Protein AF-A0A1Y1MMK5-F1 (afdb_monomer_lite)

Radius of gyration: 30.35 Å; chains: 1; bounding box: 111×75×68 Å

Secondary structure (DSSP, 8-state):
---PPPPEEEEBTTTTS-EEEE-GGGG-SB--TT-BTTB--TT---TT-TTTTSPPPHHHHHHHHHHHHHHHHHHTT-TTSHHHHHHHHHHHHHHHHHSS----HHHHHHHHHHHHHT-TT-TTGGGTT--EEEE-TT--SHHHHHHHHHHHHHHHHGGGS---EEEE-PPPSSSSS--EE-SSBSS-B-EEE-TTS-EEE-GGGHHHHHHHHHHT------TTPBPPEEEESTTPPPEEEPPPGGG-EEEE---SS-THHHHT--EEEES-EE-SPEEEETTEEES---EE--EEHHIIIIIIHH-TTTT--HHHHHHHTT---S-GGG-HHHHHHHHHHHHHHHHHHHTT--EE-HHHHHHHHHHHHHHHHHHHS-----HHHHS-SSSGGGSGGGGB-----B-SSEEE----HHHH---GGGS--SS---------HHHHHHHHHHHHHHHHHHHHTTSEEEEEEE-SSSHHHHHHHHHHHHHHTTSEEEEEETTTS-GGGGGG-SEEEEEE--BTTTBPPGGGHHHHHHHHHHHHHHHHHHHHTT-SS---TTS---TTSSGGGTTS----TTTT-EEEEEEEE-TTSSSTTHHHHHHHHHHHHTTPEESS--EEEETTTTHHHHHHHHHHHHHHHHHHHHT----HHHHHHHHTTS-----TTTS---PPP---HHHHHHHHHTS------

Structure (mmCIF, N/CA/C/O backbone):
data_AF-A0A1Y1MMK5-F1
#
_entry.id   AF-A0A1Y1MMK5-F1
#
loop_
_atom_site.group_PDB
_atom_site.id
_atom_site.type_symbol
_atom_site.label_atom_id
_atom_site.label_alt_id
_atom_site.label_comp_id
_atom_site.label_asym_id
_atom_site.label_entity_id
_atom_site.label_seq_id
_atom_site.pdbx_PDB_ins_code
_atom_site.Cartn_x
_atom_site.Cartn_y
_atom_site.Cartn_z
_atom_site.occupancy
_atom_site.B_iso_or_equiv
_atom_site.auth_seq_id
_atom_site.auth_comp_id
_atom_site.auth_asym_id
_atom_site.auth_atom_id
_atom_site.pdbx_PDB_model_num
ATOM 1 N N . MET A 1 1 ? 0.658 19.438 -37.699 1.00 33.22 1 MET A N 1
ATOM 2 C CA . MET A 1 1 ? 0.803 20.307 -36.511 1.00 33.22 1 MET A CA 1
ATOM 3 C C . MET A 1 1 ? -0.196 19.838 -35.465 1.00 33.22 1 MET A C 1
ATOM 5 O O . MET A 1 1 ? -1.357 20.222 -35.527 1.00 33.22 1 MET A O 1
ATOM 9 N N . GLU A 1 2 ? 0.211 18.941 -34.568 1.00 36.81 2 GLU A N 1
ATOM 10 C CA . GLU A 1 2 ? -0.625 18.565 -33.422 1.00 36.81 2 GLU A CA 1
ATOM 11 C C . GLU A 1 2 ? -0.806 19.791 -32.520 1.00 36.81 2 GLU A C 1
ATOM 13 O O . GLU A 1 2 ? 0.165 20.476 -32.190 1.00 36.81 2 GLU A O 1
ATOM 18 N N . LYS A 1 3 ? -2.053 20.113 -32.152 1.00 43.19 3 LYS A N 1
ATOM 19 C CA . LYS A 1 3 ? -2.337 21.156 -31.160 1.00 43.19 3 LYS A CA 1
ATOM 20 C C . LYS A 1 3 ? -1.679 20.733 -29.848 1.00 43.19 3 LYS A C 1
ATOM 22 O O . LYS A 1 3 ? -2.198 19.860 -29.162 1.00 43.19 3 LYS A O 1
ATOM 27 N N . LYS A 1 4 ? -0.545 21.352 -29.510 1.00 53.19 4 LYS A N 1
ATOM 28 C CA . LYS A 1 4 ? 0.112 21.199 -28.209 1.00 53.19 4 LYS A CA 1
ATOM 29 C C . LYS A 1 4 ? -0.942 21.459 -27.128 1.00 53.19 4 LYS A C 1
ATOM 31 O O . LYS A 1 4 ? -1.546 22.534 -27.117 1.00 53.19 4 LYS A O 1
ATOM 36 N N . ALA A 1 5 ? -1.231 20.458 -26.299 1.00 62.47 5 ALA A N 1
ATOM 37 C CA . ALA A 1 5 ? -2.207 20.599 -25.226 1.00 62.47 5 ALA A CA 1
ATOM 38 C C . ALA A 1 5 ? -1.804 21.785 -24.335 1.00 62.47 5 ALA A C 1
ATOM 40 O O . ALA A 1 5 ? -0.630 21.947 -23.995 1.00 62.47 5 ALA A O 1
ATOM 41 N N . ARG A 1 6 ? -2.765 22.658 -24.025 1.00 77.69 6 ARG A N 1
ATOM 42 C CA . ARG A 1 6 ? -2.521 23.854 -23.214 1.00 77.69 6 ARG A CA 1
ATOM 43 C C . ARG A 1 6 ? -2.258 23.417 -21.773 1.00 77.69 6 ARG A C 1
ATOM 45 O O . ARG A 1 6 ? -3.025 22.621 -21.243 1.00 77.69 6 ARG A O 1
ATOM 52 N N . SER A 1 7 ? -1.203 23.938 -21.151 1.00 87.50 7 SER A N 1
ATOM 53 C CA . SER A 1 7 ? -0.916 23.681 -19.738 1.00 87.50 7 SER A CA 1
ATOM 54 C C . SER A 1 7 ? -2.098 24.094 -18.852 1.00 87.50 7 SER A C 1
ATOM 56 O O . SER A 1 7 ? -2.732 25.129 -19.087 1.00 87.50 7 SER A O 1
ATOM 58 N N . ILE A 1 8 ? -2.405 23.279 -17.840 1.00 91.00 8 ILE A N 1
ATOM 59 C CA . ILE A 1 8 ? -3.421 23.596 -16.831 1.00 91.00 8 ILE A CA 1
ATOM 60 C C . ILE A 1 8 ? -2.734 24.371 -15.714 1.00 91.00 8 ILE A C 1
ATOM 62 O O . ILE A 1 8 ? -1.777 23.886 -15.114 1.00 91.00 8 ILE A O 1
ATOM 66 N N . ARG A 1 9 ? -3.224 25.579 -15.441 1.00 92.94 9 ARG A N 1
ATOM 67 C CA . ARG A 1 9 ? -2.794 26.382 -14.298 1.00 92.94 9 ARG A CA 1
ATOM 68 C C . ARG A 1 9 ? -3.464 25.836 -13.035 1.00 92.94 9 ARG A C 1
ATOM 70 O O . ARG A 1 9 ? -4.684 25.722 -13.028 1.00 92.94 9 ARG A O 1
ATOM 77 N N . LEU A 1 10 ? -2.680 25.519 -12.008 1.00 93.69 10 LEU A N 1
ATOM 78 C CA . LEU A 1 10 ? -3.149 25.059 -10.700 1.00 93.69 10 LEU A CA 1
ATOM 79 C C . LEU A 1 10 ? -2.604 25.992 -9.615 1.00 93.69 10 LEU A C 1
ATOM 81 O O . LEU A 1 10 ? -1.391 26.200 -9.527 1.00 93.69 10 LEU A O 1
ATOM 85 N N . LEU A 1 11 ? -3.491 26.558 -8.804 1.00 94.00 11 LEU A N 1
ATOM 86 C CA . LEU A 1 11 ? -3.158 27.514 -7.753 1.00 94.00 11 LEU A CA 1
ATOM 87 C C . LEU A 1 11 ? -3.096 26.845 -6.373 1.00 94.00 11 LEU A C 1
ATOM 89 O O . LEU A 1 11 ? -3.936 26.011 -6.032 1.00 94.00 11 LEU A O 1
ATOM 93 N N . ASN A 1 12 ? -2.128 27.260 -5.554 1.00 94.12 12 ASN A N 1
ATOM 94 C CA . ASN A 1 12 ? -2.220 27.108 -4.105 1.00 94.12 12 ASN A CA 1
ATOM 95 C C . ASN A 1 12 ? -2.755 28.407 -3.491 1.00 94.12 12 ASN A C 1
ATOM 97 O O . ASN A 1 12 ? -2.093 29.444 -3.540 1.00 94.12 12 ASN A O 1
ATOM 101 N N . ILE A 1 13 ? -3.954 28.351 -2.914 1.00 92.31 13 ILE A N 1
ATOM 102 C CA . ILE A 1 13 ? -4.659 29.539 -2.414 1.00 92.31 13 ILE A CA 1
ATOM 103 C C . ILE A 1 13 ? -3.964 30.120 -1.171 1.00 92.31 13 ILE A C 1
ATOM 105 O O . ILE A 1 13 ? -3.985 31.331 -0.969 1.00 92.31 13 ILE A O 1
ATOM 109 N N . ALA A 1 14 ? -3.313 29.284 -0.357 1.00 88.94 14 ALA A N 1
ATOM 110 C CA . ALA A 1 14 ? -2.659 29.723 0.874 1.00 88.94 14 ALA A CA 1
ATOM 111 C C . ALA A 1 14 ? -1.333 30.466 0.622 1.00 88.94 14 ALA A C 1
ATOM 113 O O . ALA A 1 14 ? -0.982 31.356 1.394 1.00 88.94 14 ALA A O 1
ATOM 114 N N . ASN A 1 15 ? -0.622 30.140 -0.464 1.00 82.94 15 ASN A N 1
ATOM 115 C CA . ASN A 1 15 ? 0.696 30.711 -0.781 1.00 82.94 15 ASN A CA 1
ATOM 116 C C . ASN A 1 15 ? 0.645 31.922 -1.734 1.00 82.94 15 ASN A C 1
ATOM 118 O O . ASN A 1 15 ? 1.691 32.420 -2.140 1.00 82.94 15 ASN A O 1
ATOM 122 N N . GLY A 1 16 ? -0.551 32.403 -2.092 1.00 58.75 16 GLY A N 1
ATOM 123 C CA . GLY A 1 16 ? -0.760 33.757 -2.616 1.00 58.75 16 GLY A CA 1
ATOM 124 C C . GLY A 1 16 ? 0.004 34.164 -3.884 1.00 58.75 16 GLY A C 1
ATOM 125 O O . GLY A 1 16 ? 0.321 35.339 -3.976 1.00 58.75 16 GLY A O 1
ATOM 126 N N . ASP A 1 17 ? 0.313 33.225 -4.797 1.00 57.03 17 ASP A N 1
ATOM 127 C CA . ASP A 1 17 ? 0.686 33.408 -6.230 1.00 57.03 17 ASP A CA 1
ATOM 128 C C . ASP A 1 17 ? 1.499 32.217 -6.784 1.00 57.03 17 ASP A C 1
ATOM 130 O O . ASP A 1 17 ? 1.717 32.103 -7.998 1.00 57.03 17 ASP A O 1
ATOM 134 N N . GLU A 1 18 ? 1.917 31.285 -5.919 1.00 66.50 18 GLU A N 1
ATOM 135 C CA . GLU A 1 18 ? 2.640 30.076 -6.316 1.00 66.50 18 GLU A CA 1
ATOM 136 C C . GLU A 1 18 ? 1.771 29.210 -7.245 1.00 66.50 18 GLU A C 1
ATOM 138 O O . GLU A 1 18 ? 0.784 28.582 -6.851 1.00 66.50 18 GLU A O 1
ATOM 143 N N . THR A 1 19 ? 2.110 29.256 -8.533 1.00 79.88 19 THR A N 1
ATOM 144 C CA . THR A 1 19 ? 1.322 28.667 -9.610 1.00 79.88 19 THR A CA 1
ATOM 145 C C . THR A 1 19 ? 2.063 27.466 -10.182 1.00 79.88 19 THR A C 1
ATOM 147 O O . THR A 1 19 ? 3.164 27.602 -10.721 1.00 79.88 19 THR A O 1
ATOM 150 N N . LEU A 1 20 ? 1.431 26.297 -10.124 1.00 87.44 20 LEU A N 1
ATOM 151 C CA . LEU A 1 20 ? 1.901 25.095 -10.802 1.00 87.44 20 LEU A CA 1
ATOM 152 C C . LEU A 1 20 ? 1.272 25.010 -12.197 1.00 87.44 20 LEU A C 1
ATOM 154 O O . LEU A 1 20 ? 0.128 25.413 -12.413 1.00 87.44 20 LEU A O 1
ATOM 158 N N . TYR A 1 21 ? 2.025 24.468 -13.151 1.00 91.12 21 TYR A N 1
ATOM 159 C CA . TYR A 1 21 ? 1.542 24.205 -14.504 1.00 91.12 21 TYR A CA 1
ATOM 160 C C . TYR A 1 21 ? 1.610 22.706 -14.782 1.00 91.12 21 TYR A C 1
ATOM 162 O O . TYR A 1 21 ? 2.691 22.115 -14.761 1.00 91.12 21 TYR A O 1
ATOM 170 N N . ASP A 1 22 ? 0.452 22.101 -15.042 1.00 93.31 22 ASP A N 1
ATOM 171 C CA . ASP A 1 22 ? 0.336 20.689 -15.393 1.00 93.31 22 ASP A CA 1
ATOM 172 C C . ASP A 1 22 ? 0.265 20.519 -16.917 1.00 93.31 22 ASP A C 1
ATOM 174 O O . ASP A 1 22 ? -0.682 20.948 -17.581 1.00 93.31 22 ASP A O 1
ATOM 178 N N . GLU A 1 23 ? 1.285 19.875 -17.471 1.00 93.75 23 GLU A N 1
ATOM 179 C CA . GLU A 1 23 ? 1.377 19.448 -18.870 1.00 93.75 23 GLU A CA 1
ATOM 180 C C . GLU A 1 23 ? 1.240 17.923 -19.006 1.00 93.75 23 GLU A C 1
ATOM 182 O O . GLU A 1 23 ? 0.966 17.410 -20.093 1.00 93.75 23 GLU A O 1
ATOM 187 N N . LEU A 1 24 ? 1.408 17.183 -17.906 1.00 92.06 24 LEU A N 1
ATOM 188 C CA . LEU A 1 24 ? 1.375 15.724 -17.892 1.00 92.06 24 LEU A CA 1
ATOM 189 C C . LEU A 1 24 ? -0.011 15.162 -18.231 1.00 92.06 24 LEU A C 1
ATOM 191 O O . LEU A 1 24 ? -0.091 14.075 -18.809 1.00 92.06 24 LEU A O 1
ATOM 195 N N . HIS A 1 25 ? -1.089 15.898 -17.946 1.00 89.81 25 HIS A N 1
ATOM 196 C CA . HIS A 1 25 ? -2.453 15.510 -18.317 1.00 89.81 25 HIS A CA 1
ATOM 197 C C . HIS A 1 25 ? -2.605 15.190 -19.815 1.00 89.81 25 HIS A C 1
ATOM 199 O O . HIS A 1 25 ? -3.421 14.344 -20.181 1.00 89.81 25 HIS A O 1
ATOM 205 N N . ALA A 1 26 ? -1.786 15.801 -20.679 1.00 87.38 26 ALA A N 1
ATOM 206 C CA . ALA A 1 26 ? -1.787 15.562 -22.119 1.00 87.38 26 ALA A CA 1
ATOM 207 C C . ALA A 1 26 ? -1.409 14.118 -22.494 1.00 87.38 26 ALA A C 1
ATOM 209 O O . ALA A 1 26 ? -1.793 13.638 -23.556 1.00 87.38 26 ALA A O 1
ATOM 210 N N . ARG A 1 27 ? -0.684 13.409 -21.616 1.00 83.06 27 ARG A N 1
ATOM 211 C CA . ARG A 1 27 ? -0.324 11.991 -21.790 1.00 83.06 27 ARG A CA 1
ATOM 212 C C . ARG A 1 27 ? -1.422 11.028 -21.342 1.00 83.06 27 ARG A C 1
ATOM 214 O O . ARG A 1 27 ? -1.241 9.813 -21.405 1.00 83.06 27 ARG A O 1
ATOM 221 N N . SER A 1 28 ? -2.545 11.530 -20.833 1.00 75.12 28 SER A N 1
ATOM 222 C CA . SER A 1 28 ? -3.645 10.672 -20.412 1.00 75.12 28 SER A CA 1
ATOM 223 C C . SER A 1 28 ? -4.343 10.081 -21.640 1.00 75.12 28 SER A C 1
ATOM 225 O O . SER A 1 28 ? -5.198 10.709 -22.256 1.00 75.12 28 SER A O 1
ATOM 227 N N . ALA A 1 29 ? -4.000 8.833 -21.974 1.00 57.06 29 ALA A N 1
ATOM 228 C CA . ALA A 1 29 ? -4.695 8.048 -23.001 1.00 57.06 29 ALA A CA 1
ATOM 229 C C . ALA A 1 29 ? -6.168 7.771 -22.632 1.00 57.06 29 ALA A C 1
ATOM 231 O O . ALA A 1 29 ? -7.003 7.463 -23.481 1.00 57.06 29 ALA A O 1
ATOM 232 N N . VAL A 1 30 ? -6.502 7.889 -21.343 1.00 56.22 30 VAL A N 1
ATOM 233 C CA . VAL A 1 30 ? -7.854 7.722 -20.820 1.00 56.22 30 VAL A CA 1
ATOM 234 C C . VAL A 1 30 ? -8.468 9.106 -20.666 1.00 56.22 30 VAL A C 1
ATOM 236 O O . VAL A 1 30 ? -8.385 9.705 -19.595 1.00 56.22 30 VAL A O 1
ATOM 239 N N . GLN A 1 31 ? -9.136 9.606 -21.713 1.00 51.56 31 GLN A N 1
ATOM 240 C CA . GLN A 1 31 ? -10.119 10.674 -21.511 1.00 51.56 31 GLN A CA 1
ATOM 241 C C . GLN A 1 31 ? -10.999 10.247 -20.341 1.00 51.56 31 GLN A C 1
ATOM 243 O O . GLN A 1 31 ? -11.528 9.132 -20.344 1.00 51.56 31 GLN A O 1
ATOM 248 N N . ASN A 1 32 ? -11.085 11.091 -19.317 1.00 53.44 32 ASN A N 1
ATOM 249 C CA . ASN A 1 32 ? -11.838 10.808 -18.110 1.00 53.44 32 ASN A CA 1
ATOM 250 C C . ASN A 1 32 ? -13.330 10.781 -18.485 1.00 53.44 32 ASN A C 1
ATOM 252 O O . ASN A 1 32 ? -14.037 11.761 -18.294 1.00 53.44 32 ASN A O 1
ATOM 256 N N . LYS A 1 33 ? -13.800 9.666 -19.075 1.00 56.41 33 LYS A N 1
ATOM 257 C CA . LYS A 1 33 ? -15.155 9.469 -19.634 1.00 56.41 33 LYS A CA 1
ATOM 258 C C . LYS A 1 33 ? -16.260 9.622 -18.586 1.00 56.41 33 LYS A C 1
ATOM 260 O O . LYS A 1 33 ? -17.436 9.504 -18.907 1.00 56.41 33 LYS A O 1
ATOM 265 N N . VAL A 1 34 ? -15.869 9.810 -17.330 1.00 67.31 34 VAL A N 1
ATOM 266 C CA . VAL A 1 34 ? -16.746 10.011 -16.188 1.00 67.31 34 VAL A CA 1
ATOM 267 C C . VAL A 1 34 ? -17.239 11.463 -16.157 1.00 67.31 34 VAL A C 1
ATOM 269 O O . VAL A 1 34 ? -18.420 11.682 -15.932 1.00 67.31 34 VAL A O 1
ATOM 272 N N . CYS A 1 35 ? -16.400 12.455 -16.471 1.00 81.75 35 CYS A N 1
ATOM 273 C CA . CYS A 1 35 ? -16.835 13.852 -16.565 1.00 81.75 35 CYS A CA 1
ATOM 274 C C . CYS A 1 35 ? -17.133 14.241 -18.022 1.00 81.75 35 CYS A C 1
ATOM 276 O O . CYS A 1 35 ? -16.481 13.776 -18.955 1.00 81.75 35 CYS A O 1
ATOM 278 N N . THR A 1 36 ? -18.101 15.134 -18.216 1.00 85.06 36 THR A N 1
ATOM 279 C CA . THR A 1 36 ? -18.401 15.767 -19.511 1.00 85.06 36 THR A CA 1
ATOM 280 C C . THR A 1 36 ? -18.217 17.281 -19.389 1.00 85.06 36 THR A C 1
ATOM 282 O O . THR A 1 36 ? -18.175 17.788 -18.267 1.00 85.06 36 THR A O 1
ATOM 285 N N . PRO A 1 37 ? -18.172 18.043 -20.499 1.00 87.38 37 PRO A N 1
ATOM 286 C CA . PRO A 1 37 ? -18.137 19.506 -20.426 1.00 87.38 37 PRO A CA 1
ATOM 287 C C . PRO A 1 37 ? -19.307 20.136 -19.648 1.00 87.38 37 PRO A C 1
ATOM 289 O O . PRO A 1 37 ? -19.194 21.276 -19.217 1.00 87.38 37 PRO A O 1
ATOM 292 N N . LEU A 1 38 ? -20.420 19.409 -19.472 1.00 92.19 38 LEU A N 1
ATOM 293 C CA . LEU A 1 38 ? -21.621 19.877 -18.771 1.00 92.19 38 LEU A CA 1
ATOM 294 C C . LEU A 1 38 ? -21.761 19.318 -17.348 1.00 92.19 38 LEU A C 1
ATOM 296 O O . LEU A 1 38 ? -22.555 19.836 -16.569 1.00 92.19 38 LEU A O 1
ATOM 300 N N . VAL A 1 39 ? -21.047 18.238 -17.010 1.00 90.94 39 VAL A N 1
ATOM 301 C CA . VAL A 1 39 ? -21.257 17.495 -15.758 1.00 90.94 39 VAL A CA 1
ATOM 302 C C . VAL A 1 39 ? -19.927 17.027 -15.181 1.00 90.94 39 VAL A C 1
ATOM 304 O O . VAL A 1 39 ? -19.203 16.252 -15.809 1.00 90.94 39 VAL A O 1
ATOM 307 N N . CYS A 1 40 ? -19.654 17.431 -13.941 1.00 89.00 40 CYS A N 1
ATOM 308 C CA . CYS A 1 40 ? -18.553 16.902 -13.146 1.00 89.00 40 CYS A CA 1
ATOM 309 C C . CYS A 1 40 ? -19.039 15.723 -12.291 1.00 89.00 40 CYS A C 1
ATOM 311 O O . CYS A 1 40 ? -19.929 15.880 -11.460 1.00 89.00 40 CYS A O 1
ATOM 313 N N . LEU A 1 41 ? -18.438 14.547 -12.481 1.00 87.56 41 LEU A N 1
ATOM 314 C CA . LEU A 1 41 ? -18.709 13.333 -11.702 1.00 87.56 41 LEU A CA 1
ATOM 315 C C . LEU A 1 41 ? -17.515 12.945 -10.807 1.00 87.56 41 LEU A C 1
ATOM 317 O O . LEU A 1 41 ? -17.358 11.778 -10.454 1.00 87.56 41 LEU A O 1
ATOM 321 N N . SER A 1 42 ? -16.659 13.904 -10.434 1.00 82.75 42 SER A N 1
ATOM 322 C CA . SER A 1 42 ? -15.456 13.640 -9.625 1.00 82.75 42 SER A CA 1
ATOM 323 C C . SER A 1 42 ? -15.766 13.101 -8.224 1.00 82.75 42 SER A C 1
ATOM 325 O O . SER A 1 42 ? -14.992 12.316 -7.687 1.00 82.75 42 SER A O 1
ATOM 327 N N . SER A 1 43 ? -16.920 13.450 -7.650 1.00 88.06 43 SER A N 1
ATOM 328 C CA . SER A 1 43 ? -17.375 12.945 -6.348 1.00 88.06 43 SER A CA 1
ATOM 329 C C . SER A 1 43 ? -17.960 11.527 -6.402 1.00 88.06 43 SER A C 1
ATOM 331 O O . SER A 1 43 ? -18.225 10.926 -5.359 1.00 88.06 43 SER A O 1
ATOM 333 N N . ALA A 1 44 ? -18.165 10.957 -7.596 1.00 86.38 44 ALA A N 1
ATOM 334 C CA . ALA A 1 44 ? -18.734 9.626 -7.735 1.00 86.38 44 ALA A CA 1
ATOM 335 C C . ALA A 1 44 ? -17.719 8.540 -7.337 1.00 86.38 44 ALA A C 1
ATOM 337 O O . ALA A 1 44 ? -16.660 8.365 -7.948 1.00 86.38 44 ALA A O 1
ATOM 338 N N . LEU A 1 45 ? -18.087 7.718 -6.354 1.00 80.00 45 LEU A N 1
ATOM 339 C CA . LEU A 1 45 ? -17.353 6.505 -5.992 1.00 80.00 45 LEU A CA 1
ATOM 340 C C . LEU A 1 45 ? -17.594 5.405 -7.037 1.00 80.00 45 LEU A C 1
ATOM 342 O O . LEU A 1 45 ? -18.334 4.450 -6.807 1.00 80.00 45 LEU A O 1
ATOM 346 N N . ASN A 1 46 ? -16.975 5.522 -8.214 1.00 64.62 46 ASN A N 1
ATOM 347 C CA . ASN A 1 46 ? -17.093 4.504 -9.257 1.00 64.62 46 ASN A CA 1
ATOM 348 C C . ASN A 1 46 ? -16.113 3.336 -9.031 1.00 64.62 46 ASN A C 1
ATOM 350 O O . ASN A 1 46 ? -15.167 3.124 -9.786 1.00 64.62 46 ASN A O 1
ATOM 354 N N . ASN A 1 47 ? -16.354 2.565 -7.970 1.00 60.78 47 ASN A N 1
ATOM 355 C CA . ASN A 1 47 ? -15.540 1.400 -7.598 1.00 60.78 47 ASN A CA 1
ATOM 356 C C . ASN A 1 47 ? -15.953 0.120 -8.346 1.00 60.78 47 ASN A C 1
ATOM 358 O O . ASN A 1 47 ? -15.438 -0.957 -8.063 1.00 60.78 47 ASN A O 1
ATOM 362 N N . SER A 1 48 ? -16.911 0.220 -9.273 1.00 53.25 48 SER A N 1
ATOM 363 C CA . SER A 1 48 ? -17.524 -0.949 -9.907 1.00 53.25 48 SER A CA 1
ATOM 364 C C . SER A 1 48 ? -16.603 -1.639 -10.917 1.00 53.25 48 SER A C 1
ATOM 366 O O . SER A 1 48 ? -16.777 -2.816 -11.193 1.00 53.25 48 SER A O 1
ATOM 368 N N . GLY A 1 49 ? -15.587 -0.959 -11.465 1.00 57.16 49 GLY A N 1
ATOM 369 C CA . GLY A 1 49 ? -14.719 -1.564 -12.486 1.00 57.16 49 GLY A CA 1
ATOM 370 C C . GLY A 1 49 ? -15.499 -2.081 -13.707 1.00 57.16 49 GLY A C 1
ATOM 371 O O . GLY A 1 49 ? -15.021 -2.967 -14.420 1.00 57.16 49 GLY A O 1
ATOM 372 N N . LYS A 1 50 ? -16.719 -1.568 -13.949 1.00 54.28 50 LYS A N 1
ATOM 373 C CA . LYS A 1 50 ? -17.590 -1.996 -15.051 1.00 54.28 50 LYS A CA 1
ATOM 374 C C . LYS A 1 50 ? -16.837 -1.905 -16.378 1.00 54.28 50 LYS A C 1
ATOM 376 O O . LYS A 1 50 ? -16.398 -0.834 -16.783 1.00 54.28 50 LYS A O 1
ATOM 381 N N . GLY A 1 51 ? -16.691 -3.046 -17.054 1.00 54.72 51 GLY A N 1
ATOM 382 C CA . GLY A 1 51 ? -15.988 -3.164 -18.338 1.00 54.72 51 GLY A CA 1
ATOM 383 C C . GLY A 1 51 ? -14.505 -3.553 -18.256 1.00 54.72 51 GLY A C 1
ATOM 384 O O . GLY A 1 51 ? -13.948 -3.934 -19.280 1.00 54.72 51 GLY A O 1
ATOM 385 N N . VAL A 1 52 ? -13.887 -3.560 -17.067 1.00 57.84 52 VAL A N 1
ATOM 386 C CA . VAL A 1 52 ? -12.463 -3.919 -16.854 1.00 57.84 52 VAL A CA 1
ATOM 387 C C . VAL A 1 52 ? -12.222 -5.443 -16.917 1.00 57.84 52 VAL A C 1
ATOM 389 O O . VAL A 1 52 ? -11.092 -5.909 -17.040 1.00 57.84 52 VAL A O 1
ATOM 392 N N . ASN A 1 53 ? -13.289 -6.249 -16.916 1.00 58.72 53 ASN A N 1
ATOM 393 C CA . ASN A 1 53 ? -13.215 -7.715 -17.015 1.00 58.72 53 ASN A CA 1
ATOM 394 C C . ASN A 1 53 ? -13.074 -8.259 -18.448 1.00 58.72 53 ASN A C 1
ATOM 396 O O . ASN A 1 53 ? -13.067 -9.472 -18.633 1.00 58.72 53 ASN A O 1
ATOM 400 N N . LYS A 1 54 ? -12.995 -7.398 -19.471 1.00 75.56 54 LYS A N 1
ATOM 401 C CA . LYS A 1 54 ? -12.808 -7.847 -20.856 1.00 75.56 54 LYS A CA 1
ATOM 402 C C . LYS A 1 54 ? -11.322 -7.982 -21.182 1.00 75.56 54 LYS A C 1
ATOM 404 O O . LYS A 1 54 ? -10.529 -7.114 -20.820 1.00 75.56 54 LYS A O 1
ATOM 409 N N . VAL A 1 55 ? -10.985 -9.058 -21.890 1.00 84.50 55 VAL A N 1
ATOM 410 C CA . VAL A 1 55 ? -9.663 -9.257 -22.496 1.00 84.50 55 VAL A CA 1
ATOM 411 C C . VAL A 1 55 ? -9.402 -8.127 -23.487 1.00 84.50 55 VAL A C 1
ATOM 413 O O . VAL A 1 55 ? -10.302 -7.722 -24.231 1.00 84.50 55 VAL A O 1
ATOM 416 N N . ARG A 1 56 ? -8.182 -7.591 -23.468 1.00 88.12 56 ARG A N 1
ATOM 417 C CA . ARG A 1 56 ? -7.765 -6.515 -24.368 1.00 88.12 56 ARG A CA 1
ATOM 418 C C . ARG A 1 56 ? -7.558 -7.061 -25.783 1.00 88.12 56 ARG A C 1
ATOM 420 O O . ARG A 1 56 ? -7.055 -8.166 -25.944 1.00 88.12 56 ARG A O 1
ATOM 427 N N . ARG A 1 57 ? -7.944 -6.291 -26.803 1.00 85.94 57 ARG A N 1
ATOM 428 C CA . ARG A 1 57 ? -7.661 -6.638 -28.205 1.00 85.94 57 ARG A CA 1
ATOM 429 C C . ARG A 1 57 ? -6.170 -6.473 -28.500 1.00 85.94 57 ARG A C 1
ATOM 431 O O . ARG A 1 57 ? -5.529 -5.625 -27.885 1.00 85.94 57 ARG A O 1
ATOM 438 N N . ASN A 1 58 ? -5.650 -7.224 -29.468 1.00 83.69 58 ASN A N 1
ATOM 439 C CA . ASN A 1 58 ? -4.220 -7.224 -29.795 1.00 83.69 58 ASN A CA 1
ATOM 440 C C . ASN A 1 58 ? -3.697 -5.836 -30.201 1.00 83.69 58 ASN A C 1
ATOM 442 O O . ASN A 1 58 ? -2.637 -5.446 -29.724 1.00 83.69 58 ASN A O 1
ATOM 446 N N . ASP A 1 59 ? -4.453 -5.064 -30.989 1.00 84.00 59 ASP A N 1
ATOM 447 C CA . ASP A 1 59 ? -4.042 -3.708 -31.394 1.00 84.00 59 ASP A CA 1
ATOM 448 C C . ASP A 1 59 ? -3.902 -2.775 -30.179 1.00 84.00 59 ASP A C 1
ATOM 450 O O . ASP A 1 59 ? -2.893 -2.091 -30.010 1.00 84.00 59 ASP A O 1
ATOM 454 N N . ASP A 1 60 ? -4.890 -2.814 -29.277 1.00 88.25 60 ASP A N 1
ATOM 455 C CA . ASP A 1 60 ? -4.881 -2.038 -28.034 1.00 88.25 60 ASP A CA 1
ATOM 456 C C . ASP A 1 60 ? -3.761 -2.525 -27.083 1.00 88.25 60 ASP A C 1
ATOM 458 O O . ASP A 1 60 ? -3.226 -1.750 -26.292 1.00 88.25 60 ASP A O 1
ATOM 462 N N . LEU A 1 61 ? -3.411 -3.817 -27.120 1.00 92.25 61 LEU A N 1
ATOM 463 C CA . LEU A 1 61 ? -2.314 -4.396 -26.341 1.00 92.25 61 LEU A CA 1
ATOM 464 C C . LEU A 1 61 ? -0.952 -3.928 -26.855 1.00 92.25 61 LEU A C 1
ATOM 466 O O . LEU A 1 61 ? -0.141 -3.477 -26.051 1.00 92.25 61 LEU A O 1
ATOM 470 N N . LEU A 1 62 ? -0.717 -3.997 -28.166 1.00 93.56 62 LEU A N 1
ATOM 471 C CA . LEU A 1 62 ? 0.551 -3.602 -28.774 1.00 93.56 62 LEU A CA 1
ATOM 472 C C . LEU A 1 62 ? 0.847 -2.119 -28.538 1.00 93.56 62 LEU A C 1
ATOM 474 O O . LEU A 1 62 ? 1.955 -1.791 -28.117 1.00 93.56 62 LEU A O 1
ATOM 478 N N . GLN A 1 63 ? -0.147 -1.243 -28.726 1.00 92.56 63 GLN A N 1
ATOM 479 C CA . GLN A 1 63 ? 0.014 0.189 -28.457 1.00 92.56 63 GLN A CA 1
ATOM 480 C C . GLN A 1 63 ? 0.416 0.437 -26.998 1.00 92.56 63 GLN A C 1
ATOM 482 O O . GLN A 1 63 ? 1.380 1.141 -26.713 1.00 92.56 63 GLN A O 1
ATOM 487 N N . HIS A 1 64 ? -0.289 -0.192 -26.056 1.00 93.38 64 HIS A N 1
ATOM 488 C CA . HIS A 1 64 ? 0.011 -0.030 -24.637 1.00 93.38 64 HIS A CA 1
ATOM 489 C C . HIS A 1 64 ? 1.376 -0.612 -24.247 1.00 93.38 64 HIS A C 1
ATOM 491 O O . HIS A 1 64 ? 2.022 -0.087 -23.338 1.00 93.38 64 HIS A O 1
ATOM 497 N N . ALA A 1 65 ? 1.800 -1.701 -24.890 1.00 96.25 65 ALA A N 1
ATOM 498 C CA . ALA A 1 65 ? 3.109 -2.296 -24.671 1.00 96.25 65 ALA A CA 1
ATOM 499 C C . ALA A 1 65 ? 4.224 -1.355 -25.150 1.00 96.25 65 ALA A C 1
ATOM 501 O O . ALA A 1 65 ? 5.171 -1.124 -24.401 1.00 96.25 65 ALA A O 1
ATOM 502 N N . GLN A 1 66 ? 4.077 -0.759 -26.337 1.00 95.06 66 GLN A N 1
ATOM 503 C CA . GLN A 1 66 ? 5.009 0.240 -26.873 1.00 95.06 66 GLN A CA 1
ATOM 504 C C . GLN A 1 66 ? 5.104 1.465 -25.958 1.00 95.06 66 GLN A C 1
ATOM 506 O O . GLN A 1 66 ? 6.192 1.766 -25.473 1.00 95.06 66 GLN A O 1
ATOM 511 N N . ASP A 1 67 ? 3.968 2.074 -25.596 1.00 93.75 67 ASP A N 1
ATOM 512 C CA . ASP A 1 67 ? 3.926 3.239 -24.698 1.00 93.75 67 ASP A CA 1
ATOM 513 C C . ASP A 1 67 ? 4.610 2.963 -23.346 1.00 93.75 67 ASP A C 1
ATOM 515 O O . ASP A 1 67 ? 5.194 3.853 -22.718 1.00 93.75 67 ASP A O 1
ATOM 519 N N . PHE A 1 68 ? 4.494 1.732 -22.840 1.00 96.69 68 PHE A N 1
ATOM 520 C CA . PHE A 1 68 ? 5.131 1.316 -21.595 1.00 96.69 68 PHE A CA 1
ATOM 521 C C . PHE A 1 68 ? 6.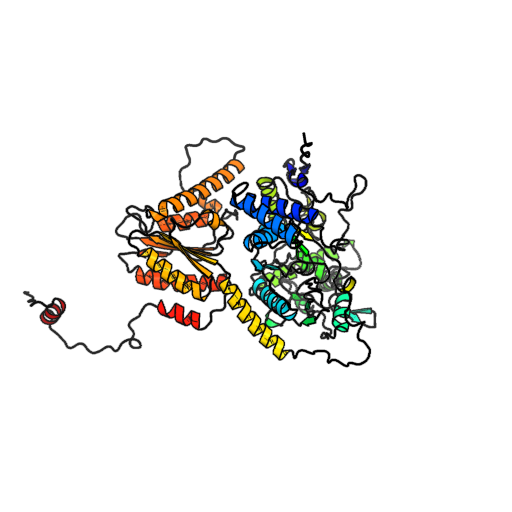639 1.097 -21.757 1.00 96.69 68 PHE A C 1
ATOM 523 O O . PHE A 1 68 ? 7.407 1.558 -20.908 1.00 96.69 68 PHE A O 1
ATOM 530 N N . LEU A 1 69 ? 7.069 0.412 -22.819 1.00 97.12 69 LEU A N 1
ATOM 531 C CA . LEU A 1 69 ? 8.487 0.176 -23.090 1.00 97.12 69 LEU A CA 1
ATOM 532 C C . LEU A 1 69 ? 9.220 1.495 -23.345 1.00 97.12 69 LEU A C 1
ATOM 534 O O . LEU A 1 69 ? 10.266 1.715 -22.739 1.00 97.12 69 LEU A O 1
ATOM 538 N N . ASP A 1 70 ? 8.624 2.417 -24.100 1.00 94.81 70 ASP A N 1
ATOM 539 C CA . ASP A 1 70 ? 9.167 3.760 -24.308 1.00 94.81 70 ASP A CA 1
ATOM 540 C C . ASP A 1 70 ? 9.406 4.475 -22.970 1.00 94.81 70 ASP A C 1
ATOM 542 O O . ASP A 1 70 ? 10.469 5.058 -22.741 1.00 94.81 70 ASP A O 1
ATOM 546 N N . GLN A 1 71 ? 8.447 4.395 -22.039 1.00 92.50 71 GLN A N 1
ATOM 547 C CA . GLN A 1 71 ? 8.598 4.955 -20.691 1.00 92.50 71 GLN A CA 1
ATOM 548 C C . GLN A 1 71 ? 9.718 4.268 -19.897 1.00 92.50 71 GLN A C 1
ATOM 550 O O . GLN A 1 71 ? 10.536 4.953 -19.272 1.00 92.50 71 GLN A O 1
ATOM 555 N N . TYR A 1 72 ? 9.782 2.936 -19.934 1.00 93.94 72 TYR A N 1
ATOM 556 C CA . TYR A 1 72 ? 10.802 2.149 -19.242 1.00 93.94 72 TYR A CA 1
ATOM 557 C C . TYR A 1 72 ? 12.216 2.469 -19.752 1.00 93.94 72 TYR A C 1
ATOM 559 O O . TYR A 1 72 ? 13.092 2.844 -18.963 1.00 93.94 72 TYR A O 1
ATOM 567 N N . PHE A 1 73 ? 12.436 2.411 -21.065 1.00 91.62 73 PHE A N 1
ATOM 568 C CA . PHE A 1 73 ? 13.732 2.695 -21.680 1.00 91.62 73 PHE A CA 1
ATOM 569 C C . PHE A 1 73 ? 14.119 4.173 -21.562 1.00 91.62 73 PHE A C 1
ATOM 571 O O . PHE A 1 73 ? 15.285 4.485 -21.330 1.00 91.62 73 PHE A O 1
ATOM 578 N N . THR A 1 74 ? 13.156 5.099 -21.595 1.00 88.00 74 THR A N 1
ATOM 579 C CA . THR A 1 74 ? 13.423 6.512 -21.272 1.00 88.00 74 THR A CA 1
ATOM 580 C C . THR A 1 74 ? 13.908 6.674 -19.833 1.00 88.00 74 THR A C 1
ATOM 582 O O . THR A 1 74 ? 14.887 7.378 -19.589 1.00 88.00 74 THR A O 1
ATOM 585 N N . SER A 1 75 ? 13.270 5.999 -18.871 1.00 84.19 75 SER A N 1
ATOM 586 C CA . SER A 1 75 ? 13.647 6.106 -17.454 1.00 84.19 75 SER A CA 1
ATOM 587 C C . SER A 1 75 ? 15.041 5.554 -17.152 1.00 84.19 75 SER A C 1
ATOM 589 O O . SER A 1 75 ? 15.729 6.074 -16.280 1.00 84.19 75 SER A O 1
ATOM 591 N N . THR A 1 76 ? 15.480 4.559 -17.923 1.00 80.44 76 THR A N 1
ATOM 592 C CA . THR A 1 76 ? 16.813 3.948 -17.825 1.00 80.44 76 THR A CA 1
ATOM 593 C C . THR A 1 76 ? 17.842 4.613 -18.745 1.00 80.44 76 THR A C 1
ATOM 595 O O . THR A 1 76 ? 18.960 4.123 -18.861 1.00 80.44 76 THR A O 1
ATOM 598 N N . LYS A 1 77 ? 17.490 5.740 -19.391 1.00 82.62 77 LYS A N 1
ATOM 599 C CA . LYS A 1 77 ? 18.332 6.488 -20.350 1.00 82.62 77 LYS A CA 1
ATOM 600 C C . LYS A 1 77 ? 18.812 5.649 -21.544 1.00 82.62 77 LYS A C 1
ATOM 602 O O . LYS A 1 77 ? 19.851 5.936 -22.129 1.00 82.62 77 LYS A O 1
ATOM 607 N N . LYS A 1 78 ? 18.026 4.643 -21.926 1.00 86.31 78 LYS A N 1
ATOM 608 C CA . LYS A 1 78 ? 18.252 3.741 -23.065 1.00 86.31 78 LYS A CA 1
ATOM 609 C C . LYS A 1 78 ? 17.188 3.918 -24.155 1.00 86.31 78 LYS A C 1
ATOM 611 O O . LYS A 1 78 ? 16.924 3.011 -24.935 1.00 86.31 78 LYS A O 1
ATOM 616 N N . ALA A 1 79 ? 16.545 5.083 -24.216 1.00 89.56 79 ALA A N 1
ATOM 617 C CA . ALA A 1 79 ? 15.602 5.389 -25.286 1.00 89.56 79 ALA A CA 1
ATOM 618 C C . ALA A 1 79 ? 16.312 5.377 -26.651 1.00 89.56 79 ALA A C 1
ATOM 620 O O . ALA A 1 79 ? 17.408 5.913 -26.795 1.00 89.56 79 ALA A O 1
ATOM 621 N N . ASN A 1 80 ? 15.651 4.793 -27.650 1.00 92.81 80 ASN A N 1
ATOM 622 C CA . ASN A 1 80 ? 16.125 4.654 -29.037 1.00 92.81 80 ASN A CA 1
ATOM 623 C C . ASN A 1 80 ? 17.445 3.878 -29.225 1.00 92.81 80 ASN A C 1
ATOM 625 O O . ASN A 1 80 ? 18.042 3.958 -30.297 1.00 92.81 80 ASN A O 1
ATOM 629 N N . THR A 1 81 ? 17.904 3.118 -28.227 1.00 93.94 81 THR A N 1
ATOM 630 C CA . THR A 1 81 ? 19.070 2.238 -28.395 1.00 93.94 81 THR A CA 1
ATOM 631 C C . THR A 1 81 ? 18.690 0.945 -29.136 1.00 93.94 81 THR A C 1
ATOM 633 O O . THR A 1 81 ? 17.503 0.606 -29.214 1.00 93.94 81 THR A O 1
ATOM 636 N N . PRO A 1 82 ? 19.659 0.181 -29.678 1.00 95.31 82 PRO A N 1
ATOM 637 C CA . PRO A 1 82 ? 19.380 -1.115 -30.298 1.00 95.31 82 PRO A CA 1
ATOM 638 C C . PRO A 1 82 ? 18.639 -2.087 -29.371 1.00 95.31 82 PRO A C 1
ATOM 640 O O . PRO A 1 82 ? 17.765 -2.819 -29.829 1.00 95.31 82 PRO A O 1
ATOM 643 N N . GLU A 1 83 ? 18.925 -2.065 -28.066 1.00 92.69 83 GLU A N 1
ATOM 644 C CA . GLU A 1 83 ? 18.229 -2.883 -27.067 1.00 92.69 83 GLU A CA 1
ATOM 645 C C . GLU A 1 83 ? 16.752 -2.496 -26.956 1.00 92.69 83 GLU A C 1
ATOM 647 O O . GLU A 1 83 ? 15.893 -3.376 -26.899 1.00 92.69 83 GLU A O 1
ATOM 652 N N . HIS A 1 84 ? 16.449 -1.193 -26.972 1.00 95.56 84 HIS A N 1
ATOM 653 C CA . HIS A 1 84 ? 15.077 -0.693 -26.952 1.00 95.56 84 HIS A CA 1
ATOM 654 C C . HIS A 1 84 ? 14.291 -1.163 -28.180 1.00 95.56 84 HIS A C 1
ATOM 656 O O . HIS A 1 84 ? 13.217 -1.752 -28.050 1.00 95.56 84 HIS A O 1
ATOM 662 N N . LEU A 1 85 ? 14.856 -0.953 -29.372 1.00 96.69 85 LEU A N 1
ATOM 663 C CA . LEU A 1 85 ? 14.221 -1.326 -30.637 1.00 96.69 85 LEU A CA 1
ATOM 664 C C . LEU A 1 85 ? 14.043 -2.847 -30.755 1.00 96.69 85 LEU A C 1
ATOM 666 O O . LEU A 1 85 ? 12.983 -3.316 -31.169 1.00 96.69 85 LEU A O 1
ATOM 670 N N . SER A 1 86 ? 15.047 -3.617 -30.329 1.00 97.12 86 SER A N 1
ATOM 671 C CA . SER A 1 86 ? 14.995 -5.082 -30.287 1.00 97.12 86 SER A CA 1
ATOM 672 C C . SER A 1 86 ? 13.911 -5.585 -29.332 1.00 97.12 86 SER A C 1
ATOM 674 O O . SER A 1 86 ? 13.146 -6.484 -29.682 1.00 97.12 86 SER A O 1
ATOM 676 N N . ARG A 1 87 ? 13.771 -4.971 -28.147 1.00 97.56 87 ARG A N 1
ATOM 677 C CA . ARG A 1 87 ? 12.725 -5.346 -27.187 1.00 97.56 87 ARG A CA 1
ATOM 678 C C . ARG A 1 87 ? 11.321 -5.052 -27.718 1.00 97.56 87 ARG A C 1
ATOM 680 O O . ARG A 1 87 ? 10.434 -5.884 -27.535 1.00 97.56 87 ARG A O 1
ATOM 687 N N . ILE A 1 88 ? 11.119 -3.922 -28.405 1.00 96.88 88 ILE A N 1
ATOM 688 C CA . ILE A 1 88 ? 9.842 -3.607 -29.070 1.00 96.88 88 ILE A CA 1
ATOM 689 C C . ILE A 1 88 ? 9.510 -4.657 -30.141 1.00 96.88 88 ILE A C 1
ATOM 691 O O . ILE A 1 88 ? 8.391 -5.172 -30.160 1.00 96.88 88 ILE A O 1
ATOM 695 N N . ASP A 1 89 ? 10.465 -5.001 -31.010 1.00 97.44 89 ASP A N 1
ATOM 696 C CA . ASP A 1 89 ? 10.268 -6.010 -32.061 1.00 97.44 89 ASP A CA 1
ATOM 697 C C . ASP A 1 89 ? 9.985 -7.404 -31.477 1.00 97.44 89 ASP A C 1
ATOM 699 O O . ASP A 1 89 ? 9.073 -8.099 -31.931 1.00 97.44 89 ASP A O 1
ATOM 703 N N . GLN A 1 90 ? 10.695 -7.789 -30.411 1.00 97.94 90 GLN A N 1
ATOM 704 C CA . GLN A 1 90 ? 10.452 -9.036 -29.686 1.00 97.94 90 GLN A CA 1
ATOM 705 C C . GLN A 1 90 ? 9.019 -9.105 -29.146 1.00 97.94 90 GLN A C 1
ATOM 707 O O . GLN A 1 90 ? 8.330 -10.098 -29.374 1.00 97.94 90 GLN A O 1
ATOM 712 N N . VAL A 1 91 ? 8.562 -8.058 -28.450 1.00 97.69 91 VAL A N 1
ATOM 713 C CA . VAL A 1 91 ? 7.206 -8.008 -27.881 1.00 97.69 91 VAL A CA 1
ATOM 714 C C . VAL A 1 91 ? 6.149 -8.030 -28.979 1.00 97.69 91 VAL A C 1
ATOM 716 O O . VAL A 1 91 ? 5.156 -8.743 -28.854 1.00 97.69 91 VAL A O 1
ATOM 719 N N . LYS A 1 92 ? 6.375 -7.315 -30.086 1.00 96.88 92 LYS A N 1
ATOM 720 C CA . LYS A 1 92 ? 5.479 -7.347 -31.243 1.00 96.88 92 LYS A CA 1
ATOM 721 C C . LYS A 1 92 ? 5.331 -8.766 -31.801 1.00 96.88 92 LYS A C 1
ATOM 723 O O . LYS A 1 92 ? 4.207 -9.243 -31.941 1.00 96.88 92 LYS A O 1
ATOM 728 N N . LYS A 1 93 ? 6.447 -9.462 -32.041 1.00 97.19 93 LYS A N 1
ATOM 729 C CA . LYS A 1 93 ? 6.451 -10.857 -32.517 1.00 97.19 93 LYS A CA 1
ATOM 730 C C . LYS A 1 93 ? 5.774 -11.812 -31.532 1.00 97.19 93 LYS A C 1
ATOM 732 O O . LYS A 1 93 ? 5.054 -12.712 -31.954 1.00 97.19 93 LYS A O 1
ATOM 737 N N . GLU A 1 94 ? 5.976 -11.623 -30.228 1.00 96.94 94 GLU A N 1
ATOM 738 C CA . GLU A 1 94 ? 5.347 -12.450 -29.189 1.00 96.94 94 GLU A CA 1
ATOM 739 C C . GLU A 1 94 ? 3.819 -12.276 -29.171 1.00 96.94 94 GLU A C 1
ATOM 741 O O . GLU A 1 94 ? 3.089 -13.272 -29.129 1.00 96.94 94 GLU A O 1
ATOM 746 N N . ILE A 1 95 ? 3.333 -11.034 -29.295 1.00 95.31 95 ILE A N 1
ATOM 747 C CA . ILE A 1 95 ? 1.898 -10.720 -29.390 1.00 95.31 95 ILE A CA 1
ATOM 748 C C . ILE A 1 95 ? 1.295 -11.316 -30.663 1.00 95.31 95 ILE A C 1
ATOM 750 O O . ILE A 1 95 ? 0.228 -11.924 -30.597 1.00 95.31 95 ILE A O 1
ATOM 754 N N . GLU A 1 96 ? 1.963 -11.177 -31.809 1.00 94.56 96 GLU A N 1
ATOM 755 C CA . GLU A 1 96 ? 1.504 -11.751 -33.081 1.00 94.56 96 GLU A CA 1
ATOM 756 C C . GLU A 1 96 ? 1.423 -13.285 -33.021 1.00 94.56 96 GLU A C 1
ATOM 758 O O . GLU A 1 96 ? 0.460 -13.871 -33.515 1.00 94.56 96 GLU A O 1
ATOM 763 N N . ALA A 1 97 ? 2.395 -13.937 -32.377 1.00 95.12 97 ALA A N 1
ATOM 764 C CA . ALA A 1 97 ? 2.461 -15.393 -32.292 1.00 95.12 97 ALA A CA 1
ATOM 765 C C . ALA A 1 97 ? 1.523 -15.999 -31.233 1.00 95.12 97 ALA A C 1
ATOM 767 O O . ALA A 1 97 ? 0.998 -17.094 -31.435 1.00 95.12 97 ALA A O 1
ATOM 768 N N . THR A 1 98 ? 1.333 -15.331 -30.091 1.00 92.81 98 THR A N 1
ATOM 769 C CA . THR A 1 98 ? 0.673 -15.927 -28.910 1.00 92.81 98 THR A CA 1
ATOM 770 C C . THR A 1 98 ? -0.581 -15.186 -28.445 1.00 92.81 98 THR A C 1
ATOM 772 O O . THR A 1 98 ? -1.312 -15.689 -27.591 1.00 92.81 98 THR A O 1
ATOM 775 N N . GLY A 1 99 ? -0.848 -13.994 -28.985 1.00 91.62 99 GLY A N 1
ATOM 776 C CA . GLY A 1 99 ? -1.923 -13.105 -28.538 1.00 91.62 99 GLY A CA 1
ATOM 777 C C . GLY A 1 99 ? -1.617 -12.335 -27.247 1.00 91.62 99 GLY A C 1
ATOM 778 O O . GLY A 1 99 ? -2.476 -11.607 -26.755 1.00 91.62 99 GLY A O 1
ATOM 779 N N . THR A 1 100 ? -0.420 -12.480 -26.673 1.00 96.00 100 THR A N 1
ATOM 780 C CA . THR A 1 100 ? 0.032 -11.769 -25.467 1.00 96.00 100 THR A CA 1
ATOM 781 C C . THR A 1 100 ? 1.560 -11.637 -25.465 1.00 96.00 100 THR A C 1
ATOM 783 O O . THR A 1 100 ? 2.222 -12.081 -26.393 1.00 96.00 100 THR A O 1
ATOM 786 N N . TYR A 1 101 ? 2.141 -11.033 -24.429 1.00 97.56 101 TYR A N 1
ATOM 787 C CA . TYR A 1 101 ? 3.579 -11.101 -24.167 1.00 97.56 101 TYR A CA 1
ATOM 788 C C . TYR A 1 101 ? 3.883 -11.214 -22.669 1.00 97.56 101 TYR A C 1
ATOM 790 O O . TYR A 1 101 ? 2.972 -11.095 -21.837 1.00 97.56 101 TYR A O 1
ATOM 798 N N . GLN A 1 102 ? 5.153 -11.431 -22.325 1.00 97.56 102 GLN A N 1
ATOM 799 C CA . GLN A 1 102 ? 5.648 -11.430 -20.948 1.00 97.56 102 GLN A CA 1
ATOM 800 C C . GLN A 1 102 ? 6.557 -10.232 -20.652 1.00 97.56 102 GLN A C 1
ATOM 802 O O . GLN A 1 102 ? 7.506 -9.939 -21.384 1.00 97.56 102 GLN A O 1
ATOM 807 N N . LEU A 1 103 ? 6.308 -9.578 -19.513 1.00 97.75 103 LEU A N 1
ATOM 808 C CA . LEU A 1 103 ? 7.238 -8.597 -18.947 1.00 97.75 103 LEU A CA 1
ATOM 809 C C . LEU A 1 103 ? 8.486 -9.296 -18.400 1.00 97.75 103 LEU A C 1
ATOM 811 O O . LEU A 1 103 ? 8.390 -10.366 -17.786 1.00 97.75 103 LEU A O 1
ATOM 815 N N . THR A 1 104 ? 9.644 -8.662 -18.533 1.00 94.25 104 THR A N 1
ATOM 816 C CA . THR A 1 104 ? 10.824 -9.042 -17.748 1.00 94.25 104 THR A CA 1
ATOM 817 C C . THR A 1 104 ? 10.608 -8.711 -16.267 1.00 94.25 104 THR A C 1
ATOM 819 O O . THR A 1 104 ? 9.679 -7.991 -15.894 1.00 94.25 104 THR A O 1
ATOM 822 N N . GLU A 1 105 ? 11.457 -9.239 -15.385 1.00 87.12 105 GLU A N 1
ATOM 823 C CA . GLU A 1 105 ? 11.396 -8.909 -13.955 1.00 87.12 105 GLU A CA 1
ATOM 824 C C . GLU A 1 105 ? 11.626 -7.408 -13.703 1.00 87.12 105 GLU A C 1
ATOM 826 O O . GLU A 1 105 ? 10.892 -6.785 -12.936 1.00 87.12 105 GLU A O 1
ATOM 831 N N . THR A 1 106 ? 12.586 -6.793 -14.399 1.00 84.81 106 THR A N 1
ATOM 832 C CA . THR A 1 106 ? 12.886 -5.359 -14.264 1.00 84.81 106 THR A CA 1
ATOM 833 C C . THR A 1 106 ? 11.740 -4.480 -14.763 1.00 84.81 106 THR A C 1
ATOM 835 O O . THR A 1 106 ? 11.396 -3.492 -14.111 1.00 84.81 106 THR A O 1
ATOM 838 N N . GLU A 1 107 ? 11.103 -4.860 -15.873 1.00 95.75 107 GLU A N 1
ATOM 839 C CA . GLU A 1 107 ? 9.900 -4.206 -16.394 1.00 95.75 107 GLU A CA 1
ATOM 840 C C . GLU A 1 107 ? 8.730 -4.329 -15.406 1.00 95.75 107 GLU A C 1
ATOM 842 O O . GLU A 1 107 ? 8.045 -3.342 -15.133 1.00 95.75 107 GLU A O 1
ATOM 847 N N . LEU A 1 108 ? 8.522 -5.512 -14.814 1.00 96.12 108 LEU A N 1
ATOM 848 C CA . LEU A 1 108 ? 7.468 -5.745 -13.824 1.00 96.12 108 LEU A CA 1
ATOM 849 C C . LEU A 1 108 ? 7.655 -4.864 -12.579 1.00 96.12 108 LEU A C 1
ATOM 851 O O . LEU A 1 108 ? 6.701 -4.232 -12.115 1.00 96.12 108 LEU A O 1
ATOM 855 N N . ILE A 1 109 ? 8.887 -4.787 -12.061 1.00 89.44 109 ILE A N 1
ATOM 856 C CA . ILE A 1 109 ? 9.234 -3.954 -10.902 1.00 89.44 109 ILE A CA 1
ATOM 857 C C . ILE A 1 109 ? 8.989 -2.475 -11.207 1.00 89.44 109 ILE A C 1
ATOM 859 O O . ILE A 1 109 ? 8.347 -1.773 -10.419 1.00 89.44 109 ILE A O 1
ATOM 863 N N . TYR A 1 110 ? 9.480 -2.004 -12.355 1.00 93.50 110 TYR A N 1
ATOM 864 C CA . TYR A 1 110 ? 9.279 -0.629 -12.800 1.00 93.50 110 TYR A CA 1
ATOM 865 C C . TYR A 1 110 ? 7.788 -0.301 -12.944 1.00 93.50 110 TYR A C 1
ATOM 867 O O . TYR A 1 110 ? 7.317 0.704 -12.407 1.00 93.50 110 TYR A O 1
ATOM 875 N N . GLY A 1 111 ? 7.031 -1.181 -13.602 1.00 97.94 111 GLY A N 1
ATOM 876 C CA . GLY A 1 111 ? 5.603 -1.012 -13.831 1.00 97.94 111 GLY A CA 1
ATOM 877 C C . GLY A 1 111 ? 4.798 -0.909 -12.538 1.00 97.94 111 GLY A C 1
ATOM 878 O O . GLY A 1 111 ? 3.952 -0.023 -12.417 1.00 97.94 111 GLY A O 1
ATOM 879 N N . ALA A 1 112 ? 5.088 -1.755 -11.545 1.00 98.00 112 ALA A N 1
ATOM 880 C CA . ALA A 1 112 ? 4.396 -1.740 -10.255 1.00 98.00 112 ALA A CA 1
ATOM 881 C C . ALA A 1 112 ? 4.653 -0.441 -9.467 1.00 98.00 112 ALA A C 1
ATOM 883 O O . ALA A 1 112 ? 3.724 0.172 -8.928 1.00 98.00 112 ALA A O 1
ATOM 884 N N . LYS A 1 113 ? 5.907 0.032 -9.448 1.00 95.88 113 LYS A N 1
ATOM 885 C CA . LYS A 1 113 ? 6.279 1.315 -8.827 1.00 95.88 113 LYS A CA 1
ATOM 886 C C . LYS A 1 113 ? 5.623 2.496 -9.544 1.00 95.88 113 LYS A C 1
ATOM 888 O O . LYS A 1 113 ? 5.059 3.383 -8.902 1.00 95.88 113 LYS A O 1
ATOM 893 N N . LEU A 1 114 ? 5.634 2.489 -10.877 1.00 96.50 114 LEU A N 1
ATOM 894 C CA . LEU A 1 114 ? 5.018 3.540 -11.682 1.00 96.50 114 LEU A CA 1
ATOM 895 C C . LEU A 1 114 ? 3.487 3.563 -11.528 1.00 96.50 114 LEU A C 1
ATOM 897 O O . LEU A 1 114 ? 2.903 4.641 -11.428 1.00 96.50 114 LEU A O 1
ATOM 901 N N . ALA A 1 115 ? 2.832 2.403 -11.410 1.00 98.12 115 ALA A N 1
ATOM 902 C CA . ALA A 1 115 ? 1.402 2.322 -11.107 1.00 98.12 115 ALA A CA 1
ATOM 903 C C . ALA A 1 115 ? 1.050 2.965 -9.758 1.00 98.12 115 ALA A C 1
ATOM 905 O O . ALA A 1 115 ? 0.050 3.685 -9.663 1.00 98.12 115 ALA A O 1
ATOM 906 N N . TRP A 1 116 ? 1.887 2.777 -8.732 1.00 98.31 116 TRP A N 1
ATOM 907 C CA . TRP A 1 116 ? 1.713 3.464 -7.452 1.00 98.31 116 TRP A CA 1
ATOM 908 C C . TRP A 1 116 ? 1.914 4.979 -7.598 1.00 98.31 116 TRP A C 1
ATOM 910 O O . TRP A 1 116 ? 1.049 5.755 -7.190 1.00 98.31 116 TRP A O 1
ATOM 920 N N . ARG A 1 117 ? 2.978 5.414 -8.285 1.00 97.50 117 ARG A N 1
ATOM 921 C CA . ARG A 1 117 ? 3.231 6.834 -8.601 1.00 97.50 117 ARG A CA 1
ATOM 922 C C . ARG A 1 117 ? 2.050 7.498 -9.332 1.00 97.50 117 ARG A C 1
ATOM 924 O O . ARG A 1 117 ? 1.756 8.673 -9.120 1.00 97.50 117 ARG A O 1
ATOM 931 N N . ASN A 1 118 ? 1.334 6.740 -10.161 1.00 97.06 118 ASN A N 1
ATOM 932 C CA . ASN A 1 118 ? 0.167 7.192 -10.926 1.00 97.06 1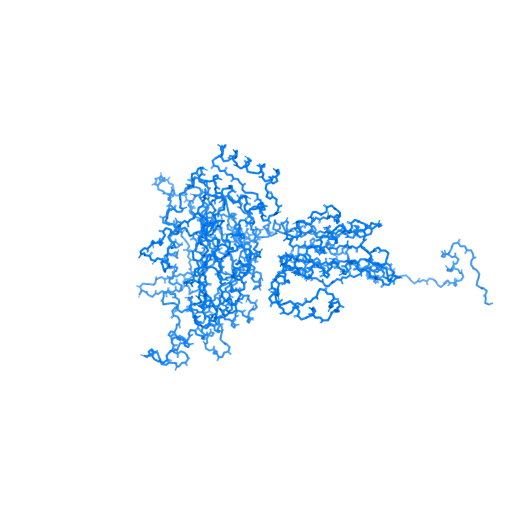18 ASN A CA 1
ATOM 933 C C . ASN A 1 118 ? -1.174 7.066 -10.168 1.00 97.06 118 ASN A C 1
ATOM 935 O O . ASN A 1 118 ? -2.222 7.417 -10.712 1.00 97.06 118 ASN A O 1
ATOM 939 N N . SER A 1 119 ? -1.177 6.563 -8.930 1.00 96.06 119 SER A N 1
ATOM 940 C CA . SER A 1 119 ? -2.402 6.308 -8.161 1.00 96.06 119 SER A CA 1
ATOM 941 C C . SER A 1 119 ? -2.994 7.589 -7.577 1.00 96.06 119 SER A C 1
ATOM 943 O O . SER A 1 119 ? -2.636 8.015 -6.482 1.00 96.06 119 SER A O 1
ATOM 945 N N . VAL A 1 120 ? -3.950 8.177 -8.296 1.00 95.12 120 VAL A N 1
ATOM 946 C CA . VAL A 1 120 ? -4.499 9.523 -8.033 1.00 95.12 120 VAL A CA 1
ATOM 947 C C . VAL A 1 120 ? -5.121 9.717 -6.646 1.00 95.12 120 VAL A C 1
ATOM 949 O O . VAL A 1 120 ? -5.174 10.839 -6.159 1.00 95.12 120 VAL A O 1
ATOM 952 N N . ARG A 1 121 ? -5.561 8.628 -6.005 1.00 96.56 121 ARG A N 1
ATOM 953 C CA . ARG A 1 121 ? -6.211 8.616 -4.682 1.00 96.56 121 ARG A CA 1
ATOM 954 C C . ARG A 1 121 ? -5.257 8.309 -3.522 1.00 96.56 121 ARG A C 1
ATOM 956 O O . ARG A 1 121 ? -5.704 8.144 -2.396 1.00 96.56 121 ARG A O 1
ATOM 963 N N . CYS A 1 122 ? -3.958 8.156 -3.783 1.00 98.12 122 CYS A N 1
ATOM 964 C CA . CYS A 1 122 ? -2.984 7.782 -2.760 1.00 98.12 122 CYS A CA 1
ATOM 965 C C . CYS A 1 122 ? -2.204 9.010 -2.269 1.00 98.12 122 CYS A C 1
ATOM 967 O O . CYS A 1 122 ? -1.440 9.613 -3.027 1.00 98.12 122 CYS A O 1
ATOM 969 N N . ILE A 1 123 ? -2.358 9.347 -0.987 1.00 98.31 123 ILE A N 1
ATOM 970 C CA . ILE A 1 123 ? -1.607 10.431 -0.334 1.00 98.31 123 ILE A CA 1
ATOM 971 C C . ILE A 1 123 ? -0.145 10.036 -0.045 1.00 98.31 123 ILE A C 1
ATOM 973 O O . ILE A 1 123 ? 0.763 10.849 -0.160 1.00 98.31 123 ILE A O 1
ATOM 977 N N . GLY A 1 124 ? 0.127 8.753 0.220 1.00 93.50 124 GLY A N 1
ATOM 978 C CA . GLY A 1 124 ? 1.459 8.233 0.574 1.00 93.50 124 GLY A CA 1
ATOM 979 C C . GLY A 1 124 ? 2.447 8.071 -0.591 1.00 93.50 124 GLY A C 1
ATOM 980 O O . GLY A 1 124 ? 3.401 7.301 -0.485 1.00 93.50 124 GLY A O 1
ATOM 981 N N . ARG A 1 125 ? 2.230 8.749 -1.725 1.00 95.81 125 ARG A N 1
ATOM 982 C CA . ARG A 1 125 ? 2.990 8.515 -2.965 1.00 95.81 125 ARG A CA 1
ATOM 983 C C . ARG A 1 125 ? 4.441 8.962 -2.931 1.00 95.81 125 ARG A C 1
ATOM 985 O O . ARG A 1 125 ? 5.189 8.533 -3.797 1.00 95.81 125 ARG A O 1
ATOM 992 N N . ILE A 1 126 ? 4.891 9.733 -1.940 1.00 84.38 126 ILE A N 1
ATOM 993 C CA . ILE A 1 126 ? 6.321 10.068 -1.826 1.00 84.38 126 ILE A CA 1
ATOM 994 C C . ILE A 1 126 ? 7.211 8.813 -1.736 1.00 84.38 126 ILE A C 1
ATOM 996 O O . ILE A 1 126 ? 8.372 8.846 -2.123 1.00 84.38 126 ILE A O 1
ATOM 1000 N N . GLN A 1 127 ? 6.650 7.696 -1.267 1.00 82.25 127 GLN A N 1
ATOM 1001 C CA . GLN A 1 127 ? 7.342 6.427 -1.049 1.00 82.25 127 GLN A CA 1
ATOM 1002 C C . GLN A 1 127 ? 7.363 5.521 -2.289 1.00 82.25 127 GLN A C 1
ATOM 1004 O O . GLN A 1 127 ? 7.823 4.387 -2.195 1.00 82.25 127 GLN A O 1
ATOM 1009 N N . TRP A 1 128 ? 6.874 5.985 -3.446 1.00 89.50 128 TRP A N 1
ATOM 1010 C CA . TRP A 1 128 ? 6.593 5.140 -4.616 1.00 89.50 128 TRP A CA 1
ATOM 1011 C C . TRP A 1 128 ? 7.784 4.310 -5.127 1.00 89.50 128 TRP A C 1
ATOM 1013 O O . TRP A 1 128 ? 7.590 3.253 -5.729 1.00 89.50 128 TRP A O 1
ATOM 1023 N N . THR A 1 129 ? 9.019 4.755 -4.882 1.00 79.81 129 THR A N 1
ATOM 1024 C CA . THR A 1 129 ? 10.241 4.029 -5.258 1.00 79.81 129 THR A CA 1
ATOM 1025 C C . THR A 1 129 ? 10.584 2.883 -4.302 1.00 79.81 129 THR A C 1
ATOM 1027 O O . THR A 1 129 ? 11.243 1.921 -4.710 1.00 79.81 129 THR A O 1
ATOM 1030 N N . ARG A 1 130 ? 10.111 2.953 -3.051 1.00 80.38 130 ARG A N 1
ATOM 1031 C CA . ARG A 1 130 ? 10.354 2.002 -1.957 1.00 80.38 130 ARG A CA 1
ATOM 1032 C C . ARG A 1 130 ? 9.232 0.967 -1.882 1.00 80.38 130 ARG A C 1
ATOM 1034 O O . ARG A 1 130 ? 8.483 0.898 -0.913 1.00 80.38 130 ARG A O 1
ATOM 1041 N N . LEU A 1 131 ? 9.122 0.164 -2.936 1.00 85.56 131 LEU A N 1
ATOM 1042 C CA . LEU A 1 131 ? 8.151 -0.923 -3.047 1.00 85.56 131 LEU A CA 1
ATOM 1043 C C . LEU A 1 131 ? 8.878 -2.241 -3.307 1.00 85.56 131 LEU A C 1
ATOM 1045 O O . LEU A 1 131 ? 9.565 -2.369 -4.324 1.00 85.56 131 LEU A O 1
ATOM 1049 N N . GLN A 1 132 ? 8.698 -3.215 -2.415 1.00 87.44 132 GLN A N 1
ATOM 1050 C CA . GLN A 1 132 ? 9.123 -4.589 -2.672 1.00 87.44 132 GLN A CA 1
ATOM 1051 C C . GLN A 1 132 ? 8.136 -5.266 -3.621 1.00 87.44 132 GLN A C 1
ATOM 1053 O O . GLN A 1 132 ? 6.931 -5.232 -3.389 1.00 87.44 132 GLN A O 1
ATOM 1058 N N . VAL A 1 133 ? 8.639 -5.926 -4.661 1.00 88.50 133 VAL A N 1
ATOM 1059 C CA . VAL A 1 133 ? 7.807 -6.656 -5.625 1.00 88.50 133 VAL A CA 1
ATOM 1060 C C . VAL A 1 133 ? 8.082 -8.147 -5.490 1.00 88.50 133 VAL A C 1
ATOM 1062 O O . VAL A 1 133 ? 9.226 -8.588 -5.566 1.00 88.50 133 VAL A O 1
ATOM 1065 N N . PHE A 1 134 ? 7.033 -8.932 -5.265 1.00 86.81 134 PHE A N 1
ATOM 1066 C CA . PHE A 1 134 ? 7.090 -10.387 -5.249 1.00 86.81 134 PHE A CA 1
ATOM 1067 C C . PHE A 1 134 ? 6.513 -10.934 -6.549 1.00 86.81 134 PHE A C 1
ATOM 1069 O O . PHE A 1 134 ? 5.293 -10.984 -6.726 1.00 86.81 134 PHE A O 1
ATOM 1076 N N . ASP A 1 135 ? 7.396 -11.362 -7.451 1.00 90.50 135 ASP A N 1
ATOM 1077 C CA . ASP A 1 135 ? 6.997 -12.034 -8.685 1.00 90.50 135 ASP A CA 1
ATOM 1078 C C . ASP A 1 135 ? 6.528 -13.466 -8.385 1.00 90.50 135 ASP A C 1
ATOM 1080 O O . ASP A 1 135 ? 7.329 -14.346 -8.037 1.00 90.50 135 ASP A O 1
ATOM 1084 N N . CYS A 1 136 ? 5.212 -13.663 -8.485 1.00 93.69 136 CYS A N 1
ATOM 1085 C CA . CYS A 1 136 ? 4.498 -14.923 -8.300 1.00 93.69 136 CYS A CA 1
ATOM 1086 C C . CYS A 1 136 ? 3.759 -15.344 -9.582 1.00 93.69 136 CYS A C 1
ATOM 1088 O O . CYS A 1 136 ? 2.793 -16.107 -9.515 1.00 93.69 136 CYS A O 1
ATOM 1090 N N . ARG A 1 137 ? 4.210 -14.887 -10.761 1.00 96.31 137 ARG A N 1
ATOM 1091 C CA . ARG A 1 137 ? 3.601 -15.228 -12.061 1.00 96.31 137 ARG A CA 1
ATOM 1092 C C . ARG A 1 137 ? 3.720 -16.707 -12.444 1.00 96.31 137 ARG A C 1
ATOM 1094 O O . ARG A 1 137 ? 3.054 -17.146 -13.371 1.00 96.31 137 ARG A O 1
ATOM 1101 N N . SER A 1 138 ? 4.529 -17.487 -11.730 1.00 90.88 138 SER A N 1
ATOM 1102 C CA . SER A 1 138 ? 4.635 -18.943 -11.895 1.00 90.88 138 SER A CA 1
ATOM 1103 C C . SER A 1 138 ? 3.699 -19.744 -10.979 1.00 90.88 138 SER A C 1
ATOM 1105 O O . SER A 1 138 ? 3.651 -20.970 -11.072 1.00 90.88 138 SER A O 1
ATOM 1107 N N . VAL A 1 139 ? 2.955 -19.092 -10.077 1.00 86.50 139 VAL A N 1
ATOM 1108 C CA . VAL A 1 139 ? 2.031 -19.772 -9.157 1.00 86.50 139 VAL A CA 1
ATOM 1109 C C . VAL A 1 139 ? 0.819 -20.301 -9.916 1.00 86.50 139 VAL A C 1
ATOM 1111 O O . VAL A 1 139 ? 0.133 -19.544 -10.590 1.00 86.50 139 VAL A O 1
ATOM 1114 N N . THR A 1 140 ? 0.509 -21.588 -9.734 1.00 86.19 140 THR A N 1
ATOM 1115 C CA . THR A 1 140 ? -0.571 -22.273 -10.468 1.00 86.19 140 THR A CA 1
ATOM 1116 C C . THR A 1 140 ? -1.774 -22.695 -9.621 1.00 86.19 140 THR A C 1
ATOM 1118 O O . THR A 1 140 ? -2.796 -23.119 -10.155 1.00 86.19 140 THR A O 1
ATOM 1121 N N . THR A 1 141 ? -1.678 -22.613 -8.290 1.00 86.69 141 THR A N 1
ATOM 1122 C CA . THR A 1 141 ? -2.682 -23.173 -7.369 1.00 86.69 141 THR A CA 1
ATOM 1123 C C . THR A 1 141 ? -3.099 -22.184 -6.287 1.00 86.69 141 THR A C 1
ATOM 1125 O O . THR A 1 141 ? -2.332 -21.302 -5.903 1.00 86.69 141 THR A O 1
ATOM 1128 N N . THR A 1 142 ? -4.294 -22.380 -5.728 1.00 89.31 142 THR A N 1
ATOM 1129 C CA . THR A 1 142 ? -4.816 -21.605 -4.589 1.00 89.31 142 THR A CA 1
ATOM 1130 C C . THR A 1 142 ? -3.942 -21.751 -3.340 1.00 89.31 142 THR A C 1
ATOM 1132 O O . THR A 1 142 ? -3.727 -20.777 -2.623 1.00 89.31 142 THR A O 1
ATOM 1135 N N . SER A 1 143 ? -3.357 -22.932 -3.103 1.00 83.62 143 SER A N 1
ATOM 1136 C CA . SER A 1 143 ? -2.387 -23.141 -2.017 1.00 83.62 143 SER A CA 1
ATOM 1137 C C . SER A 1 143 ? -1.085 -22.370 -2.246 1.00 83.62 143 SER A C 1
ATOM 1139 O O . SER A 1 143 ? -0.579 -21.745 -1.319 1.00 83.62 143 SER A O 1
ATOM 1141 N N . GLY A 1 144 ? -0.568 -22.350 -3.481 1.00 79.56 144 GLY A N 1
ATOM 1142 C CA . GLY A 1 144 ? 0.592 -21.530 -3.840 1.00 79.56 144 GLY A CA 1
ATOM 1143 C C . GLY A 1 144 ? 0.326 -20.036 -3.649 1.00 79.56 144 GLY A C 1
ATOM 1144 O O . GLY A 1 144 ? 1.170 -19.333 -3.096 1.00 79.56 144 GLY A O 1
ATOM 1145 N N . MET A 1 145 ? -0.876 -19.569 -4.015 1.00 96.38 145 MET A N 1
ATOM 1146 C CA . MET A 1 145 ? -1.304 -18.199 -3.722 1.00 96.38 145 MET A CA 1
ATOM 1147 C C . MET A 1 145 ? -1.306 -17.938 -2.219 1.00 96.38 145 MET A C 1
ATOM 1149 O O . MET A 1 145 ? -0.693 -16.978 -1.768 1.00 96.38 145 MET A O 1
ATOM 1153 N N . PHE A 1 146 ? -1.939 -18.809 -1.432 1.00 93.75 146 PHE A N 1
ATOM 1154 C CA . PHE A 1 146 ? -2.001 -18.668 0.019 1.00 93.75 146 PHE A CA 1
ATOM 1155 C C . PHE A 1 146 ? -0.611 -18.555 0.663 1.00 93.75 146 PHE A C 1
ATOM 1157 O O . PHE A 1 146 ? -0.398 -17.675 1.493 1.00 93.75 146 PHE A O 1
ATOM 1164 N N . TYR A 1 147 ? 0.356 -19.383 0.253 1.00 81.31 147 TYR A N 1
ATOM 1165 C CA . TYR A 1 147 ? 1.723 -19.304 0.778 1.00 81.31 147 TYR A CA 1
ATOM 1166 C C . TYR A 1 147 ? 2.422 -17.993 0.420 1.00 81.31 147 TYR A C 1
ATOM 1168 O O . TYR A 1 147 ? 3.017 -17.369 1.299 1.00 81.31 147 TYR A O 1
ATOM 1176 N N . ALA A 1 148 ? 2.293 -17.537 -0.827 1.00 83.69 148 ALA A N 1
ATOM 1177 C CA . ALA A 1 148 ? 2.837 -16.250 -1.245 1.00 83.69 148 ALA A CA 1
ATOM 1178 C C . ALA A 1 148 ? 2.220 -15.081 -0.452 1.00 83.69 148 ALA A C 1
ATOM 1180 O O . ALA A 1 148 ? 2.930 -14.160 -0.055 1.00 83.69 148 ALA A O 1
ATOM 1181 N N . LEU A 1 149 ? 0.915 -15.139 -0.160 1.00 96.75 149 LEU A N 1
ATOM 1182 C CA . LEU A 1 149 ? 0.217 -14.122 0.634 1.00 96.75 149 LEU A CA 1
ATOM 1183 C C . LEU A 1 149 ? 0.623 -14.136 2.111 1.00 96.75 149 LEU A C 1
ATOM 1185 O O . LEU A 1 149 ? 0.788 -13.073 2.703 1.00 96.75 149 LEU A O 1
ATOM 1189 N N . CYS A 1 150 ? 0.839 -15.309 2.709 1.00 87.69 150 CYS A N 1
ATOM 1190 C CA . CYS A 1 150 ? 1.401 -15.404 4.059 1.00 87.69 150 CYS A CA 1
ATOM 1191 C C . CYS A 1 150 ? 2.809 -14.790 4.123 1.00 87.69 150 CYS A C 1
ATOM 1193 O O . CYS A 1 150 ? 3.097 -14.024 5.043 1.00 87.69 150 CYS A O 1
ATOM 1195 N N . GLY A 1 151 ? 3.653 -15.070 3.122 1.00 79.81 151 GLY A N 1
ATOM 1196 C CA . GLY A 1 151 ? 4.977 -14.455 2.992 1.00 79.81 151 GLY A CA 1
ATOM 1197 C C . GLY A 1 151 ? 4.902 -12.933 2.846 1.00 79.81 151 GLY A C 1
ATOM 1198 O O . GLY A 1 151 ? 5.624 -12.217 3.538 1.00 79.81 151 GLY A O 1
ATOM 1199 N N . HIS A 1 152 ? 3.970 -12.432 2.028 1.00 95.75 152 HIS A N 1
ATOM 1200 C CA . HIS A 1 152 ? 3.694 -10.999 1.897 1.00 95.75 152 HIS A CA 1
ATOM 1201 C C . HIS A 1 152 ? 3.339 -10.373 3.248 1.00 95.75 152 HIS A C 1
ATOM 1203 O O . HIS A 1 152 ? 3.952 -9.384 3.635 1.00 95.75 152 HIS A O 1
ATOM 1209 N N . ILE A 1 153 ? 2.384 -10.953 3.985 1.00 93.75 153 ILE A N 1
ATOM 1210 C CA . ILE A 1 153 ? 1.946 -10.433 5.288 1.00 93.75 153 ILE A CA 1
ATOM 1211 C C . ILE A 1 153 ? 3.116 -10.408 6.281 1.00 93.75 153 ILE A C 1
ATOM 1213 O O . ILE A 1 153 ? 3.346 -9.377 6.905 1.00 93.75 153 ILE A O 1
ATOM 1217 N N . LYS A 1 154 ? 3.897 -11.493 6.406 1.00 83.50 154 LYS A N 1
ATOM 1218 C CA . LYS A 1 154 ? 5.056 -11.535 7.320 1.00 83.50 154 LYS A CA 1
ATOM 1219 C C . LYS A 1 154 ? 6.101 -10.477 6.945 1.00 83.50 154 LYS A C 1
ATOM 1221 O O . LYS A 1 154 ? 6.551 -9.728 7.814 1.00 83.50 154 LYS A O 1
ATOM 1226 N N . TYR A 1 155 ? 6.449 -10.377 5.658 1.00 84.44 155 TYR A N 1
ATOM 1227 C CA . TYR A 1 155 ? 7.404 -9.384 5.165 1.00 84.44 155 TYR A CA 1
ATOM 1228 C C . TYR A 1 155 ? 6.933 -7.954 5.443 1.00 84.44 155 TYR A C 1
ATOM 1230 O O . TYR A 1 155 ? 7.710 -7.137 5.944 1.00 84.44 155 TYR A O 1
ATOM 1238 N N . ALA A 1 156 ? 5.675 -7.663 5.121 1.00 86.12 156 ALA A N 1
ATOM 1239 C CA . ALA A 1 156 ? 5.094 -6.338 5.232 1.00 86.12 156 ALA A CA 1
ATOM 1240 C C . ALA A 1 156 ? 4.921 -5.906 6.693 1.00 86.12 156 ALA A C 1
ATOM 1242 O O . ALA A 1 156 ? 5.216 -4.761 7.020 1.00 86.12 156 ALA A O 1
ATOM 1243 N N . SER A 1 157 ? 4.506 -6.821 7.577 1.00 84.25 157 SER A N 1
ATOM 1244 C CA . SER A 1 157 ? 4.336 -6.559 9.010 1.00 84.25 157 SER A CA 1
ATOM 1245 C C . SER A 1 157 ? 5.651 -6.243 9.718 1.00 84.25 157 SER A C 1
ATOM 1247 O O . SER A 1 157 ? 5.663 -5.361 10.570 1.00 84.25 157 SER A O 1
ATOM 1249 N N . ASN A 1 158 ? 6.739 -6.961 9.401 1.00 81.75 158 ASN A N 1
ATOM 1250 C CA . ASN A 1 158 ? 8.099 -6.704 9.901 1.00 81.75 158 ASN A CA 1
ATOM 1251 C C . ASN A 1 158 ? 8.170 -6.282 11.389 1.00 81.75 158 ASN A C 1
ATOM 1253 O O . ASN A 1 158 ? 8.714 -5.234 11.741 1.00 81.75 158 ASN A O 1
ATOM 1257 N N . ASN A 1 159 ? 7.534 -7.060 12.270 1.00 76.81 159 ASN A N 1
ATOM 1258 C CA . ASN A 1 159 ? 7.480 -6.791 13.713 1.00 76.81 159 ASN A CA 1
ATOM 1259 C C . ASN A 1 159 ? 7.063 -5.347 14.076 1.00 76.81 159 ASN A C 1
ATOM 1261 O O . ASN A 1 159 ? 7.561 -4.777 15.041 1.00 76.81 159 ASN A O 1
ATOM 1265 N N . GLY A 1 160 ? 6.169 -4.746 13.289 1.00 73.00 160 GLY A N 1
ATOM 1266 C CA . GLY A 1 160 ? 5.689 -3.374 13.460 1.00 73.00 160 GLY A CA 1
ATOM 1267 C C . GLY A 1 160 ? 6.379 -2.341 12.567 1.00 73.00 160 GLY A C 1
ATOM 1268 O O . GLY A 1 160 ? 5.776 -1.310 12.285 1.00 73.00 160 GLY A O 1
ATOM 1269 N N . LYS A 1 161 ? 7.578 -2.611 12.040 1.00 78.56 161 LYS A N 1
ATOM 1270 C CA . LYS A 1 161 ? 8.319 -1.704 11.141 1.00 78.56 161 LYS A CA 1
ATOM 1271 C C . LYS A 1 161 ? 7.848 -1.860 9.693 1.00 78.56 161 LYS A C 1
ATOM 1273 O O . LYS A 1 161 ? 8.566 -2.413 8.856 1.00 78.56 161 LYS A O 1
ATOM 1278 N N . ILE A 1 162 ? 6.620 -1.423 9.427 1.00 82.56 162 ILE A N 1
ATOM 1279 C CA . ILE A 1 162 ? 5.870 -1.762 8.214 1.00 82.56 162 ILE A CA 1
ATOM 1280 C C . ILE A 1 162 ? 6.658 -1.450 6.935 1.00 82.56 162 ILE A C 1
ATOM 1282 O O . ILE A 1 162 ? 7.194 -0.355 6.764 1.00 82.56 162 ILE A O 1
ATOM 1286 N N . ARG A 1 163 ? 6.689 -2.414 6.008 1.00 80.12 163 ARG A N 1
ATOM 1287 C CA . ARG A 1 163 ? 7.311 -2.284 4.682 1.00 80.12 163 ARG A CA 1
ATOM 1288 C C . ARG A 1 163 ? 6.254 -2.355 3.592 1.00 80.12 163 ARG A C 1
ATOM 1290 O O . ARG A 1 163 ? 5.386 -3.223 3.639 1.00 80.12 163 ARG A O 1
ATOM 1297 N N . SER A 1 164 ? 6.352 -1.482 2.594 1.00 90.06 164 SER A N 1
ATOM 1298 C CA . SER A 1 164 ? 5.473 -1.522 1.425 1.00 90.06 164 SER A CA 1
ATOM 1299 C C . SER A 1 164 ? 5.874 -2.659 0.488 1.00 90.06 164 SER A C 1
ATOM 1301 O O . SER A 1 164 ? 7.036 -2.759 0.077 1.00 90.06 164 SER A O 1
ATOM 1303 N N . ALA A 1 165 ? 4.911 -3.500 0.123 1.00 92.19 165 ALA A N 1
ATOM 1304 C CA . ALA A 1 165 ? 5.113 -4.607 -0.797 1.00 92.19 165 ALA A CA 1
ATOM 1305 C C . ALA A 1 165 ? 3.925 -4.788 -1.748 1.00 92.19 165 ALA A C 1
ATOM 1307 O O . ALA A 1 165 ? 2.811 -4.348 -1.475 1.00 92.19 165 ALA A O 1
ATOM 1308 N N . ILE A 1 166 ? 4.165 -5.474 -2.863 1.00 98.62 166 ILE A N 1
ATOM 1309 C CA . ILE A 1 166 ? 3.153 -5.977 -3.794 1.00 98.62 166 ILE A CA 1
ATOM 1310 C C . ILE A 1 166 ? 3.494 -7.414 -4.187 1.00 98.62 166 ILE A C 1
ATOM 1312 O O . ILE A 1 166 ? 4.652 -7.732 -4.443 1.00 98.62 166 ILE A O 1
ATOM 1316 N N . THR A 1 167 ? 2.494 -8.290 -4.260 1.00 98.44 167 THR A N 1
ATOM 1317 C CA . THR A 1 167 ? 2.645 -9.647 -4.810 1.00 98.44 167 THR A CA 1
ATOM 1318 C C . THR A 1 167 ? 1.887 -9.738 -6.115 1.00 98.44 167 THR A C 1
ATOM 1320 O O . THR A 1 167 ? 0.699 -9.460 -6.125 1.00 98.44 167 THR A O 1
ATOM 1323 N N . ILE A 1 168 ? 2.537 -10.136 -7.207 1.00 98.69 168 ILE A N 1
ATOM 1324 C CA . ILE A 1 168 ? 1.917 -10.158 -8.537 1.00 98.69 168 ILE A CA 1
ATOM 1325 C C . ILE A 1 168 ? 1.760 -11.608 -8.996 1.00 98.69 168 ILE A C 1
ATOM 1327 O O . ILE A 1 168 ? 2.748 -12.312 -9.200 1.00 98.69 168 ILE A O 1
ATOM 1331 N N . PHE A 1 169 ? 0.511 -12.055 -9.127 1.00 98.56 169 PHE A N 1
ATOM 1332 C CA . PHE A 1 169 ? 0.142 -13.384 -9.632 1.00 98.56 169 PHE A CA 1
ATOM 1333 C C . PHE A 1 169 ? 0.052 -13.397 -11.167 1.00 98.56 169 PHE A C 1
ATOM 1335 O O . PHE A 1 169 ? 0.227 -12.344 -11.779 1.00 98.56 169 PHE A O 1
ATOM 1342 N N . PRO A 1 170 ? -0.186 -14.553 -11.822 1.00 98.38 170 PRO A N 1
ATOM 1343 C CA . PRO A 1 170 ? -0.239 -14.617 -13.281 1.00 98.38 170 PRO A CA 1
ATOM 1344 C C . PRO A 1 170 ? -1.216 -13.604 -13.894 1.00 98.38 170 PRO A C 1
ATOM 1346 O O . PRO A 1 170 ? -2.296 -13.345 -13.354 1.00 98.38 170 PRO A O 1
ATOM 1349 N N . GLN A 1 171 ? -0.824 -13.039 -15.037 1.00 97.25 171 GLN A N 1
ATOM 1350 C CA . GLN A 1 171 ? -1.676 -12.142 -15.816 1.00 97.25 171 GLN A CA 1
ATOM 1351 C C . GLN A 1 171 ? -2.891 -12.882 -16.383 1.00 97.25 171 GLN A C 1
ATOM 1353 O O . GLN A 1 171 ? -2.844 -14.084 -16.652 1.00 97.25 171 GLN A O 1
ATOM 1358 N N . ARG A 1 172 ? -3.973 -12.140 -16.613 1.00 95.38 172 ARG A N 1
ATOM 1359 C CA . ARG A 1 172 ? -5.135 -12.606 -17.363 1.00 95.38 172 ARG A CA 1
ATOM 1360 C C . ARG A 1 172 ? -4.712 -13.055 -18.758 1.00 95.38 172 ARG A C 1
ATOM 1362 O O . ARG A 1 172 ? -3.916 -12.395 -19.421 1.00 95.38 172 ARG A O 1
ATOM 1369 N N . THR A 1 173 ? -5.325 -14.142 -19.203 1.00 93.62 173 THR A N 1
ATOM 1370 C CA . THR A 1 173 ? -5.211 -14.669 -20.562 1.00 93.62 173 THR A CA 1
ATOM 1371 C C . THR A 1 173 ? -6.518 -14.422 -21.322 1.00 93.62 173 THR A C 1
ATOM 1373 O O . THR A 1 173 ? -6.726 -13.352 -21.881 1.00 93.62 173 THR A O 1
ATOM 1376 N N . ASP A 1 174 ? -7.456 -15.361 -21.265 1.00 91.00 174 ASP A N 1
ATOM 1377 C CA . ASP A 1 174 ? -8.730 -15.356 -21.995 1.00 91.00 174 ASP A CA 1
ATOM 1378 C C . ASP A 1 174 ? -9.919 -14.817 -21.172 1.00 91.00 174 ASP A C 1
ATOM 1380 O O . ASP A 1 174 ? -11.073 -14.898 -21.597 1.00 91.00 174 ASP A O 1
ATOM 1384 N N . GLY A 1 175 ? -9.651 -14.297 -19.970 1.00 88.81 175 GLY A N 1
ATOM 1385 C CA . GLY A 1 175 ? -10.664 -13.813 -19.025 1.00 88.81 175 GLY A CA 1
ATOM 1386 C C . GLY A 1 175 ? -11.476 -14.918 -18.341 1.00 88.81 175 GLY A C 1
ATOM 1387 O O . GLY A 1 175 ? -12.350 -14.617 -17.530 1.00 88.81 175 GLY A O 1
ATOM 1388 N N . LYS A 1 176 ? -11.198 -16.194 -18.634 1.00 91.12 176 LYS A N 1
ATOM 1389 C CA . LYS A 1 176 ? -11.817 -17.359 -17.981 1.00 91.12 176 LYS A CA 1
ATOM 1390 C C . LYS A 1 176 ? -10.888 -18.014 -16.969 1.00 91.12 176 LYS A C 1
ATOM 1392 O O . LYS A 1 176 ? -11.367 -18.765 -16.128 1.00 91.12 176 LYS A O 1
ATOM 1397 N N . HIS A 1 177 ? -9.593 -17.716 -17.043 1.00 94.56 177 HIS A N 1
ATOM 1398 C CA . HIS A 1 177 ? -8.538 -18.309 -16.222 1.00 94.56 177 HIS A CA 1
ATOM 1399 C C . HIS A 1 177 ? -7.901 -17.311 -15.242 1.00 94.56 177 HIS A C 1
ATOM 1401 O O . HIS A 1 177 ? -6.735 -17.435 -14.875 1.00 94.56 177 HIS A O 1
ATOM 1407 N N . ASP A 1 178 ? -8.666 -16.314 -14.797 1.00 95.56 178 ASP A N 1
ATOM 1408 C CA . ASP A 1 178 ? -8.167 -15.293 -13.877 1.00 95.56 178 ASP A CA 1
ATOM 1409 C C . ASP A 1 178 ? -7.696 -15.885 -12.539 1.00 95.56 178 ASP A C 1
ATOM 1411 O O . ASP A 1 178 ? -8.318 -16.783 -11.955 1.00 95.56 178 ASP A O 1
ATOM 1415 N N . TYR A 1 179 ? -6.629 -15.292 -12.007 1.00 97.88 179 TYR A N 1
ATOM 1416 C CA . TYR A 1 179 ? -6.256 -15.403 -10.601 1.00 97.88 179 TYR A CA 1
ATOM 1417 C C . TYR A 1 179 ? -6.934 -14.265 -9.848 1.00 97.88 179 TYR A C 1
ATOM 1419 O O . TYR A 1 179 ? -6.831 -13.105 -10.253 1.00 97.88 179 TYR A O 1
ATOM 1427 N N . ARG A 1 180 ? -7.650 -14.572 -8.764 1.00 97.69 180 ARG A N 1
ATOM 1428 C CA . ARG A 1 180 ? -8.376 -13.568 -7.973 1.00 97.69 180 ARG A CA 1
ATOM 1429 C C . ARG A 1 180 ? -8.224 -13.835 -6.486 1.00 97.69 180 ARG A C 1
ATOM 1431 O O . ARG A 1 180 ? -8.342 -14.969 -6.023 1.00 97.69 180 ARG A O 1
ATOM 1438 N N . ILE A 1 181 ? -8.046 -12.751 -5.744 1.00 98.44 181 ILE A N 1
ATOM 1439 C CA . ILE A 1 181 ? -8.255 -12.701 -4.300 1.00 98.44 181 ILE A CA 1
ATOM 1440 C C . ILE A 1 181 ? -9.614 -12.043 -4.116 1.00 98.44 181 ILE A C 1
ATOM 1442 O O . ILE A 1 181 ? -9.833 -10.927 -4.587 1.00 98.44 181 ILE A O 1
ATOM 1446 N N . TRP A 1 182 ? -10.560 -12.764 -3.525 1.00 98.00 182 TRP A N 1
ATOM 1447 C CA . TRP A 1 182 ? -11.932 -12.273 -3.424 1.00 98.00 182 TRP A CA 1
ATOM 1448 C C . TRP A 1 182 ? -12.047 -11.228 -2.315 1.00 98.00 182 TRP A C 1
ATOM 1450 O O . TRP A 1 182 ? -12.859 -10.315 -2.414 1.00 98.00 182 TRP A O 1
ATOM 1460 N N . ASN A 1 183 ? -11.205 -11.316 -1.288 1.00 98.19 183 ASN A N 1
ATOM 1461 C CA . ASN A 1 183 ? -11.141 -10.332 -0.219 1.00 98.19 183 ASN A CA 1
ATOM 1462 C C . ASN A 1 183 ? -10.823 -8.931 -0.760 1.00 98.19 183 ASN A C 1
ATOM 1464 O O . ASN A 1 183 ? -10.008 -8.766 -1.671 1.00 98.19 183 ASN A O 1
ATOM 1468 N N . THR A 1 184 ? -11.419 -7.908 -0.148 1.00 96.38 184 THR A N 1
ATOM 1469 C CA . THR A 1 184 ? -11.110 -6.500 -0.438 1.00 96.38 184 THR A CA 1
ATOM 1470 C C . THR A 1 184 ? -9.734 -6.095 0.083 1.00 96.38 184 THR A C 1
ATOM 1472 O O . THR A 1 184 ? -9.016 -5.349 -0.583 1.00 96.38 184 THR A O 1
ATOM 1475 N N . GLN A 1 185 ? -9.361 -6.618 1.252 1.00 98.06 185 GLN A N 1
ATOM 1476 C CA . GLN A 1 185 ? -8.028 -6.515 1.836 1.00 98.06 185 GLN A CA 1
ATOM 1477 C C . GLN A 1 185 ? -7.553 -7.898 2.297 1.00 98.06 185 GLN A C 1
ATOM 1479 O O . GLN A 1 185 ? -8.379 -8.758 2.605 1.00 98.06 185 GLN A O 1
ATOM 1484 N N . LEU A 1 186 ? -6.238 -8.121 2.386 1.00 98.38 186 LEU A N 1
ATOM 1485 C CA . LEU A 1 186 ? -5.699 -9.409 2.848 1.00 98.38 186 LEU A CA 1
ATOM 1486 C C . LEU A 1 186 ? -6.111 -9.727 4.287 1.00 98.38 186 LEU A C 1
ATOM 1488 O O . LEU A 1 186 ? -6.382 -10.881 4.600 1.00 98.38 186 LEU A O 1
ATOM 1492 N N . ILE A 1 187 ? -6.172 -8.712 5.148 1.00 98.44 187 ILE A N 1
ATOM 1493 C CA . ILE A 1 187 ? -6.630 -8.834 6.530 1.00 98.44 187 ILE A CA 1
ATOM 1494 C C . ILE A 1 187 ? -7.848 -7.931 6.686 1.00 98.44 187 ILE A C 1
ATOM 1496 O O . ILE A 1 187 ? -7.837 -6.785 6.245 1.00 98.44 187 ILE A O 1
ATOM 1500 N N . SER A 1 188 ? -8.925 -8.465 7.255 1.00 97.94 188 SER A N 1
ATOM 1501 C CA . SER A 1 188 ? -10.167 -7.742 7.538 1.00 97.94 188 SER A CA 1
ATOM 1502 C C . SER A 1 188 ? -10.946 -8.474 8.627 1.00 97.94 188 SER A C 1
ATOM 1504 O O . SER A 1 188 ? -10.838 -9.699 8.747 1.00 97.94 188 SER A O 1
ATOM 1506 N N . TYR A 1 189 ? -11.746 -7.741 9.400 1.00 98.69 189 TYR A N 1
ATOM 1507 C CA . TYR A 1 189 ? -12.628 -8.335 10.403 1.00 98.69 189 TYR A CA 1
ATOM 1508 C C . TYR A 1 189 ? -13.969 -8.765 9.800 1.00 98.69 189 TYR A C 1
ATOM 1510 O O . TYR A 1 189 ? -14.482 -8.146 8.876 1.00 98.69 189 TYR A O 1
ATOM 1518 N N . ALA A 1 190 ? -14.550 -9.841 10.311 1.00 98.62 190 ALA A N 1
ATOM 1519 C CA . ALA A 1 190 ? -15.863 -10.312 9.897 1.00 98.62 190 ALA A CA 1
ATOM 1520 C C . ALA A 1 190 ? -16.989 -9.415 10.437 1.00 98.62 190 ALA A C 1
ATOM 1522 O O . ALA A 1 190 ? -16.828 -8.729 11.446 1.00 98.62 190 ALA A O 1
ATOM 1523 N N . GLY A 1 191 ? -18.147 -9.476 9.780 1.00 98.31 191 GLY A N 1
ATOM 1524 C CA . GLY A 1 191 ? -19.390 -8.841 10.209 1.00 98.31 191 GLY A CA 1
ATOM 1525 C C . GLY A 1 191 ? -20.524 -9.859 10.250 1.00 98.31 191 GLY A C 1
ATOM 1526 O O . GLY A 1 191 ? -20.803 -10.526 9.256 1.00 98.31 191 GLY A O 1
ATOM 1527 N N . TYR A 1 192 ? -21.200 -9.979 11.390 1.00 97.94 192 TYR A N 1
ATOM 1528 C CA . TYR A 1 192 ? -22.261 -10.959 11.613 1.00 97.94 192 TYR A CA 1
ATOM 1529 C C . TYR A 1 192 ? -23.585 -10.270 11.901 1.00 97.94 192 TYR A C 1
ATOM 1531 O O . TYR A 1 192 ? -23.764 -9.671 12.964 1.00 97.94 192 TYR A O 1
ATOM 1539 N N . LYS A 1 193 ? -24.542 -10.407 10.983 1.00 96.19 193 LYS A N 1
ATOM 1540 C CA . LYS A 1 193 ? -25.914 -9.955 11.202 1.00 96.19 193 LYS A CA 1
ATOM 1541 C C . LYS A 1 193 ? -26.647 -10.929 12.130 1.00 96.19 193 LYS A C 1
ATOM 1543 O O . LYS A 1 193 ? -26.776 -12.110 11.821 1.00 96.19 193 LYS A O 1
ATOM 1548 N N . GLN A 1 194 ? -27.112 -10.430 13.270 1.00 93.88 194 GLN A N 1
ATOM 1549 C CA . GLN A 1 194 ? -27.909 -11.175 14.244 1.00 93.88 194 GLN A CA 1
ATOM 1550 C C . GLN A 1 194 ? -29.392 -11.189 13.846 1.00 93.88 194 GLN A C 1
ATOM 1552 O O . GLN A 1 194 ? -29.846 -10.371 13.044 1.00 93.88 194 GLN A O 1
ATOM 1557 N N . GLN A 1 195 ? -30.173 -12.092 14.448 1.00 90.88 195 GLN A N 1
ATOM 1558 C CA . GLN A 1 195 ? -31.616 -12.209 14.185 1.00 90.88 195 GLN A CA 1
ATOM 1559 C C . GLN A 1 195 ? -32.397 -10.933 14.536 1.00 90.88 195 GLN A C 1
ATOM 1561 O O . GLN A 1 195 ? -33.338 -10.579 13.836 1.00 90.88 195 GLN A O 1
ATOM 1566 N N . ASN A 1 196 ? -31.976 -10.210 15.576 1.00 91.50 196 ASN A N 1
ATOM 1567 C CA . ASN A 1 196 ? -32.575 -8.938 15.997 1.00 91.50 196 ASN A CA 1
ATOM 1568 C C . ASN A 1 196 ? -32.117 -7.726 15.156 1.00 91.50 196 ASN A C 1
ATOM 1570 O O . ASN A 1 196 ? -32.388 -6.589 15.527 1.00 91.50 196 ASN A O 1
ATOM 1574 N N . GLY A 1 197 ? -31.376 -7.944 14.065 1.00 90.19 197 GLY A N 1
ATOM 1575 C CA . GLY A 1 197 ? -30.858 -6.885 13.198 1.00 90.19 197 GLY A CA 1
ATOM 1576 C C . GLY A 1 197 ? -29.558 -6.229 13.675 1.00 90.19 197 GLY A C 1
ATOM 1577 O O . GLY A 1 197 ? -28.921 -5.543 12.877 1.00 90.19 197 GLY A O 1
ATOM 1578 N N . LYS A 1 198 ? -29.109 -6.475 14.916 1.00 93.38 198 LYS A N 1
ATOM 1579 C CA . LYS A 1 198 ? -27.805 -6.000 15.409 1.00 93.38 198 LYS A CA 1
ATOM 1580 C C . LYS A 1 198 ? -26.674 -6.652 14.614 1.00 93.38 198 LYS A C 1
ATOM 1582 O O . LYS A 1 198 ? -26.757 -7.824 14.252 1.00 93.38 198 LYS A O 1
ATOM 1587 N N . ILE A 1 199 ? -25.593 -5.918 14.379 1.00 96.75 199 ILE A N 1
ATOM 1588 C CA . ILE A 1 199 ? -24.389 -6.450 13.736 1.00 96.75 199 ILE A CA 1
ATOM 1589 C C . ILE A 1 199 ? -23.280 -6.583 14.783 1.00 96.75 199 ILE A C 1
ATOM 1591 O O . ILE A 1 199 ? -23.083 -5.688 15.602 1.00 96.75 199 ILE A O 1
ATOM 1595 N N . ILE A 1 200 ? -22.585 -7.721 14.778 1.00 97.19 200 ILE A N 1
ATOM 1596 C CA . ILE A 1 200 ? -21.360 -7.947 15.555 1.00 97.19 200 ILE A CA 1
ATOM 1597 C C . ILE A 1 200 ? -20.172 -7.892 14.596 1.00 97.19 200 ILE A C 1
ATOM 1599 O O . ILE A 1 200 ? -20.197 -8.556 13.564 1.00 97.19 200 ILE A O 1
ATOM 1603 N N . GLY A 1 201 ? -19.130 -7.148 14.957 1.00 97.56 201 GLY A N 1
ATOM 1604 C CA . GLY A 1 201 ? -17.953 -6.946 14.114 1.00 97.56 201 GLY A CA 1
ATOM 1605 C C . GLY A 1 201 ? -18.162 -5.833 13.098 1.00 97.56 201 GLY A C 1
ATOM 1606 O O . GLY A 1 201 ? -18.825 -4.852 13.415 1.00 97.56 201 GLY A O 1
ATOM 1607 N N . ASP A 1 202 ? -17.586 -5.964 11.905 1.00 98.00 202 ASP A N 1
ATOM 1608 C CA . ASP A 1 202 ? -17.558 -4.891 10.908 1.00 98.00 202 ASP A CA 1
ATOM 1609 C C . ASP A 1 202 ? -18.745 -4.968 9.924 1.00 98.00 202 ASP A C 1
ATOM 1611 O O . ASP A 1 202 ? -18.781 -5.871 9.076 1.00 98.00 202 ASP A O 1
ATOM 1615 N N . PRO A 1 203 ? -19.710 -4.024 9.959 1.00 97.75 203 PRO A N 1
ATOM 1616 C CA . PRO A 1 203 ? -20.865 -4.049 9.064 1.00 97.75 203 PRO A CA 1
ATOM 1617 C C . PRO A 1 203 ? -20.518 -4.002 7.574 1.00 97.75 203 PRO A C 1
ATOM 1619 O O . PRO A 1 203 ? -21.244 -4.584 6.766 1.00 97.75 203 PRO A O 1
ATOM 1622 N N . MET A 1 204 ? -19.384 -3.397 7.198 1.00 96.44 204 MET A N 1
ATOM 1623 C CA . MET A 1 204 ? -18.920 -3.354 5.804 1.00 96.44 204 MET A CA 1
ATOM 1624 C C . MET A 1 204 ? -18.647 -4.750 5.230 1.00 96.44 204 MET A C 1
ATOM 1626 O O . MET A 1 204 ? -18.609 -4.935 4.013 1.00 96.44 204 MET A O 1
ATOM 1630 N N . HIS A 1 205 ? -18.448 -5.749 6.088 1.00 97.62 205 HIS A N 1
ATOM 1631 C CA . HIS A 1 205 ? -18.052 -7.092 5.690 1.00 97.62 205 HIS A CA 1
ATOM 1632 C C . HIS A 1 205 ? -19.139 -8.145 5.881 1.00 97.62 205 HIS A C 1
ATOM 1634 O O . HIS A 1 205 ? -18.863 -9.326 5.676 1.00 97.62 205 HIS A O 1
ATOM 1640 N N . VAL A 1 206 ? -20.384 -7.759 6.177 1.00 97.81 206 VAL A N 1
ATOM 1641 C CA . VAL A 1 206 ? -21.500 -8.711 6.343 1.00 97.81 206 VAL A CA 1
ATOM 1642 C C . VAL A 1 206 ? -21.714 -9.573 5.094 1.00 97.81 206 VAL A C 1
ATOM 1644 O O . VAL A 1 206 ? -21.663 -10.798 5.197 1.00 97.81 206 VAL A O 1
ATOM 1647 N N . GLU A 1 207 ? -21.851 -8.969 3.905 1.00 97.12 207 GLU A N 1
ATOM 1648 C CA . GLU A 1 207 ? -22.064 -9.713 2.645 1.00 97.12 207 GLU A CA 1
ATOM 1649 C C . GLU A 1 207 ? -20.942 -10.738 2.403 1.00 97.12 207 GLU A C 1
ATOM 1651 O O . GLU A 1 207 ? -21.183 -11.903 2.073 1.00 97.12 207 GLU A O 1
ATOM 1656 N N . PHE A 1 208 ? -19.693 -10.323 2.616 1.00 97.88 208 PHE A N 1
ATOM 1657 C CA . PHE A 1 208 ? -18.539 -11.183 2.381 1.00 97.88 208 PHE A CA 1
ATOM 1658 C C . PHE A 1 208 ? -18.381 -12.266 3.464 1.00 97.88 208 PHE A C 1
ATOM 1660 O O . PHE A 1 208 ? -18.014 -13.403 3.161 1.00 97.88 208 PHE A O 1
ATOM 1667 N N . THR A 1 209 ? -18.728 -11.966 4.716 1.00 98.44 209 THR A N 1
ATOM 1668 C CA . THR A 1 209 ? -18.773 -12.947 5.815 1.00 98.44 209 THR A CA 1
ATOM 1669 C C . THR A 1 209 ? -19.810 -14.035 5.539 1.00 98.44 209 THR A C 1
ATOM 1671 O O . THR A 1 209 ? -19.546 -15.225 5.744 1.00 98.44 209 THR A O 1
ATOM 1674 N N . GLU A 1 210 ? -20.982 -13.659 5.026 1.00 96.88 210 GLU A N 1
ATOM 1675 C CA . GLU A 1 210 ? -22.021 -14.604 4.615 1.00 96.88 210 GLU A CA 1
ATOM 1676 C C . GLU A 1 210 ? -21.541 -15.501 3.472 1.00 96.88 210 GLU A C 1
ATOM 1678 O O . GLU A 1 210 ? -21.761 -16.716 3.502 1.00 96.88 210 GLU A O 1
ATOM 1683 N N . LEU A 1 211 ? -20.829 -14.935 2.493 1.00 96.50 211 LEU A N 1
ATOM 1684 C CA . LEU A 1 211 ? -20.196 -15.701 1.422 1.00 96.50 211 LEU A CA 1
ATOM 1685 C C . LEU A 1 211 ? -19.180 -16.715 1.970 1.00 96.50 211 LEU A C 1
ATOM 1687 O O . LEU A 1 211 ? -19.254 -17.898 1.631 1.00 96.50 211 LEU A O 1
ATOM 1691 N N . CYS A 1 212 ? -18.286 -16.296 2.870 1.00 97.00 212 CYS A N 1
ATOM 1692 C CA . CYS A 1 212 ? -17.342 -17.194 3.545 1.00 97.00 212 CYS A CA 1
ATOM 1693 C C . CYS A 1 212 ? -18.081 -18.324 4.284 1.00 97.00 212 CYS A C 1
ATOM 1695 O O . CYS A 1 212 ? -17.713 -19.498 4.195 1.00 97.00 212 CYS A O 1
ATOM 1697 N N . THR A 1 213 ? -19.180 -17.990 4.963 1.00 94.62 213 THR A N 1
ATOM 1698 C CA . THR A 1 213 ? -20.008 -18.951 5.704 1.00 94.62 213 THR A CA 1
ATOM 1699 C C . THR A 1 213 ? -20.673 -19.974 4.777 1.00 94.62 213 THR A C 1
ATOM 1701 O O . THR A 1 213 ? -20.695 -21.170 5.098 1.00 94.62 213 THR A O 1
ATOM 1704 N N . LYS A 1 214 ? -21.151 -19.541 3.601 1.00 92.38 214 LYS A N 1
ATOM 1705 C CA . LYS A 1 214 ? -21.699 -20.414 2.545 1.00 92.38 214 LYS A CA 1
ATOM 1706 C C . LYS A 1 214 ? -20.636 -21.347 1.954 1.00 92.38 214 LYS A C 1
ATOM 1708 O O . LYS A 1 214 ? -20.941 -22.505 1.676 1.00 92.38 214 LYS A O 1
ATOM 1713 N N . LEU A 1 215 ? -19.387 -20.888 1.841 1.00 89.81 215 LEU A N 1
ATOM 1714 C CA . LEU A 1 215 ? -18.243 -21.720 1.435 1.00 89.81 215 LEU A CA 1
ATOM 1715 C C . LEU A 1 215 ? -17.845 -22.764 2.492 1.00 89.81 215 LEU A C 1
ATOM 1717 O O . LEU A 1 215 ? -17.168 -23.741 2.173 1.00 89.81 215 LEU A O 1
ATOM 1721 N N . GLY A 1 216 ? -18.315 -22.609 3.732 1.00 91.12 216 GLY A N 1
ATOM 1722 C CA . GLY A 1 216 ? -18.093 -23.550 4.830 1.00 91.12 216 GLY A CA 1
ATOM 1723 C C . GLY A 1 216 ? -17.202 -23.015 5.947 1.00 91.12 216 GLY A C 1
ATOM 1724 O O . GLY A 1 216 ? -17.005 -23.719 6.939 1.00 91.12 216 GLY A O 1
ATOM 1725 N N . TRP A 1 217 ? -16.709 -21.779 5.836 1.00 95.56 217 TRP A N 1
ATOM 1726 C CA . TRP A 1 217 ? -16.003 -21.124 6.931 1.00 95.56 217 TRP A CA 1
ATOM 1727 C C . TRP A 1 217 ? -16.934 -20.913 8.132 1.00 95.56 217 TRP A C 1
ATOM 1729 O O . TRP A 1 217 ? -18.151 -20.756 7.994 1.00 95.56 217 TRP A O 1
ATOM 1739 N N . ARG A 1 218 ? -16.366 -20.958 9.335 1.00 92.69 218 ARG A N 1
ATOM 1740 C CA . ARG A 1 218 ? -17.070 -20.712 10.594 1.00 92.69 218 ARG A CA 1
ATOM 1741 C C . ARG A 1 218 ? -16.176 -19.837 11.457 1.00 92.69 218 ARG A C 1
ATOM 1743 O O . ARG A 1 218 ? -15.135 -20.300 11.922 1.00 92.69 218 ARG A O 1
ATOM 1750 N N . GLY A 1 219 ? -16.573 -18.581 11.618 1.00 93.00 219 GLY A N 1
ATOM 1751 C CA . GLY A 1 219 ? -15.959 -17.677 12.580 1.00 93.00 219 GLY A CA 1
ATOM 1752 C C . GLY A 1 219 ? -16.406 -17.975 14.010 1.00 93.00 219 GLY A C 1
ATOM 1753 O O . GLY A 1 219 ? -17.227 -18.864 14.245 1.00 93.00 219 GLY A O 1
ATOM 1754 N N . LYS A 1 220 ? -15.854 -17.239 14.973 1.00 95.25 220 LYS A N 1
ATOM 1755 C CA . LYS A 1 220 ? -16.184 -17.386 16.397 1.00 95.25 220 LYS A CA 1
ATOM 1756 C C . LYS A 1 220 ? -17.388 -16.537 16.817 1.00 95.25 220 LYS A C 1
ATOM 1758 O O . LYS A 1 220 ? -17.892 -16.728 17.916 1.00 95.25 220 LYS A O 1
ATOM 1763 N N . GLY A 1 221 ? -17.826 -15.607 15.969 1.00 95.56 221 GLY A N 1
ATOM 1764 C CA . GLY A 1 221 ? -18.885 -14.650 16.273 1.00 95.56 221 GLY A CA 1
ATOM 1765 C C . GLY A 1 221 ? -18.420 -13.488 17.153 1.00 95.56 221 GLY A C 1
ATOM 1766 O O . GLY A 1 221 ? -19.239 -12.930 17.876 1.00 95.56 221 GLY A O 1
ATOM 1767 N N . THR A 1 222 ? -17.126 -13.139 17.139 1.00 96.88 222 THR A N 1
ATOM 1768 C CA . THR A 1 222 ? -16.595 -12.014 17.934 1.00 96.88 222 THR A CA 1
ATOM 1769 C C . THR A 1 222 ? -16.475 -10.729 17.107 1.00 96.88 222 THR A C 1
ATOM 1771 O O . THR A 1 222 ? -16.409 -10.812 15.878 1.00 96.88 222 THR A O 1
ATOM 1774 N N . PRO A 1 223 ? -16.397 -9.539 17.744 1.00 96.62 223 PRO A N 1
ATOM 1775 C CA . PRO A 1 223 ? -16.248 -8.270 17.026 1.00 96.62 223 PRO A CA 1
ATOM 1776 C C . PRO A 1 223 ? -14.990 -8.161 16.151 1.00 96.62 223 PRO A C 1
ATOM 1778 O O . PRO A 1 223 ? -14.948 -7.345 15.238 1.00 96.62 223 PRO A O 1
ATOM 1781 N N . PHE A 1 224 ? -13.967 -8.979 16.412 1.00 98.12 224 PHE A N 1
ATOM 1782 C CA . PHE A 1 224 ? -12.668 -8.898 15.742 1.00 98.12 224 PHE A CA 1
ATOM 1783 C C . PHE A 1 224 ? -12.201 -10.265 15.227 1.00 98.12 224 PHE A C 1
ATOM 1785 O O . PHE A 1 224 ? -11.035 -10.643 15.357 1.00 98.12 224 PHE A O 1
ATOM 1792 N N . ASP A 1 225 ? -13.125 -11.042 14.663 1.00 98.25 225 ASP A N 1
ATOM 1793 C CA . ASP A 1 225 ? -12.772 -12.274 13.963 1.00 98.25 225 ASP A CA 1
ATOM 1794 C C . ASP A 1 225 ? -12.118 -11.962 12.619 1.00 98.25 225 ASP A C 1
ATOM 1796 O O . ASP A 1 225 ? -12.724 -11.314 11.774 1.00 98.25 225 ASP A O 1
ATOM 1800 N N . ILE A 1 226 ? -10.908 -12.467 12.387 1.00 98.31 226 ILE A N 1
ATOM 1801 C CA . ILE A 1 226 ? -10.227 -12.323 11.097 1.00 98.31 226 ILE A CA 1
ATOM 1802 C C . ILE A 1 226 ? -10.904 -13.212 10.047 1.00 98.31 226 ILE A C 1
ATOM 1804 O O . ILE A 1 226 ? -11.047 -14.424 10.245 1.00 98.31 226 ILE A O 1
ATOM 1808 N N . LEU A 1 227 ? -11.300 -12.609 8.925 1.00 98.56 227 LEU A N 1
ATOM 1809 C CA . LEU A 1 227 ? -11.848 -13.316 7.767 1.00 98.56 227 LEU A CA 1
ATOM 1810 C C . LEU A 1 227 ? -10.804 -14.253 7.127 1.00 98.56 227 LEU A C 1
ATOM 1812 O O . LEU A 1 227 ? -9.608 -13.957 7.148 1.00 98.56 227 LEU A O 1
ATOM 1816 N N . PRO A 1 228 ? -11.225 -15.376 6.516 1.00 98.12 228 PRO A N 1
ATOM 1817 C CA . PRO A 1 228 ? -10.316 -16.222 5.757 1.00 98.12 228 PRO A CA 1
ATOM 1818 C C . PRO A 1 228 ? -9.952 -15.543 4.430 1.00 98.12 228 PRO A C 1
ATOM 1820 O O . PRO A 1 228 ? -10.728 -14.752 3.889 1.00 98.12 228 PRO A O 1
ATOM 1823 N N . LEU A 1 229 ? -8.813 -15.909 3.850 1.00 98.44 229 LEU A N 1
ATOM 1824 C CA . LEU A 1 229 ? -8.508 -15.594 2.456 1.00 98.44 229 LEU A CA 1
ATOM 1825 C C . LEU A 1 229 ? -9.331 -16.504 1.546 1.00 98.44 229 LEU A C 1
ATOM 1827 O O . LEU A 1 229 ? -9.260 -17.720 1.690 1.00 98.44 229 LEU A O 1
ATOM 1831 N N . VAL A 1 230 ? -10.079 -15.930 0.608 1.00 98.44 230 VAL A N 1
ATOM 1832 C CA . VAL A 1 230 ? -10.861 -16.642 -0.410 1.00 98.44 230 VAL A CA 1
ATOM 1833 C C . VAL A 1 230 ? -10.187 -16.426 -1.764 1.00 98.44 230 VAL A C 1
ATOM 1835 O O . VAL A 1 230 ? -10.113 -15.300 -2.262 1.00 98.44 230 VAL A O 1
ATOM 1838 N N . LEU A 1 231 ? -9.646 -17.501 -2.334 1.00 98.19 231 LEU A N 1
ATOM 1839 C CA . LEU A 1 231 ? -8.695 -17.465 -3.444 1.00 98.19 231 LEU A CA 1
ATOM 1840 C C . LEU A 1 231 ? -9.176 -18.349 -4.589 1.00 98.19 231 LEU A C 1
ATOM 1842 O O . LEU A 1 231 ? -9.499 -19.514 -4.369 1.00 98.19 231 LEU A O 1
ATOM 1846 N N . SER A 1 232 ? -9.140 -17.833 -5.815 1.00 96.31 232 SER A N 1
ATOM 1847 C CA . SER A 1 232 ? -9.327 -18.624 -7.035 1.00 96.31 232 SER A CA 1
ATOM 1848 C C . SER A 1 232 ? -8.086 -18.521 -7.915 1.00 96.31 232 SER A C 1
ATOM 1850 O O . SER A 1 232 ? -7.623 -17.419 -8.214 1.00 96.31 232 SER A O 1
ATOM 1852 N N . ALA A 1 233 ? -7.574 -19.671 -8.344 1.00 95.69 233 ALA A N 1
ATOM 1853 C CA . ALA A 1 233 ? -6.446 -19.786 -9.259 1.00 95.69 233 ALA A CA 1
ATOM 1854 C C . ALA A 1 233 ? -6.934 -20.339 -10.598 1.00 95.69 233 ALA A C 1
ATOM 1856 O O . ALA A 1 233 ? -7.752 -21.263 -10.612 1.00 95.69 233 ALA A O 1
ATOM 1857 N N . ASN A 1 234 ? -6.428 -19.794 -11.707 1.00 93.88 234 ASN A N 1
ATOM 1858 C CA . ASN A 1 234 ? -6.705 -20.290 -13.057 1.00 93.88 234 ASN A CA 1
ATOM 1859 C C . ASN A 1 234 ? -8.215 -20.446 -13.365 1.00 93.88 234 ASN A C 1
ATOM 1861 O O . ASN A 1 234 ? -8.642 -21.420 -13.988 1.00 93.88 234 ASN A O 1
ATOM 1865 N N . GLY A 1 235 ? -9.055 -19.536 -12.854 1.00 91.19 235 GLY A N 1
ATOM 1866 C CA . GLY A 1 235 ? -10.509 -19.570 -13.062 1.00 91.19 235 GLY A CA 1
ATOM 1867 C C . GLY A 1 235 ? -11.258 -20.752 -12.433 1.00 91.19 235 GLY A C 1
ATOM 1868 O O . GLY A 1 235 ? -12.398 -21.045 -12.805 1.00 91.19 235 GLY A O 1
ATOM 1869 N N . HIS A 1 236 ? -10.636 -21.502 -11.523 1.00 93.31 236 HIS A N 1
ATOM 1870 C CA . HIS A 1 236 ? -11.337 -22.524 -10.746 1.00 93.31 236 HIS A CA 1
ATOM 1871 C C . HIS A 1 236 ? -12.215 -21.899 -9.651 1.00 93.31 236 HIS A C 1
ATOM 1873 O O . HIS A 1 236 ? -12.025 -20.744 -9.271 1.00 93.31 236 HIS A O 1
ATOM 1879 N N . ASP A 1 237 ? -13.189 -22.670 -9.152 1.00 93.81 237 ASP A N 1
ATOM 1880 C CA . ASP A 1 237 ? -13.973 -22.280 -7.973 1.00 93.81 237 ASP A CA 1
ATOM 1881 C C . ASP A 1 237 ? -13.031 -21.953 -6.798 1.00 93.81 237 ASP A C 1
ATOM 1883 O O . ASP A 1 237 ? -11.978 -22.588 -6.673 1.00 93.81 237 ASP A O 1
ATOM 1887 N N . PRO A 1 238 ? -13.376 -20.974 -5.945 1.00 96.00 238 PRO A N 1
ATOM 1888 C CA . PRO A 1 238 ? -12.476 -20.528 -4.896 1.00 96.00 238 PRO A CA 1
ATOM 1889 C C . PRO A 1 238 ? -12.330 -21.559 -3.772 1.00 96.00 238 PRO A C 1
ATOM 1891 O O . PRO A 1 238 ? -13.298 -22.201 -3.355 1.00 96.00 238 PRO A O 1
ATOM 1894 N N . ASP A 1 239 ? -11.129 -21.617 -3.206 1.00 92.31 239 ASP A N 1
ATOM 1895 C CA . ASP A 1 239 ? -10.859 -22.217 -1.902 1.00 92.31 239 ASP A CA 1
ATOM 1896 C C . ASP A 1 239 ? -10.767 -21.114 -0.838 1.00 92.31 239 ASP A C 1
ATOM 1898 O O . ASP A 1 239 ? -10.478 -19.958 -1.156 1.00 92.31 239 ASP A O 1
ATOM 1902 N N . TYR A 1 240 ? -10.974 -21.462 0.436 1.00 94.38 240 TYR A N 1
ATOM 1903 C CA . TYR A 1 240 ? -10.728 -20.541 1.546 1.00 94.38 240 TYR A CA 1
ATOM 1904 C C . TYR A 1 240 ? -9.655 -21.067 2.504 1.00 94.38 240 TYR A C 1
ATOM 1906 O O . TYR A 1 240 ? -9.575 -22.266 2.779 1.00 94.38 240 TYR A O 1
ATOM 1914 N N . PHE A 1 241 ? -8.859 -20.151 3.055 1.00 92.75 241 PHE A N 1
ATOM 1915 C CA . PHE A 1 241 ? -7.742 -20.446 3.947 1.00 92.75 241 PHE A CA 1
ATOM 1916 C C . PHE A 1 241 ? -7.762 -19.509 5.153 1.00 92.75 241 PHE A C 1
ATOM 1918 O O . PHE A 1 241 ? -7.858 -18.293 5.011 1.00 92.75 241 PHE A O 1
ATOM 1925 N N . ASN A 1 242 ? -7.639 -20.067 6.357 1.00 91.75 242 ASN A N 1
ATOM 1926 C CA . ASN A 1 242 ? -7.440 -19.247 7.549 1.00 91.75 242 ASN A CA 1
ATOM 1927 C C . ASN A 1 242 ? -6.002 -18.724 7.570 1.00 91.75 242 ASN A C 1
ATOM 1929 O O . ASN A 1 242 ? -5.063 -19.507 7.422 1.00 91.75 242 ASN A O 1
ATOM 1933 N N . ILE A 1 243 ? -5.844 -17.425 7.809 1.00 92.19 243 ILE A N 1
ATOM 1934 C CA . ILE A 1 243 ? -4.532 -16.809 8.000 1.00 92.19 243 ILE A CA 1
ATOM 1935 C C . ILE A 1 243 ? -3.967 -17.292 9.351 1.00 92.19 243 ILE A C 1
ATOM 1937 O O . ILE A 1 243 ? -4.698 -17.268 10.350 1.00 92.19 243 ILE A O 1
ATOM 1941 N N . PRO A 1 244 ? -2.709 -17.766 9.413 1.00 88.88 244 PRO A N 1
ATOM 1942 C CA . PRO A 1 244 ? -2.077 -18.136 10.674 1.00 88.88 244 PRO A CA 1
ATOM 1943 C C . PRO A 1 244 ? -2.026 -16.934 11.624 1.00 88.88 244 PRO A C 1
ATOM 1945 O O . PRO A 1 244 ? -1.697 -15.826 11.212 1.00 88.88 244 PRO A O 1
ATOM 1948 N N . LYS A 1 245 ? -2.365 -17.126 12.901 1.00 88.81 245 LYS A N 1
ATOM 1949 C CA . LYS A 1 245 ? -2.484 -16.004 13.851 1.00 88.81 245 LYS A CA 1
ATOM 1950 C C . LYS A 1 245 ? -1.142 -15.346 14.145 1.00 88.81 245 LYS A C 1
ATOM 1952 O O . LYS A 1 245 ? -1.093 -14.158 14.420 1.00 88.81 245 LYS A O 1
ATOM 1957 N N . GLU A 1 246 ? -0.071 -16.123 14.073 1.00 86.31 246 GLU A N 1
ATOM 1958 C CA . GLU A 1 246 ? 1.303 -15.710 14.338 1.00 86.31 246 GLU A CA 1
ATOM 1959 C C . GLU A 1 246 ? 1.832 -14.641 13.374 1.00 86.31 246 GLU A C 1
ATOM 1961 O O . GLU A 1 246 ? 2.762 -13.926 13.729 1.00 86.31 246 GLU A O 1
ATOM 1966 N N . ILE A 1 247 ? 1.247 -14.511 12.178 1.00 86.88 247 ILE A N 1
ATOM 1967 C CA . ILE A 1 247 ? 1.642 -13.485 11.201 1.00 86.88 247 ILE A CA 1
ATOM 1968 C C . ILE A 1 247 ? 0.706 -12.270 11.203 1.00 86.88 247 ILE A C 1
ATOM 1970 O O . ILE A 1 247 ? 0.949 -11.309 10.476 1.00 86.88 247 ILE A O 1
ATOM 1974 N N . ILE A 1 248 ? -0.361 -12.300 12.006 1.00 93.38 248 ILE A N 1
ATOM 1975 C CA . ILE A 1 248 ? -1.326 -11.206 12.112 1.00 93.38 248 ILE A CA 1
ATOM 1976 C C . ILE A 1 248 ? -0.882 -10.289 13.246 1.00 93.38 248 ILE A C 1
ATOM 1978 O O . ILE A 1 248 ? -0.925 -10.657 14.420 1.00 93.38 248 ILE A O 1
ATOM 1982 N N . LEU A 1 249 ? -0.490 -9.069 12.894 1.00 94.50 249 LEU A N 1
ATOM 1983 C CA . LEU A 1 249 ? -0.204 -8.026 13.863 1.00 94.50 249 LEU A CA 1
ATOM 1984 C C . LEU A 1 249 ? -1.482 -7.220 14.133 1.00 94.50 249 LEU A C 1
ATOM 1986 O O . LEU A 1 249 ? -2.006 -6.551 13.247 1.00 94.50 249 LEU A O 1
ATOM 1990 N N . GLU A 1 250 ? -1.974 -7.267 15.370 1.00 98.25 250 GLU A N 1
ATOM 1991 C CA . GLU A 1 250 ? -3.083 -6.433 15.854 1.00 98.25 250 GLU A CA 1
ATOM 1992 C C . GLU A 1 250 ? -2.585 -5.449 16.916 1.00 98.25 250 GLU A C 1
ATOM 1994 O O . GLU A 1 250 ? -1.772 -5.807 17.769 1.00 98.25 250 GLU A O 1
ATOM 1999 N N . VAL A 1 251 ? -3.093 -4.220 16.903 1.00 98.62 251 VAL A N 1
ATOM 2000 C CA . VAL A 1 251 ? -2.809 -3.158 17.872 1.00 98.62 251 VAL A CA 1
ATOM 2001 C C . VAL A 1 251 ? -4.058 -2.938 18.734 1.00 98.62 251 VAL A C 1
ATOM 2003 O O . VAL A 1 251 ? -5.052 -2.420 18.220 1.00 98.62 251 VAL A O 1
ATOM 2006 N N . PRO A 1 252 ? -4.051 -3.349 20.018 1.00 98.69 252 PRO A N 1
ATOM 2007 C CA . PRO A 1 252 ? -5.073 -2.946 20.984 1.00 98.69 252 PRO A CA 1
ATOM 2008 C C . PRO A 1 252 ? -5.055 -1.432 21.168 1.00 98.69 252 PRO A C 1
ATOM 2010 O O . PRO A 1 252 ? -3.974 -0.854 21.283 1.00 98.69 252 PRO A O 1
ATOM 2013 N N . LEU A 1 253 ? -6.228 -0.802 21.182 1.00 98.75 253 LEU A N 1
ATOM 2014 C CA . LEU A 1 253 ? -6.338 0.647 21.277 1.00 98.75 253 LEU A CA 1
ATOM 2015 C C . LEU A 1 253 ? -6.471 1.097 22.735 1.00 98.75 253 LEU A C 1
ATOM 2017 O O . LEU A 1 253 ? -7.316 0.609 23.481 1.00 98.75 253 LEU A O 1
ATOM 2021 N N . LYS A 1 254 ? -5.633 2.059 23.107 1.00 98.50 254 LYS A N 1
ATOM 2022 C CA . LYS A 1 254 ? -5.569 2.758 24.387 1.00 98.50 254 LYS A CA 1
ATOM 2023 C C . LYS A 1 254 ? -5.541 4.260 24.134 1.00 98.50 254 LYS A C 1
ATOM 2025 O O . LYS A 1 254 ? -5.111 4.704 23.070 1.00 98.50 254 LYS A O 1
ATOM 2030 N N . HIS A 1 255 ? -5.940 5.036 25.131 1.00 98.75 255 HIS A N 1
ATOM 2031 C CA . HIS A 1 255 ? -5.850 6.489 25.090 1.00 98.75 255 HIS A CA 1
ATOM 2032 C C . HIS A 1 255 ? -4.809 6.981 26.108 1.00 98.75 255 HIS A C 1
ATOM 2034 O O . HIS A 1 255 ? -4.769 6.436 27.208 1.00 98.75 255 HIS A O 1
ATOM 2040 N N . PRO A 1 256 ? -3.989 8.003 25.797 1.00 98.25 256 PRO A N 1
ATOM 2041 C CA . PRO A 1 256 ? -2.984 8.525 26.730 1.00 98.25 256 PRO A CA 1
ATOM 2042 C C . PRO A 1 256 ? -3.580 9.204 27.972 1.00 98.25 256 PRO A C 1
ATOM 2044 O O . PRO A 1 256 ? -2.884 9.355 28.970 1.00 98.25 256 PRO A O 1
ATOM 2047 N N . SER A 1 257 ? -4.839 9.644 27.904 1.00 98.25 257 SER A N 1
ATOM 2048 C CA . SER A 1 257 ? -5.497 10.406 28.982 1.00 98.25 257 SER A CA 1
ATOM 2049 C C . SER A 1 257 ? -6.807 9.793 29.477 1.00 98.25 257 SER A C 1
ATOM 2051 O O . SER A 1 257 ? -7.369 10.274 30.454 1.00 98.25 257 SER A O 1
ATOM 2053 N N . PHE A 1 258 ? -7.320 8.759 28.804 1.00 98.31 258 PHE A N 1
ATOM 2054 C CA . PHE A 1 258 ? -8.618 8.159 29.121 1.00 98.31 258 PHE A CA 1
ATOM 2055 C C . PHE A 1 258 ? -8.467 6.657 29.340 1.00 98.31 258 PHE A C 1
ATOM 2057 O O . PHE A 1 258 ? -8.578 5.866 28.403 1.00 98.31 258 PHE A O 1
ATOM 2064 N N . ASP A 1 259 ? -8.254 6.258 30.592 1.00 97.00 259 ASP A N 1
ATOM 2065 C CA . ASP A 1 259 ? -8.047 4.851 30.964 1.00 97.00 259 ASP A CA 1
ATOM 2066 C C . ASP A 1 259 ? -9.233 3.953 30.574 1.00 97.00 259 ASP A C 1
ATOM 2068 O O . ASP A 1 259 ? -9.062 2.787 30.214 1.00 97.00 259 ASP A O 1
ATOM 2072 N N . TRP A 1 260 ? -10.452 4.506 30.572 1.00 98.12 260 TRP A N 1
ATOM 2073 C CA . TRP A 1 260 ? -11.658 3.792 30.148 1.00 98.12 260 TRP A CA 1
ATOM 2074 C C . TRP A 1 260 ? -11.640 3.401 28.663 1.00 98.12 260 TRP A C 1
ATOM 2076 O O . TRP A 1 260 ? -12.371 2.494 28.268 1.00 98.12 260 TRP A O 1
ATOM 2086 N N . PHE A 1 261 ? -10.806 4.025 27.824 1.00 98.69 261 PHE A N 1
ATOM 2087 C CA . PHE A 1 261 ? -10.775 3.730 26.390 1.00 98.69 261 PHE A CA 1
ATOM 2088 C C . PHE A 1 261 ? -10.305 2.295 26.116 1.00 98.69 261 PHE A C 1
ATOM 2090 O O . PHE A 1 261 ? -10.850 1.623 25.242 1.00 98.69 261 PHE A O 1
ATOM 2097 N N . GLU A 1 262 ? -9.349 1.785 26.903 1.00 97.62 262 GLU A N 1
ATOM 2098 C CA . GLU A 1 262 ? -8.890 0.392 26.798 1.00 97.62 262 GLU A CA 1
ATOM 2099 C C . GLU A 1 262 ? -10.020 -0.606 27.111 1.00 97.62 262 GLU A C 1
ATOM 2101 O O . GLU A 1 262 ? -10.096 -1.683 26.515 1.00 97.62 262 GLU A O 1
ATOM 2106 N N . GLN A 1 263 ? -10.953 -0.226 27.989 1.00 97.44 263 GLN A N 1
ATOM 2107 C CA . GLN A 1 263 ? -12.086 -1.064 28.394 1.00 97.44 263 GLN A CA 1
ATOM 2108 C C . GLN A 1 263 ? -13.111 -1.258 27.267 1.00 97.44 263 GLN A C 1
ATOM 2110 O O . GLN A 1 263 ? -13.882 -2.216 27.304 1.00 97.44 263 GLN A O 1
ATOM 2115 N N . LEU A 1 264 ? -13.085 -0.414 26.224 1.00 97.56 264 LEU A N 1
ATOM 2116 C CA . LEU A 1 264 ? -13.881 -0.619 25.009 1.00 97.56 264 LEU A CA 1
ATOM 2117 C C . LEU A 1 264 ? -13.438 -1.865 24.222 1.00 97.56 264 LEU A C 1
ATOM 2119 O O . LEU A 1 264 ? -14.162 -2.323 23.337 1.00 97.56 264 LEU A O 1
ATOM 2123 N N . GLY A 1 265 ? -12.249 -2.412 24.510 1.00 97.94 265 GLY A N 1
ATOM 2124 C CA . GLY A 1 265 ? -11.739 -3.630 23.879 1.00 97.94 265 GLY A CA 1
ATOM 2125 C C . GLY A 1 265 ? -11.453 -3.480 22.383 1.00 97.94 265 GLY A C 1
ATOM 2126 O O . GLY A 1 265 ? -11.407 -4.479 21.662 1.00 97.94 265 GLY A O 1
ATOM 2127 N N . LEU A 1 266 ? -11.290 -2.244 21.901 1.00 98.62 266 LEU A N 1
ATOM 2128 C CA . LEU A 1 266 ? -11.032 -1.953 20.496 1.00 98.62 266 LEU A CA 1
ATOM 2129 C C . LEU A 1 266 ? -9.617 -2.383 20.099 1.00 98.62 266 LEU A C 1
ATOM 2131 O O . LEU A 1 266 ? -8.658 -2.232 20.855 1.00 98.62 266 LEU A O 1
ATOM 2135 N N . LYS A 1 267 ? -9.472 -2.882 18.873 1.00 98.69 267 LYS A N 1
ATOM 2136 C CA . LYS A 1 267 ? -8.173 -3.184 18.267 1.00 98.69 267 LYS A CA 1
ATOM 2137 C C . LYS A 1 267 ? -8.244 -3.094 16.750 1.00 98.69 267 LYS A C 1
ATOM 2139 O O . LYS A 1 267 ? -9.306 -3.287 16.161 1.00 98.69 267 LYS A O 1
ATOM 2144 N N . TRP A 1 268 ? -7.108 -2.869 16.100 1.00 98.75 268 TRP A N 1
ATOM 2145 C CA . TRP A 1 268 ? -7.024 -2.862 14.638 1.00 98.75 268 TRP A CA 1
ATOM 2146 C C . TRP A 1 268 ? -5.795 -3.614 14.125 1.00 98.75 268 TRP A C 1
ATOM 2148 O O . TRP A 1 268 ? -4.761 -3.625 14.785 1.00 98.75 268 TRP A O 1
ATOM 2158 N N . TYR A 1 269 ? -5.903 -4.270 12.970 1.00 98.31 269 TYR A N 1
ATOM 2159 C CA . TYR A 1 269 ? -4.784 -4.993 12.358 1.00 98.31 269 TYR A CA 1
ATOM 2160 C C . TYR A 1 269 ? -3.828 -4.041 11.629 1.00 98.31 269 TYR A C 1
ATOM 2162 O O . TYR A 1 269 ? -4.210 -2.932 11.270 1.00 98.31 269 TYR A O 1
ATOM 2170 N N . SER A 1 270 ? -2.600 -4.488 11.374 1.00 97.00 270 SER A N 1
ATOM 2171 C CA . SER A 1 270 ? -1.597 -3.820 10.536 1.00 97.00 270 SER A CA 1
ATOM 2172 C C . SER A 1 270 ? -0.760 -4.884 9.810 1.00 97.00 270 SER A C 1
ATOM 2174 O O . SER A 1 270 ? -0.498 -5.926 10.416 1.00 97.00 270 SER A O 1
ATOM 2176 N N . PRO A 1 271 ? -0.334 -4.682 8.547 1.00 96.94 271 PRO A N 1
ATOM 2177 C CA . PRO A 1 271 ? -0.519 -3.502 7.686 1.00 96.94 271 PRO A CA 1
ATOM 2178 C C . PRO A 1 271 ? -1.857 -3.467 6.910 1.00 96.94 271 PRO A C 1
ATOM 2180 O O . PRO A 1 271 ? -2.519 -4.500 6.776 1.00 96.94 271 PRO A O 1
ATOM 2183 N N . PRO A 1 272 ? -2.256 -2.305 6.344 1.00 97.88 272 PRO A N 1
ATOM 2184 C CA . PRO A 1 272 ? -3.348 -2.217 5.372 1.00 97.88 272 PRO A CA 1
ATOM 2185 C C . PRO A 1 272 ? -2.915 -2.769 4.011 1.00 97.88 272 PRO A C 1
ATOM 2187 O O . PRO A 1 272 ? -2.086 -2.163 3.331 1.00 97.88 272 PRO A O 1
ATOM 2190 N N . ALA A 1 273 ? -3.493 -3.894 3.592 1.00 98.12 273 ALA A N 1
ATOM 2191 C CA . ALA A 1 273 ? -3.137 -4.554 2.336 1.00 98.12 273 ALA A CA 1
ATOM 2192 C C . ALA A 1 273 ? -4.350 -4.695 1.408 1.00 98.12 273 ALA A C 1
ATOM 2194 O O . ALA A 1 273 ? -5.171 -5.588 1.607 1.00 98.12 273 ALA A O 1
ATOM 2195 N N . VAL A 1 274 ? -4.466 -3.835 0.392 1.00 98.38 274 VAL A N 1
ATOM 2196 C CA . VAL A 1 274 ? -5.526 -3.884 -0.633 1.00 98.38 274 VAL A CA 1
ATOM 2197 C C . VAL A 1 274 ? -5.308 -5.098 -1.531 1.00 98.38 274 VAL A C 1
ATOM 2199 O O . VAL A 1 274 ? -4.193 -5.325 -1.992 1.00 98.38 274 VAL A O 1
ATOM 2202 N N . SER A 1 275 ? -6.358 -5.879 -1.807 1.00 98.06 275 SER A N 1
ATOM 2203 C CA . SER A 1 275 ? -6.217 -7.159 -2.525 1.00 98.06 275 SER A CA 1
ATOM 2204 C C . SER A 1 275 ? -7.150 -7.374 -3.712 1.00 98.06 275 SER A C 1
ATOM 2206 O O . SER A 1 275 ? -6.955 -8.330 -4.460 1.00 98.06 275 SER A O 1
ATOM 2208 N N . ASN A 1 276 ? -8.134 -6.499 -3.928 1.00 94.50 276 ASN A N 1
ATOM 2209 C CA . ASN A 1 276 ? -9.138 -6.656 -4.988 1.00 94.50 276 ASN A CA 1
ATOM 2210 C C . ASN A 1 276 ? -8.919 -5.766 -6.227 1.00 94.50 276 ASN A C 1
ATOM 2212 O O . ASN A 1 276 ? -9.740 -5.787 -7.148 1.00 94.50 276 ASN A O 1
ATOM 2216 N N . MET A 1 277 ? -7.841 -4.983 -6.275 1.00 95.38 277 MET A N 1
ATOM 2217 C CA . MET A 1 277 ? -7.507 -4.151 -7.435 1.00 95.38 277 MET A CA 1
ATOM 2218 C C . MET A 1 277 ? -6.721 -4.939 -8.492 1.00 95.38 277 MET A C 1
ATOM 2220 O O . MET A 1 277 ? -6.037 -5.913 -8.188 1.00 95.38 277 MET A O 1
ATOM 2224 N N . MET A 1 278 ? -6.855 -4.520 -9.750 1.00 95.50 278 MET A N 1
ATOM 2225 C CA . MET A 1 278 ? -6.076 -5.011 -10.886 1.00 95.50 278 MET A CA 1
ATOM 2226 C C . MET A 1 278 ? -4.847 -4.137 -11.070 1.00 95.50 278 MET A C 1
ATOM 2228 O O . MET A 1 278 ? -4.974 -2.913 -11.057 1.00 95.50 278 MET A O 1
ATOM 2232 N N . PHE A 1 279 ? -3.698 -4.743 -11.335 1.00 97.56 279 PHE A N 1
ATOM 2233 C CA . PHE A 1 279 ? -2.525 -4.037 -11.837 1.00 97.56 279 PHE A CA 1
ATOM 2234 C C . PHE A 1 279 ? -2.521 -4.092 -13.373 1.00 97.56 279 PHE A C 1
ATOM 2236 O O . PHE A 1 279 ? -2.499 -5.171 -13.959 1.00 97.56 279 PHE A O 1
ATOM 2243 N N . ASP A 1 280 ? -2.614 -2.934 -14.028 1.00 95.00 280 ASP A N 1
ATOM 2244 C CA . ASP A 1 280 ? -2.591 -2.796 -15.491 1.00 95.00 280 ASP A CA 1
ATOM 2245 C C . ASP A 1 280 ? -1.253 -2.198 -15.928 1.00 95.00 280 ASP A C 1
ATOM 2247 O O . ASP A 1 280 ? -0.932 -1.069 -15.542 1.00 95.00 280 ASP A O 1
ATOM 2251 N N . CYS A 1 281 ? -0.481 -2.944 -16.720 1.00 96.50 281 CYS A N 1
ATOM 2252 C CA . CYS A 1 281 ? 0.878 -2.576 -17.109 1.00 96.50 281 CYS A CA 1
ATOM 2253 C C . CYS A 1 281 ? 1.191 -3.037 -18.530 1.00 96.50 281 CYS A C 1
ATOM 2255 O O . CYS A 1 281 ? 1.080 -4.222 -18.825 1.00 96.50 281 CYS A O 1
ATOM 2257 N N . GLY A 1 282 ? 1.571 -2.108 -19.414 1.00 95.06 282 GLY A N 1
ATOM 2258 C CA . GLY A 1 282 ? 1.888 -2.430 -20.812 1.00 95.06 282 GLY A CA 1
ATOM 2259 C C . GLY A 1 282 ? 0.742 -3.108 -21.572 1.00 95.06 282 GLY A C 1
ATOM 2260 O O . GLY A 1 282 ? 0.954 -3.882 -22.491 1.00 95.06 282 GLY A O 1
ATOM 2261 N N . GLY A 1 283 ? -0.500 -2.877 -21.138 1.00 92.81 283 GLY A N 1
ATOM 2262 C CA . GLY A 1 283 ? -1.689 -3.521 -21.688 1.00 92.81 283 GLY A CA 1
ATOM 2263 C C . GLY A 1 283 ? -2.018 -4.882 -21.061 1.00 92.81 283 GLY A C 1
ATOM 2264 O O . GLY A 1 283 ? -3.168 -5.325 -21.151 1.00 92.81 283 GLY A O 1
ATOM 2265 N N . LEU A 1 284 ? -1.081 -5.496 -20.339 1.00 96.75 284 LEU A N 1
ATOM 2266 C CA . LEU A 1 284 ? -1.318 -6.699 -19.547 1.00 96.75 284 LEU A CA 1
ATOM 2267 C C . LEU A 1 284 ? -2.176 -6.393 -18.317 1.00 96.75 284 LEU A C 1
ATOM 2269 O O . LEU A 1 284 ? -2.111 -5.309 -17.733 1.00 96.75 284 LEU A O 1
ATOM 2273 N N . GLN A 1 285 ? -2.992 -7.369 -17.922 1.00 95.88 285 GLN A N 1
ATOM 2274 C CA . GLN A 1 285 ? -3.957 -7.245 -16.831 1.00 95.88 285 GLN A CA 1
ATOM 2275 C C . GLN A 1 285 ? -3.660 -8.279 -15.742 1.00 95.88 285 GLN A C 1
ATOM 2277 O O . GLN A 1 285 ? -3.942 -9.460 -15.912 1.00 95.88 285 GLN A O 1
ATOM 2282 N N . PHE A 1 286 ? -3.126 -7.848 -14.603 1.00 97.81 286 PHE A N 1
ATOM 2283 C CA . PHE A 1 286 ? -2.860 -8.706 -13.448 1.00 97.81 286 PHE A CA 1
ATOM 2284 C C . PHE A 1 286 ? -4.011 -8.586 -12.446 1.00 97.81 286 PHE A C 1
ATOM 2286 O O . PHE A 1 286 ? -4.109 -7.619 -11.689 1.00 97.81 286 PHE A O 1
ATOM 2293 N N . THR A 1 287 ? -4.920 -9.560 -12.460 1.00 96.88 287 THR A N 1
ATOM 2294 C CA . THR A 1 287 ? -6.201 -9.507 -11.730 1.00 96.88 287 THR A CA 1
ATOM 2295 C C . THR A 1 287 ? -6.094 -9.855 -10.244 1.00 96.88 287 THR A C 1
ATOM 2297 O O . THR A 1 287 ? -7.047 -9.628 -9.495 1.00 96.88 287 THR A O 1
ATOM 2300 N N . ALA A 1 288 ? -4.939 -10.368 -9.815 1.00 98.31 288 ALA A N 1
ATOM 2301 C CA . ALA A 1 288 ? -4.559 -10.557 -8.421 1.00 98.31 288 ALA A CA 1
ATOM 2302 C C . ALA A 1 288 ? -3.168 -9.951 -8.195 1.00 98.31 288 ALA A C 1
ATOM 2304 O O . ALA A 1 288 ? -2.148 -10.554 -8.529 1.00 98.31 288 ALA A O 1
ATOM 2305 N N . ALA A 1 289 ? -3.146 -8.745 -7.635 1.00 98.38 289 ALA A N 1
ATOM 2306 C CA . ALA A 1 289 ? -1.916 -8.021 -7.347 1.00 98.38 289 ALA A CA 1
ATOM 2307 C C . ALA A 1 289 ? -2.017 -7.275 -6.002 1.00 98.38 289 ALA A C 1
ATOM 2309 O O . ALA A 1 289 ? -2.069 -6.046 -6.000 1.00 98.38 289 ALA A O 1
ATOM 2310 N N . PRO A 1 290 ? -2.156 -7.977 -4.858 1.00 98.69 290 PRO A N 1
ATOM 2311 C CA . PRO A 1 290 ? -2.325 -7.319 -3.569 1.00 98.69 290 PRO A CA 1
ATOM 2312 C C . PRO A 1 290 ? -1.088 -6.521 -3.178 1.00 98.69 290 PRO A C 1
ATOM 2314 O O . PRO A 1 290 ? 0.040 -6.987 -3.354 1.00 98.69 290 PRO A O 1
ATOM 2317 N N . PHE A 1 291 ? -1.312 -5.351 -2.593 1.00 98.69 291 PHE A N 1
ATOM 2318 C CA . PHE A 1 291 ? -0.260 -4.446 -2.155 1.00 98.69 291 PHE A CA 1
ATOM 2319 C C . PHE A 1 291 ? -0.595 -3.788 -0.823 1.00 98.69 291 PHE A C 1
ATOM 2321 O O . PHE A 1 291 ? -1.765 -3.613 -0.478 1.00 98.69 291 PHE A O 1
ATOM 2328 N N . ASN A 1 292 ? 0.439 -3.382 -0.093 1.00 98.75 292 ASN A N 1
ATOM 2329 C CA . ASN A 1 292 ? 0.305 -2.687 1.177 1.00 98.75 292 ASN A CA 1
ATOM 2330 C C . ASN A 1 292 ? 1.216 -1.454 1.255 1.00 98.75 292 ASN A C 1
ATOM 2332 O O . ASN A 1 292 ? 2.268 -1.384 0.620 1.00 98.75 292 ASN A O 1
ATOM 2336 N N . GLY A 1 293 ? 0.810 -0.520 2.109 1.00 94.50 293 GLY A N 1
ATOM 2337 C CA . GLY A 1 293 ? 1.674 0.494 2.709 1.00 94.50 293 GLY A CA 1
ATOM 2338 C C . GLY A 1 293 ? 1.558 0.401 4.228 1.00 94.50 293 GLY A C 1
ATOM 2339 O O . GLY A 1 293 ? 1.430 -0.697 4.773 1.00 94.50 293 GLY A O 1
ATOM 2340 N N . TRP A 1 294 ? 1.528 1.545 4.902 1.00 91.88 294 TRP A N 1
ATOM 2341 C CA . TRP A 1 294 ? 1.128 1.669 6.305 1.00 91.88 294 TRP A CA 1
ATOM 2342 C C . TRP A 1 294 ? -0.073 2.605 6.432 1.00 91.88 294 TRP A C 1
ATOM 2344 O O . TRP A 1 294 ? -0.376 3.360 5.511 1.00 91.88 294 TRP A O 1
ATOM 2354 N N . TYR A 1 295 ? -0.760 2.534 7.570 1.00 98.50 295 TYR A N 1
ATOM 2355 C CA . TYR A 1 295 ? -1.944 3.349 7.822 1.00 98.50 295 TYR A CA 1
ATOM 2356 C C . TYR A 1 295 ? -1.601 4.829 8.002 1.00 98.50 295 TYR A C 1
ATOM 2358 O O . TYR A 1 295 ? -0.620 5.182 8.665 1.00 98.50 295 TYR A O 1
ATOM 2366 N N . MET A 1 296 ? -2.488 5.683 7.501 1.00 97.69 296 MET A N 1
ATOM 2367 C CA . MET A 1 296 ? -2.736 7.008 8.054 1.00 97.69 296 MET A CA 1
ATOM 2368 C C . MET A 1 296 ? -3.775 6.892 9.177 1.00 97.69 296 MET A C 1
ATOM 2370 O O . MET A 1 296 ? -4.791 6.213 9.018 1.00 97.69 296 MET A O 1
ATOM 2374 N N . SER A 1 297 ? -3.560 7.556 10.315 1.00 97.62 297 SER A N 1
ATOM 2375 C CA . SER A 1 297 ? -4.411 7.395 11.508 1.00 97.62 297 SER A CA 1
ATOM 2376 C C . SER A 1 297 ? -5.900 7.613 11.247 1.00 97.62 297 SER A C 1
ATOM 2378 O O . SER A 1 297 ? -6.721 6.836 11.734 1.00 97.62 297 SER A O 1
ATOM 2380 N N . ALA A 1 298 ? -6.239 8.591 10.405 1.00 98.19 298 ALA A N 1
ATOM 2381 C CA . ALA A 1 298 ? -7.614 8.927 10.047 1.00 98.19 298 ALA A CA 1
ATOM 2382 C C . ALA A 1 298 ? -8.356 7.803 9.296 1.00 98.19 298 ALA A C 1
ATOM 2384 O O . ALA A 1 298 ? -9.586 7.747 9.338 1.00 98.19 298 ALA A O 1
ATOM 2385 N N . GLU A 1 299 ? -7.650 6.862 8.661 1.00 98.75 299 GLU A N 1
ATOM 2386 C CA . GLU A 1 299 ? -8.279 5.664 8.089 1.00 98.75 299 GLU A CA 1
ATOM 2387 C C . GLU A 1 299 ? -8.906 4.797 9.186 1.00 98.75 299 GLU A C 1
ATOM 2389 O O . GLU A 1 299 ? -10.013 4.286 9.027 1.00 98.75 299 GLU A O 1
ATOM 2394 N N . ILE A 1 300 ? -8.232 4.664 10.330 1.00 98.81 300 ILE A N 1
ATOM 2395 C CA . ILE A 1 300 ? -8.747 3.899 11.464 1.00 98.81 300 ILE A CA 1
ATOM 2396 C C . ILE A 1 300 ? -9.664 4.783 12.310 1.00 98.81 300 ILE A C 1
ATOM 2398 O O . ILE A 1 300 ? -10.841 4.465 12.462 1.00 98.81 300 ILE A O 1
ATOM 2402 N N . GLY A 1 301 ? -9.143 5.899 12.824 1.00 98.62 301 GLY A N 1
ATOM 2403 C CA . GLY A 1 301 ? -9.818 6.767 13.788 1.00 98.62 301 GLY A CA 1
ATOM 2404 C C . GLY A 1 301 ? -11.111 7.374 13.253 1.00 98.62 301 GLY A C 1
ATOM 2405 O O . GLY A 1 301 ? -12.137 7.290 13.920 1.00 98.62 301 GLY A O 1
ATOM 2406 N N . CYS A 1 302 ? -11.105 7.921 12.033 1.00 98.62 302 CYS A N 1
ATOM 2407 C CA . CYS A 1 302 ? -12.315 8.486 11.432 1.00 98.62 302 CYS A CA 1
ATOM 2408 C C . CYS A 1 302 ? -13.148 7.406 10.742 1.00 98.62 302 CYS A C 1
ATOM 2410 O O . CYS A 1 302 ? -14.327 7.248 11.032 1.00 98.62 302 CYS A O 1
ATOM 2412 N N . ARG A 1 303 ? -12.558 6.645 9.816 1.00 98.50 303 ARG A N 1
ATOM 2413 C CA . ARG A 1 303 ? -13.370 5.793 8.932 1.00 98.50 303 ARG A CA 1
ATOM 2414 C C . ARG A 1 303 ? -13.759 4.478 9.592 1.00 98.50 303 ARG A C 1
ATOM 2416 O O . ARG A 1 303 ? -14.936 4.149 9.645 1.00 98.50 303 ARG A O 1
ATOM 2423 N N . ASN A 1 304 ? -12.799 3.715 10.109 1.00 98.56 304 ASN A N 1
ATOM 2424 C CA . ASN A 1 304 ? -13.095 2.384 10.651 1.00 98.56 304 ASN A CA 1
ATOM 2425 C C . ASN A 1 304 ? -13.852 2.444 11.986 1.00 98.56 304 ASN A C 1
ATOM 2427 O O . ASN A 1 304 ? -14.798 1.680 12.181 1.00 98.56 304 ASN A O 1
ATOM 2431 N N . LEU A 1 305 ? -13.452 3.344 12.889 1.00 98.62 305 LEU A N 1
ATOM 2432 C CA . LEU A 1 305 ? -14.092 3.491 14.195 1.00 98.62 305 LEU A CA 1
ATOM 2433 C C . LEU A 1 305 ? -15.372 4.332 14.124 1.00 98.62 305 LEU A C 1
ATOM 2435 O O . LEU A 1 305 ? -16.364 3.950 14.739 1.00 98.62 305 LEU A O 1
ATOM 2439 N N . CYS A 1 306 ? -15.370 5.456 13.399 1.00 98.56 306 CYS A N 1
ATOM 2440 C CA . CYS A 1 306 ? -16.414 6.478 13.543 1.00 98.56 306 CYS A CA 1
ATOM 2441 C C . CYS A 1 306 ? -17.479 6.508 12.435 1.00 98.56 306 CYS A C 1
ATOM 2443 O O . CYS A 1 306 ? -18.552 7.057 12.688 1.00 98.56 306 CYS A O 1
ATOM 2445 N N . ASP A 1 307 ? -17.257 5.922 11.250 1.00 98.44 307 ASP A N 1
ATOM 2446 C CA . ASP A 1 307 ? -18.311 5.877 10.226 1.00 98.44 307 ASP A CA 1
ATOM 2447 C C . ASP A 1 307 ? -19.528 5.084 10.745 1.00 98.44 307 ASP A C 1
ATOM 2449 O O . ASP A 1 307 ? -19.404 3.994 11.313 1.00 98.44 307 ASP A O 1
ATOM 2453 N N . THR A 1 308 ? -20.729 5.604 10.487 1.00 97.12 308 THR A N 1
ATOM 2454 C CA . THR A 1 308 ? -21.999 5.030 10.974 1.00 97.12 308 THR A CA 1
ATOM 2455 C C . THR A 1 308 ? -22.321 3.656 10.385 1.00 97.12 308 THR A C 1
ATOM 2457 O O . THR A 1 308 ? -23.058 2.879 10.983 1.00 97.12 308 THR A O 1
ATOM 2460 N N . TYR A 1 309 ? -21.753 3.339 9.220 1.00 95.44 309 TYR A N 1
ATOM 2461 C CA . TYR A 1 309 ? -21.859 2.037 8.557 1.00 95.44 309 TYR A CA 1
ATOM 2462 C C . TYR A 1 309 ? -20.646 1.127 8.841 1.00 95.44 309 TYR A C 1
ATOM 2464 O O . TYR A 1 309 ? -20.467 0.109 8.172 1.00 95.44 309 TYR A O 1
ATOM 2472 N N . ARG A 1 310 ? -19.796 1.505 9.806 1.00 97.69 310 ARG A N 1
ATOM 2473 C CA . ARG A 1 310 ? -18.640 0.741 10.305 1.00 97.69 310 ARG A CA 1
ATOM 2474 C C . ARG A 1 310 ? -18.839 0.439 11.793 1.00 97.69 310 ARG A C 1
ATOM 2476 O O . ARG A 1 310 ? -19.914 -0.024 12.159 1.00 97.69 310 ARG A O 1
ATOM 2483 N N . LEU A 1 311 ? -17.843 0.658 12.655 1.00 97.62 311 LEU A N 1
ATOM 2484 C CA . LEU A 1 311 ? -17.993 0.380 14.090 1.00 97.62 311 LEU A CA 1
ATOM 2485 C C . LEU A 1 311 ? -18.845 1.420 14.836 1.00 97.62 311 LEU A C 1
ATOM 2487 O O . LEU A 1 311 ? -19.326 1.115 15.922 1.00 97.62 311 LEU A O 1
ATOM 2491 N N . ASN A 1 312 ? -19.079 2.600 14.247 1.00 97.88 312 ASN A N 1
ATOM 2492 C CA . ASN A 1 312 ? -19.976 3.639 14.761 1.00 97.88 312 ASN A CA 1
ATOM 2493 C C . ASN A 1 312 ? -19.726 4.032 16.238 1.00 97.88 312 ASN A C 1
ATOM 2495 O O . ASN A 1 312 ? -20.646 4.093 17.051 1.00 97.88 312 ASN A O 1
ATOM 2499 N N . MET A 1 313 ? -18.469 4.297 16.599 1.00 98.19 313 MET A N 1
ATOM 2500 C CA . MET A 1 313 ? -18.042 4.500 17.992 1.00 98.19 313 MET A CA 1
ATOM 2501 C C . MET A 1 313 ? -18.219 5.927 18.535 1.00 98.19 313 MET A C 1
ATOM 2503 O O . MET A 1 313 ? -18.000 6.137 19.727 1.00 98.19 313 MET A O 1
ATOM 2507 N N . LEU A 1 314 ? -18.609 6.911 17.711 1.00 98.19 314 LEU A N 1
ATOM 2508 C CA . LEU A 1 314 ? -18.628 8.329 18.113 1.00 98.19 314 LEU A CA 1
ATOM 2509 C C . LEU A 1 314 ? -19.465 8.590 19.365 1.00 98.19 314 LEU A C 1
ATOM 2511 O O . LEU A 1 314 ? -18.995 9.248 20.286 1.00 98.19 314 LEU A O 1
ATOM 2515 N N . GLU A 1 315 ? -20.699 8.089 19.397 1.00 98.31 315 GLU A N 1
ATOM 2516 C CA . GLU A 1 315 ? -21.607 8.317 20.525 1.00 98.31 315 GLU A CA 1
ATOM 2517 C C . GLU A 1 315 ? -21.105 7.622 21.793 1.00 98.31 315 GLU A C 1
ATOM 2519 O O . GLU A 1 315 ? -21.084 8.224 22.861 1.00 98.31 315 GLU A O 1
ATOM 2524 N N . THR A 1 316 ? -20.613 6.385 21.671 1.00 98.38 316 THR A N 1
ATOM 2525 C CA . THR A 1 316 ? -20.033 5.638 22.795 1.00 98.38 316 THR A CA 1
ATOM 2526 C C . THR A 1 316 ? -18.849 6.375 23.416 1.00 98.38 316 THR A C 1
ATOM 2528 O O . THR A 1 316 ? -18.777 6.502 24.636 1.00 98.38 316 THR A O 1
ATOM 2531 N N . VAL A 1 317 ? -17.939 6.889 22.586 1.00 98.62 317 VAL A N 1
ATOM 2532 C CA . VAL A 1 317 ? -16.772 7.655 23.041 1.00 98.62 317 VAL A CA 1
ATOM 2533 C C . VAL A 1 317 ? -17.207 8.985 23.660 1.00 98.62 317 VAL A C 1
ATOM 2535 O O . VAL A 1 317 ? -16.736 9.331 24.738 1.00 98.62 317 VAL A O 1
ATOM 2538 N N . ALA A 1 318 ? -18.151 9.701 23.046 1.00 98.56 318 ALA A N 1
ATOM 2539 C CA . ALA A 1 318 ? -18.644 10.977 23.562 1.00 98.56 318 ALA A CA 1
ATOM 2540 C C . ALA A 1 318 ? -19.330 10.852 24.932 1.00 98.56 318 ALA A C 1
ATOM 2542 O O . ALA A 1 318 ? -19.075 11.666 25.820 1.00 98.56 318 ALA A O 1
ATOM 2543 N N . LEU A 1 319 ? -20.150 9.814 25.127 1.00 98.56 319 LEU A N 1
ATOM 2544 C CA . LEU A 1 319 ? -20.792 9.531 26.413 1.00 98.56 319 LEU A CA 1
ATOM 2545 C C . LEU A 1 319 ? -19.759 9.193 27.495 1.00 98.56 319 LEU A C 1
ATOM 2547 O O . LEU A 1 319 ? -19.864 9.691 28.613 1.00 98.56 319 LEU A O 1
ATOM 2551 N N . ALA A 1 320 ? -18.732 8.404 27.164 1.00 98.25 320 ALA A N 1
ATOM 2552 C CA . ALA A 1 320 ? -17.651 8.077 28.096 1.00 98.25 320 ALA A CA 1
ATOM 2553 C C . ALA A 1 320 ? -16.771 9.294 28.451 1.00 98.25 320 ALA A C 1
ATOM 2555 O O . ALA A 1 320 ? -16.217 9.362 29.547 1.00 98.25 320 ALA A O 1
ATOM 2556 N N . MET A 1 321 ? -16.694 10.287 27.561 1.00 98.25 321 MET A N 1
ATOM 2557 C CA . MET A 1 321 ? -16.079 11.593 27.828 1.00 98.25 321 MET A CA 1
ATOM 2558 C C . MET A 1 321 ? -16.976 12.547 28.640 1.00 98.25 321 MET A C 1
ATOM 2560 O O . MET A 1 321 ? -16.522 13.629 29.008 1.00 98.25 321 MET A O 1
ATOM 2564 N N . GLY A 1 322 ? -18.242 12.197 28.896 1.00 97.88 322 GLY A N 1
ATOM 2565 C CA . GLY A 1 322 ? -19.204 13.077 29.568 1.00 97.88 322 GLY A CA 1
ATOM 2566 C C . GLY A 1 322 ? -19.675 14.260 28.712 1.00 97.88 322 GLY A C 1
ATOM 2567 O O . GLY A 1 322 ? -20.035 15.305 29.253 1.00 97.88 322 GLY A O 1
ATOM 2568 N N . LEU A 1 323 ? -19.643 14.134 27.381 1.00 98.00 323 LEU A N 1
ATOM 2569 C CA . LEU A 1 323 ? -20.116 15.174 26.465 1.00 98.00 323 LEU A CA 1
ATOM 2570 C C . LEU A 1 323 ? -21.642 15.126 26.307 1.00 98.00 323 LEU A C 1
ATOM 2572 O O . LEU A 1 323 ? -22.239 14.052 26.274 1.00 98.00 323 LEU A O 1
ATOM 2576 N N . ASP A 1 324 ? -22.268 16.291 26.127 1.00 97.12 324 ASP A N 1
ATOM 2577 C CA . ASP A 1 324 ? -23.688 16.371 25.776 1.00 97.12 324 ASP A CA 1
ATOM 2578 C C . ASP A 1 324 ? -23.909 15.970 24.310 1.00 97.12 324 ASP A C 1
ATOM 2580 O O . ASP A 1 324 ? -23.594 16.732 23.386 1.00 97.12 324 ASP A O 1
ATOM 2584 N N . THR A 1 325 ? -24.452 14.766 24.110 1.00 97.81 325 THR A N 1
ATOM 2585 C CA . THR A 1 325 ? -24.759 14.192 22.793 1.00 97.81 325 THR A CA 1
ATOM 2586 C C . THR A 1 325 ? -26.125 14.612 22.241 1.00 97.81 325 THR A C 1
ATOM 2588 O O . THR A 1 325 ? -26.411 14.341 21.072 1.00 97.81 325 THR A O 1
ATOM 2591 N N . ASN A 1 326 ? -26.954 15.316 23.026 1.00 96.88 326 ASN A N 1
ATOM 2592 C CA . ASN A 1 326 ? -28.326 15.673 22.640 1.00 96.88 326 ASN A CA 1
ATOM 2593 C C . ASN A 1 326 ? -28.402 16.862 21.673 1.00 96.88 326 ASN A C 1
ATOM 2595 O O . ASN A 1 326 ? -29.422 17.057 21.014 1.00 96.88 326 ASN A O 1
ATOM 2599 N N . THR A 1 327 ? -27.336 17.658 21.567 1.00 94.94 327 THR A N 1
ATOM 2600 C CA . THR A 1 327 ? -27.267 18.808 20.659 1.00 94.94 327 THR A CA 1
ATOM 2601 C C . THR A 1 327 ? -26.010 18.768 19.804 1.00 94.94 327 THR A C 1
ATOM 2603 O O . THR A 1 327 ? -24.915 18.495 20.283 1.00 94.94 327 THR A O 1
ATOM 2606 N N . THR A 1 328 ? -26.131 19.094 18.519 1.00 96.12 328 THR A N 1
ATOM 2607 C CA . THR A 1 328 ? -24.974 19.194 17.619 1.00 96.12 328 THR A CA 1
ATOM 2608 C C . THR A 1 328 ? -24.115 20.429 17.893 1.00 96.12 328 THR A C 1
ATOM 2610 O O . THR A 1 328 ? -22.952 20.450 17.506 1.00 96.12 328 THR A O 1
ATOM 2613 N N . THR A 1 329 ? -24.645 21.449 18.578 1.00 97.44 329 THR A N 1
ATOM 2614 C CA . THR A 1 329 ? -23.909 22.692 18.881 1.00 97.44 329 THR A CA 1
ATOM 2615 C C . THR A 1 329 ? -22.798 22.509 19.915 1.00 97.44 329 THR A C 1
ATOM 2617 O O . THR A 1 329 ? -21.897 23.341 19.983 1.00 97.44 329 THR A O 1
ATOM 2620 N N . SER A 1 330 ? -22.810 21.416 20.686 1.00 97.25 330 SER A N 1
ATOM 2621 C CA . SER A 1 330 ? -21.726 21.073 21.619 1.00 97.25 330 SER A CA 1
ATOM 2622 C C . SER A 1 330 ? -20.451 20.588 20.910 1.00 97.25 330 SER A C 1
ATOM 2624 O O . SER A 1 330 ? -19.397 20.470 21.552 1.00 97.25 330 SER A O 1
ATOM 2626 N N . LEU A 1 331 ? -20.554 20.307 19.599 1.00 98.31 331 LEU A N 1
ATOM 2627 C CA . LEU A 1 331 ? -19.509 19.727 18.750 1.00 98.31 331 LEU A CA 1
ATOM 2628 C C . LEU A 1 331 ? -18.967 18.406 19.317 1.00 98.31 331 LEU A C 1
ATOM 2630 O O . LEU A 1 331 ? -17.775 18.105 19.242 1.00 98.31 331 LEU A O 1
ATOM 2634 N N . TRP A 1 332 ? -19.844 17.614 19.942 1.00 98.44 332 TRP A N 1
ATOM 2635 C CA . TRP A 1 332 ? -19.445 16.373 20.603 1.00 98.44 332 TRP A CA 1
ATOM 2636 C C . TRP A 1 332 ? -18.858 15.344 19.632 1.00 98.44 332 TRP A C 1
ATOM 2638 O O . TRP A 1 332 ? -17.944 14.612 20.008 1.00 98.44 332 TRP A O 1
ATOM 2648 N N . LYS A 1 333 ? -19.342 15.302 18.381 1.00 98.56 333 LYS A N 1
ATOM 2649 C CA . LYS A 1 333 ? -18.826 14.393 17.344 1.00 98.56 333 LYS A CA 1
ATOM 2650 C C . LYS A 1 333 ? -17.390 14.738 16.978 1.00 98.56 333 LYS A C 1
ATOM 2652 O O . LYS A 1 333 ? -16.560 13.840 16.896 1.00 98.56 333 LYS A O 1
ATOM 2657 N N . ASP A 1 334 ? -17.099 16.021 16.798 1.00 98.69 334 ASP A N 1
ATOM 2658 C CA . ASP A 1 334 ? -15.771 16.534 16.472 1.00 98.69 334 ASP A CA 1
ATOM 2659 C C . ASP A 1 334 ? -14.780 16.192 17.590 1.00 98.69 334 ASP A C 1
ATOM 2661 O O . ASP A 1 334 ? -13.743 15.582 17.333 1.00 98.69 334 ASP A O 1
ATOM 2665 N N . LYS A 1 335 ? -15.151 16.482 18.846 1.00 98.56 335 LYS A N 1
ATOM 2666 C CA . LYS A 1 335 ? -14.348 16.144 20.032 1.00 98.56 335 LYS A CA 1
ATOM 2667 C C . LYS A 1 335 ? -14.083 14.640 20.122 1.00 98.56 335 LYS A C 1
ATOM 2669 O O . LYS A 1 335 ? -12.930 14.232 20.177 1.00 98.56 335 LYS A O 1
ATOM 2674 N N . ALA A 1 336 ? -15.123 13.808 20.056 1.00 98.69 336 ALA A N 1
ATOM 2675 C CA . ALA A 1 336 ? -14.969 12.354 20.131 1.00 98.69 336 ALA A CA 1
ATOM 2676 C C . ALA A 1 336 ? -14.118 11.782 18.981 1.00 98.69 336 ALA A C 1
ATOM 2678 O O . ALA A 1 336 ? -13.322 10.866 19.193 1.00 98.69 336 ALA A O 1
ATOM 2679 N N . MET A 1 337 ? -14.246 12.326 17.765 1.00 98.62 337 MET A N 1
ATOM 2680 C CA . MET A 1 337 ? -13.456 11.891 16.610 1.00 98.62 337 MET A CA 1
ATOM 2681 C C . MET A 1 337 ? -11.967 12.225 16.762 1.00 98.62 337 MET A C 1
ATOM 2683 O O . MET A 1 337 ? -11.118 11.416 16.368 1.00 98.62 337 MET A O 1
ATOM 2687 N N . VAL A 1 338 ? -11.643 13.388 17.338 1.00 98.81 338 VAL A N 1
ATOM 2688 C CA . VAL A 1 338 ? -10.262 13.773 17.666 1.00 98.81 338 VAL A CA 1
ATOM 2689 C C . VAL A 1 338 ? -9.656 12.772 18.649 1.00 98.81 338 VAL A C 1
ATOM 2691 O O . VAL A 1 338 ? -8.612 12.194 18.348 1.00 98.81 338 VAL A O 1
ATOM 2694 N N . GLU A 1 339 ? -10.344 12.467 19.750 1.00 98.75 339 GLU A N 1
ATOM 2695 C CA . GLU A 1 339 ? -9.847 11.516 20.757 1.00 98.75 339 GLU A CA 1
ATOM 2696 C C . GLU A 1 339 ? -9.700 10.087 20.201 1.00 98.75 339 GLU A C 1
ATOM 2698 O O . GLU A 1 339 ? -8.736 9.386 20.513 1.00 98.75 339 GLU A O 1
ATOM 2703 N N . CYS A 1 340 ? -10.580 9.659 19.285 1.00 98.81 340 CYS A N 1
ATOM 2704 C CA . CYS A 1 340 ? -10.412 8.386 18.570 1.00 98.81 340 CYS A CA 1
ATOM 2705 C C . CYS A 1 340 ? -9.108 8.341 17.756 1.00 98.81 340 CYS A C 1
ATOM 2707 O O . CYS A 1 340 ? -8.438 7.308 17.706 1.00 98.81 340 CYS A O 1
ATOM 2709 N N . ASN A 1 341 ? -8.730 9.447 17.109 1.00 98.75 341 ASN A N 1
ATOM 2710 C CA . ASN A 1 341 ? -7.485 9.528 16.342 1.00 98.75 341 ASN A CA 1
ATOM 2711 C C . ASN A 1 341 ? -6.251 9.585 17.247 1.00 98.75 341 ASN A C 1
ATOM 2713 O O . ASN A 1 341 ? -5.242 8.949 16.926 1.00 98.75 341 ASN A O 1
ATOM 2717 N N . ILE A 1 342 ? -6.341 10.285 18.382 1.00 98.81 342 ILE A N 1
ATOM 2718 C CA . ILE A 1 342 ? -5.289 10.311 19.405 1.00 98.81 342 ILE A CA 1
ATOM 2719 C C . ILE A 1 342 ? -5.055 8.897 19.947 1.00 98.81 342 ILE A C 1
ATOM 2721 O O . ILE A 1 342 ? -3.911 8.441 19.958 1.00 98.81 342 ILE A O 1
ATOM 2725 N N . ALA A 1 343 ? -6.119 8.161 20.300 1.00 98.88 343 ALA A N 1
ATOM 2726 C CA . ALA A 1 343 ? -6.017 6.769 20.747 1.00 98.88 343 ALA A CA 1
ATOM 2727 C C . ALA A 1 343 ? -5.289 5.889 19.722 1.00 98.88 343 ALA A C 1
ATOM 2729 O O . ALA A 1 343 ? -4.382 5.132 20.070 1.00 98.88 343 ALA A O 1
ATOM 2730 N N . VAL A 1 344 ? -5.663 5.993 18.442 1.00 98.88 344 VAL A N 1
ATOM 2731 C CA . VAL A 1 344 ? -5.042 5.216 17.360 1.00 98.88 344 VAL A CA 1
ATOM 2732 C C . VAL A 1 344 ? -3.548 5.521 17.246 1.00 98.88 344 VAL A C 1
ATOM 2734 O O . VAL A 1 344 ? -2.742 4.591 17.277 1.00 98.88 344 VAL A O 1
ATOM 2737 N N . LEU A 1 345 ? -3.167 6.798 17.144 1.00 97.38 345 LEU A N 1
ATOM 2738 C CA . LEU A 1 345 ? -1.761 7.197 17.023 1.00 97.38 345 LEU A CA 1
ATOM 2739 C C . LEU A 1 345 ? -0.942 6.730 18.226 1.00 97.38 345 LEU A C 1
ATOM 2741 O O . LEU A 1 345 ? 0.072 6.054 18.047 1.00 97.38 345 LEU A O 1
ATOM 2745 N N . TYR A 1 346 ? -1.425 7.023 19.435 1.00 98.31 346 TYR A N 1
ATOM 2746 C CA . TYR A 1 346 ? -0.769 6.645 20.682 1.00 98.31 346 TYR A CA 1
ATOM 2747 C C . TYR A 1 346 ? -0.543 5.134 20.768 1.00 98.31 346 TYR A C 1
ATOM 2749 O O . TYR A 1 346 ? 0.558 4.681 21.065 1.00 98.31 346 TYR A O 1
ATOM 2757 N N . SER A 1 347 ? -1.560 4.337 20.440 1.00 98.75 347 SER A N 1
ATOM 2758 C CA . SER A 1 347 ? -1.493 2.875 20.543 1.00 98.75 347 SER A CA 1
ATOM 2759 C C . SER A 1 347 ? -0.497 2.254 19.570 1.00 98.75 347 SER A C 1
ATOM 2761 O O . SER A 1 347 ? 0.245 1.338 19.930 1.00 98.75 347 SER A O 1
ATOM 2763 N N . PHE A 1 348 ? -0.469 2.748 18.330 1.00 97.88 348 PHE A N 1
ATOM 2764 C CA . PHE A 1 348 ? 0.481 2.286 17.321 1.00 97.88 348 PHE A CA 1
ATOM 2765 C C . PHE A 1 348 ? 1.914 2.663 17.706 1.00 97.88 348 PHE A C 1
ATOM 2767 O O . PHE A 1 348 ? 2.793 1.803 17.671 1.00 97.88 348 PHE A O 1
ATOM 2774 N N . GLN A 1 349 ? 2.135 3.901 18.156 1.00 89.12 349 GLN A N 1
ATOM 2775 C CA . GLN A 1 349 ? 3.442 4.373 18.621 1.00 89.12 349 GLN A CA 1
ATOM 2776 C C . GLN A 1 349 ? 3.931 3.594 19.848 1.00 89.12 349 GLN A C 1
ATOM 2778 O O . GLN A 1 349 ? 5.062 3.113 19.850 1.00 89.12 349 GLN A O 1
ATOM 2783 N N . LEU A 1 350 ? 3.065 3.386 20.845 1.00 93.50 350 LEU A N 1
ATOM 2784 C CA . LEU A 1 350 ? 3.367 2.611 22.052 1.00 93.50 350 LEU A CA 1
ATOM 2785 C C . LEU A 1 350 ? 3.796 1.177 21.717 1.00 93.50 350 LEU A C 1
ATOM 2787 O O . LEU A 1 350 ? 4.688 0.625 22.356 1.00 93.50 350 LEU A O 1
ATOM 2791 N N . LYS A 1 351 ? 3.178 0.572 20.696 1.00 91.19 351 LYS A N 1
ATOM 2792 C CA . LYS A 1 351 ? 3.506 -0.781 20.232 1.00 91.19 351 LYS A CA 1
ATOM 2793 C C . LYS A 1 351 ? 4.676 -0.825 19.235 1.00 91.19 351 LYS A C 1
ATOM 2795 O O . LYS A 1 351 ? 5.052 -1.909 18.796 1.00 91.19 351 LYS A O 1
ATOM 2800 N N . GLY A 1 352 ? 5.251 0.321 18.862 1.00 83.75 352 GLY A N 1
ATOM 2801 C CA . GLY A 1 352 ? 6.327 0.406 17.870 1.00 83.75 352 GLY A CA 1
ATOM 2802 C C . GLY A 1 352 ? 5.885 0.051 16.445 1.00 83.75 352 GLY A C 1
ATOM 2803 O O . GLY A 1 352 ? 6.699 -0.415 15.648 1.00 83.75 352 GLY A O 1
ATOM 2804 N N . VAL A 1 353 ? 4.600 0.233 16.123 1.00 88.25 353 VAL A N 1
ATOM 2805 C CA . VAL A 1 353 ? 4.029 -0.052 14.800 1.00 88.25 353 VAL A CA 1
ATOM 2806 C C . VAL A 1 353 ? 3.977 1.223 13.963 1.00 88.25 353 VAL A C 1
ATOM 2808 O O . VAL A 1 353 ? 3.443 2.239 14.401 1.00 88.25 353 VAL A O 1
ATOM 2811 N N . THR A 1 354 ? 4.501 1.167 12.738 1.00 82.88 354 THR A N 1
ATOM 2812 C CA . THR A 1 354 ? 4.520 2.300 11.806 1.00 82.88 354 THR A CA 1
ATOM 2813 C C . THR A 1 354 ? 3.105 2.789 11.502 1.00 82.88 354 THR A C 1
ATOM 2815 O O . THR A 1 354 ? 2.245 2.030 11.051 1.00 82.88 354 THR A O 1
ATOM 2818 N N . ILE A 1 355 ? 2.897 4.084 11.715 1.00 93.44 355 ILE A N 1
ATOM 2819 C CA . ILE A 1 355 ? 1.686 4.834 11.391 1.00 93.44 355 ILE A CA 1
ATOM 2820 C C . ILE A 1 355 ? 2.091 6.278 11.083 1.00 93.44 355 ILE A C 1
ATOM 2822 O O . ILE A 1 355 ? 3.143 6.732 11.536 1.00 93.44 355 ILE A O 1
ATOM 2826 N N . VAL A 1 356 ? 1.269 7.000 10.327 1.00 89.00 356 VAL A N 1
ATOM 2827 C CA . VAL A 1 356 ? 1.451 8.437 10.081 1.00 89.00 356 VAL A CA 1
ATOM 2828 C C . VAL A 1 356 ? 0.171 9.194 10.427 1.00 89.00 356 VAL A C 1
ATOM 2830 O O . VAL A 1 356 ? -0.931 8.685 10.214 1.00 89.00 356 VAL A O 1
ATOM 2833 N N . ASP A 1 357 ? 0.288 10.394 10.985 1.00 95.19 357 ASP A N 1
ATOM 2834 C CA . ASP A 1 357 ? -0.859 11.283 11.149 1.00 95.19 357 ASP A CA 1
ATOM 2835 C C . ASP A 1 357 ? -1.198 12.000 9.829 1.00 95.19 357 ASP A C 1
ATOM 2837 O O . ASP A 1 357 ? -0.412 12.042 8.878 1.00 95.19 357 ASP A O 1
ATOM 2841 N N . HIS A 1 358 ? -2.404 12.553 9.747 1.00 97.19 358 HIS A N 1
ATOM 2842 C CA . HIS A 1 358 ? -2.900 13.150 8.512 1.00 97.19 358 HIS A CA 1
ATOM 2843 C C . HIS A 1 358 ? -2.277 14.516 8.182 1.00 97.19 358 HIS A C 1
ATOM 2845 O O . HIS A 1 358 ? -2.287 14.898 7.009 1.00 97.19 358 HIS A O 1
ATOM 2851 N N . HIS A 1 359 ? -1.692 15.229 9.151 1.00 89.94 359 HIS A N 1
ATOM 2852 C CA . HIS A 1 359 ? -0.969 16.473 8.878 1.00 89.94 359 HIS A CA 1
ATOM 2853 C C . HIS A 1 359 ? 0.375 16.163 8.214 1.00 89.94 359 HIS A C 1
ATOM 2855 O O . HIS A 1 359 ? 0.622 16.632 7.100 1.00 89.94 359 HIS A O 1
ATOM 2861 N N . ALA A 1 360 ? 1.177 15.275 8.810 1.00 84.06 360 ALA A N 1
ATOM 2862 C CA . ALA A 1 360 ? 2.454 14.849 8.239 1.00 84.06 360 ALA A CA 1
ATOM 2863 C C . ALA A 1 360 ? 2.284 14.182 6.862 1.00 84.06 360 ALA A C 1
ATOM 2865 O O . ALA A 1 360 ? 3.062 14.434 5.939 1.00 84.06 360 ALA A O 1
ATOM 2866 N N . ALA A 1 361 ? 1.241 13.360 6.682 1.00 88.62 361 ALA A N 1
ATOM 2867 C CA . ALA A 1 361 ? 0.929 12.762 5.384 1.00 88.62 361 ALA A CA 1
ATOM 2868 C C . ALA A 1 361 ? 0.598 13.822 4.317 1.00 88.62 361 ALA A C 1
ATOM 2870 O O . ALA A 1 361 ? 1.054 13.712 3.178 1.00 88.62 361 ALA A O 1
ATOM 2871 N N . SER A 1 362 ? -0.147 14.866 4.690 1.00 94.56 362 SER A N 1
ATOM 2872 C CA . SER A 1 362 ? -0.509 15.969 3.794 1.00 94.56 362 SER A CA 1
ATOM 2873 C C . SER A 1 362 ? 0.701 16.815 3.395 1.00 94.56 362 SER A C 1
ATOM 2875 O O . SER A 1 362 ? 0.887 17.095 2.212 1.00 94.56 362 SER A O 1
ATOM 2877 N N . GLU A 1 363 ? 1.566 17.177 4.344 1.00 84.50 363 GLU A N 1
ATOM 2878 C CA . GLU A 1 363 ? 2.822 17.892 4.060 1.00 84.50 363 GLU A CA 1
ATOM 2879 C C . GLU A 1 363 ? 3.743 17.075 3.147 1.00 84.50 363 GLU A C 1
ATOM 2881 O O . GLU A 1 363 ? 4.291 17.575 2.161 1.00 84.50 363 GLU A O 1
ATOM 2886 N N . SER A 1 364 ? 3.864 15.778 3.433 1.00 83.50 364 SER A N 1
ATOM 2887 C CA . SER A 1 364 ? 4.635 14.852 2.613 1.00 83.50 364 SER A CA 1
ATOM 2888 C C . SER A 1 364 ? 4.090 14.758 1.184 1.00 83.50 364 SER A C 1
ATOM 2890 O O . SER A 1 364 ? 4.861 14.750 0.218 1.00 83.50 364 SER A O 1
ATOM 2892 N N . PHE A 1 365 ? 2.765 14.749 1.024 1.00 95.44 365 PHE A N 1
ATOM 2893 C CA . PHE A 1 365 ? 2.132 14.763 -0.289 1.00 95.44 365 PHE A CA 1
ATOM 2894 C C . PHE A 1 365 ? 2.401 16.060 -1.057 1.00 95.44 365 PHE A C 1
ATOM 2896 O O . PHE A 1 365 ? 2.699 15.992 -2.248 1.00 95.44 365 PHE A O 1
ATOM 2903 N N . MET A 1 366 ? 2.371 17.223 -0.402 1.00 94.06 366 MET A N 1
ATOM 2904 C CA . MET A 1 366 ? 2.728 18.492 -1.051 1.00 94.06 366 MET A CA 1
ATOM 2905 C C . MET A 1 366 ? 4.166 18.465 -1.578 1.00 94.06 366 MET A C 1
ATOM 2907 O O . MET A 1 366 ? 4.411 18.827 -2.729 1.00 94.06 366 MET A O 1
ATOM 2911 N N . LYS A 1 367 ? 5.107 17.896 -0.812 1.00 84.25 367 LYS A N 1
ATOM 2912 C CA . LYS A 1 367 ? 6.482 17.718 -1.297 1.00 84.25 367 LYS A CA 1
ATOM 2913 C C . LYS A 1 367 ? 6.573 16.764 -2.487 1.00 84.25 367 LYS A C 1
ATOM 2915 O O . LYS A 1 367 ? 7.364 16.984 -3.407 1.00 84.25 367 LYS A O 1
ATOM 2920 N N . HIS A 1 368 ? 5.771 15.701 -2.490 1.00 89.94 368 HIS A N 1
ATOM 2921 C CA . HIS A 1 368 ? 5.643 14.828 -3.652 1.00 89.94 368 HIS A CA 1
ATOM 2922 C C . HIS A 1 368 ? 5.097 15.597 -4.865 1.00 89.94 368 HIS A C 1
ATOM 2924 O O . HIS A 1 368 ? 5.713 15.542 -5.923 1.00 89.94 368 HIS A O 1
ATOM 2930 N N . LEU A 1 369 ? 4.014 16.361 -4.711 1.00 93.69 369 LEU A N 1
ATOM 2931 C CA . LEU A 1 369 ? 3.405 17.170 -5.771 1.00 93.69 369 LEU A CA 1
ATOM 2932 C C . LEU A 1 369 ? 4.409 18.136 -6.420 1.00 93.69 369 LEU A C 1
ATOM 2934 O O . LEU A 1 369 ? 4.522 18.172 -7.648 1.00 93.69 369 LEU A O 1
ATOM 2938 N N . GLU A 1 370 ? 5.172 18.871 -5.609 1.00 86.88 370 GLU A N 1
ATOM 2939 C CA . GLU A 1 370 ? 6.242 19.763 -6.076 1.00 86.88 370 GLU A CA 1
ATOM 2940 C C . GLU A 1 370 ? 7.294 19.001 -6.892 1.00 86.88 370 GLU A C 1
ATOM 2942 O O . GLU A 1 370 ? 7.650 19.395 -8.006 1.00 86.88 370 GLU A O 1
ATOM 2947 N N . ASN A 1 371 ? 7.778 17.876 -6.357 1.00 83.00 371 ASN A N 1
ATOM 2948 C CA . ASN A 1 371 ? 8.779 17.048 -7.024 1.00 83.00 371 ASN A CA 1
ATOM 2949 C C . ASN A 1 371 ? 8.267 16.504 -8.360 1.00 83.00 371 ASN A C 1
ATOM 2951 O O . ASN A 1 371 ? 8.989 16.541 -9.351 1.00 83.00 371 ASN A O 1
ATOM 2955 N N . GLU A 1 372 ? 7.028 16.031 -8.416 1.00 91.44 372 GLU A N 1
ATOM 2956 C CA . GLU A 1 372 ? 6.423 15.487 -9.631 1.00 91.44 372 GLU A CA 1
ATOM 2957 C C . GLU A 1 372 ? 6.196 16.563 -10.693 1.00 91.44 372 GLU A C 1
ATOM 2959 O O . GLU A 1 372 ? 6.497 16.351 -11.871 1.00 91.44 372 GLU A O 1
ATOM 2964 N N . THR A 1 373 ? 5.744 17.745 -10.273 1.00 88.19 373 THR A N 1
ATOM 2965 C CA . THR A 1 373 ? 5.588 18.901 -11.163 1.00 88.19 373 THR A CA 1
ATOM 2966 C C . THR A 1 373 ? 6.933 19.317 -11.751 1.00 88.19 373 THR A C 1
ATOM 2968 O O . THR A 1 373 ? 7.039 19.569 -12.950 1.00 88.19 373 THR A O 1
ATOM 2971 N N . ARG A 1 374 ? 7.999 19.301 -10.948 1.00 84.19 374 ARG A N 1
ATOM 2972 C CA . ARG A 1 374 ? 9.357 19.590 -11.419 1.00 84.19 374 ARG A CA 1
ATOM 2973 C C . ARG A 1 374 ? 9.899 18.512 -12.363 1.00 84.19 374 ARG A C 1
ATOM 2975 O O . ARG A 1 374 ? 10.437 18.840 -13.415 1.00 84.19 374 ARG A O 1
ATOM 2982 N N . LEU A 1 375 ? 9.762 17.237 -11.999 1.00 84.00 375 LEU A N 1
ATOM 2983 C CA . LEU A 1 375 ? 10.400 16.117 -12.703 1.00 84.00 375 LEU A CA 1
ATOM 2984 C C . LEU A 1 375 ? 9.679 15.713 -13.990 1.00 84.00 375 LEU A C 1
ATOM 2986 O O . LEU A 1 375 ? 10.324 15.306 -14.952 1.00 84.00 375 LEU A O 1
ATOM 2990 N N . ARG A 1 376 ? 8.344 15.770 -14.004 1.00 90.31 376 ARG A N 1
ATOM 2991 C CA . ARG A 1 376 ? 7.528 15.287 -15.129 1.00 90.31 376 ARG A CA 1
ATOM 2992 C C . ARG A 1 376 ? 6.367 16.206 -15.503 1.00 90.31 376 ARG A C 1
ATOM 2994 O O . ARG A 1 376 ? 5.481 15.773 -16.234 1.00 90.31 376 ARG A O 1
ATOM 3001 N N . ARG A 1 377 ? 6.389 17.462 -15.036 1.00 92.38 377 ARG A N 1
ATOM 3002 C CA . ARG A 1 377 ? 5.422 18.513 -15.399 1.00 92.38 377 ARG A CA 1
ATOM 3003 C C . ARG A 1 377 ? 3.971 18.161 -15.068 1.00 92.38 377 ARG A C 1
ATOM 3005 O O . ARG A 1 377 ? 3.062 18.533 -15.799 1.00 92.38 377 ARG A O 1
ATOM 3012 N N . GLY A 1 378 ? 3.744 17.441 -13.974 1.00 94.44 378 GLY A N 1
ATOM 3013 C CA . GLY A 1 378 ? 2.401 17.233 -13.443 1.00 94.44 378 GLY A CA 1
ATOM 3014 C C . GLY A 1 378 ? 2.311 16.095 -12.439 1.00 94.44 378 GLY A C 1
ATOM 3015 O O . GLY A 1 378 ? 3.232 15.285 -12.290 1.00 94.44 378 GLY A O 1
ATOM 3016 N N . CYS A 1 379 ? 1.184 16.044 -11.739 1.00 96.50 379 CYS A N 1
ATOM 3017 C CA . CYS A 1 379 ? 0.894 15.028 -10.739 1.00 96.50 379 CYS A CA 1
ATOM 3018 C C . CYS A 1 379 ? -0.619 14.795 -10.665 1.00 96.50 379 CYS A C 1
ATOM 3020 O O . CYS A 1 379 ? -1.338 15.630 -10.113 1.00 96.50 379 CYS A O 1
ATOM 3022 N N . PRO A 1 380 ? -1.131 13.671 -11.193 1.00 95.25 380 PRO A N 1
ATOM 3023 C CA . PRO A 1 380 ? -2.560 13.422 -11.149 1.00 95.25 380 PRO A CA 1
ATOM 3024 C C . PRO A 1 380 ? -3.001 13.168 -9.708 1.00 95.25 380 PRO A C 1
ATOM 3026 O O . PRO A 1 380 ? -2.458 12.287 -9.031 1.00 95.25 380 PRO A O 1
ATOM 3029 N N . ALA A 1 381 ? -3.991 13.906 -9.224 1.00 96.31 381 ALA A N 1
ATOM 3030 C CA . ALA A 1 381 ? -4.425 13.817 -7.835 1.00 96.31 381 ALA A CA 1
ATOM 3031 C C . ALA A 1 381 ? -5.921 14.096 -7.698 1.00 96.31 381 ALA A C 1
ATOM 3033 O O . ALA A 1 381 ? -6.419 15.093 -8.206 1.00 96.31 381 ALA A O 1
ATOM 3034 N N . ASP A 1 382 ? -6.625 13.192 -7.018 1.00 95.62 382 ASP A N 1
ATOM 3035 C CA . ASP A 1 382 ? -8.055 13.279 -6.722 1.00 95.62 382 ASP A CA 1
ATOM 3036 C C . ASP A 1 382 ? -8.249 13.975 -5.373 1.00 95.62 382 ASP A C 1
ATOM 3038 O O . ASP A 1 382 ? -8.144 13.342 -4.322 1.00 95.62 382 ASP A O 1
ATOM 3042 N N . TRP A 1 383 ? -8.496 15.288 -5.409 1.00 97.56 383 TRP A N 1
ATOM 3043 C CA . TRP A 1 383 ? -8.622 16.140 -4.218 1.00 97.56 383 TRP A CA 1
ATOM 3044 C C . TRP A 1 383 ? -9.617 15.577 -3.191 1.00 97.56 383 TRP A C 1
ATOM 3046 O O . TRP A 1 383 ? -9.338 15.593 -1.996 1.00 97.56 383 TRP A O 1
ATOM 3056 N N . VAL A 1 384 ? -10.722 14.975 -3.658 1.00 96.44 384 VAL A N 1
ATOM 3057 C CA . VAL A 1 384 ? -11.767 14.365 -2.810 1.00 96.44 384 VAL A CA 1
ATOM 3058 C C . VAL A 1 384 ? -11.214 13.230 -1.938 1.00 96.44 384 VAL A C 1
ATOM 3060 O O . VAL A 1 384 ? -11.737 12.972 -0.858 1.00 96.44 384 VAL A O 1
ATOM 3063 N N . TRP A 1 385 ? -10.164 12.547 -2.401 1.00 97.06 385 TRP A N 1
ATOM 3064 C CA . TRP A 1 385 ? -9.500 11.457 -1.682 1.00 97.06 385 TRP A CA 1
ATOM 3065 C C . TRP A 1 385 ? -8.212 11.876 -0.974 1.00 97.06 385 TRP A C 1
ATOM 3067 O O . TRP A 1 385 ? -7.838 11.247 0.013 1.00 97.06 385 TRP A O 1
ATOM 3077 N N . ILE A 1 386 ? -7.509 12.884 -1.496 1.00 98.44 386 ILE A N 1
ATOM 3078 C CA . ILE A 1 386 ? -6.254 13.365 -0.910 1.00 98.44 386 ILE A CA 1
ATOM 3079 C C . ILE A 1 386 ? -6.513 14.166 0.368 1.00 98.44 386 ILE A C 1
ATOM 3081 O O . ILE A 1 386 ? -5.739 14.041 1.314 1.00 98.44 386 ILE A O 1
ATOM 3085 N N . VAL A 1 387 ? -7.588 14.957 0.425 1.00 98.69 387 VAL A N 1
ATOM 3086 C CA . VAL A 1 387 ? -7.943 15.691 1.644 1.00 98.69 387 VAL A CA 1
ATOM 3087 C C . VAL A 1 387 ? -8.378 14.707 2.739 1.00 98.69 387 VAL A C 1
ATOM 3089 O O . VAL A 1 387 ? -9.291 13.907 2.513 1.00 98.69 387 VAL A O 1
ATOM 3092 N N . PRO A 1 388 ? -7.760 14.747 3.936 1.00 98.50 388 PRO A N 1
ATOM 3093 C CA . PRO A 1 388 ? -8.134 13.862 5.034 1.00 98.50 388 PRO A CA 1
ATOM 3094 C C . PRO A 1 388 ? -9.598 14.033 5.483 1.00 98.50 388 PRO A C 1
ATOM 3096 O O . PRO A 1 388 ? -10.155 15.127 5.392 1.00 98.50 388 PRO A O 1
ATOM 3099 N N . PRO A 1 389 ? -10.233 12.978 6.034 1.00 98.06 389 PRO A N 1
ATOM 3100 C CA . PRO A 1 389 ? -11.650 13.000 6.413 1.00 98.06 389 PRO A CA 1
ATOM 3101 C C . PRO A 1 389 ? -11.958 13.824 7.677 1.00 98.06 389 PRO A C 1
ATOM 3103 O O . PRO A 1 389 ? -13.120 13.945 8.052 1.00 98.06 389 PRO A O 1
ATOM 3106 N N . MET A 1 390 ? -10.939 14.370 8.342 1.00 97.69 390 MET A N 1
ATOM 3107 C CA . MET A 1 390 ? -11.068 15.319 9.446 1.00 97.69 390 MET A CA 1
ATOM 3108 C C . MET A 1 390 ? -10.021 16.421 9.290 1.00 97.69 390 MET A C 1
ATOM 3110 O O . MET A 1 390 ? -9.007 16.216 8.625 1.00 97.69 390 MET A O 1
ATOM 3114 N N . SER A 1 391 ? -10.263 17.577 9.912 1.00 98.12 391 SER A N 1
ATOM 3115 C CA . SER A 1 391 ? -9.318 18.704 9.909 1.00 98.12 391 SER A CA 1
ATOM 3116 C C . SER A 1 391 ? -8.919 19.179 8.503 1.00 98.12 391 SER A C 1
ATOM 3118 O O . SER A 1 391 ? -7.818 19.686 8.319 1.00 98.12 391 SER A O 1
ATOM 3120 N N . GLY A 1 392 ? -9.805 19.032 7.507 1.00 98.06 392 GLY A N 1
ATOM 3121 C CA . GLY A 1 392 ? -9.494 19.242 6.087 1.00 98.06 392 GLY A CA 1
ATOM 3122 C C . GLY A 1 392 ? -8.753 20.551 5.808 1.00 98.06 392 GLY A C 1
ATOM 3123 O O . GLY A 1 392 ? -7.591 20.520 5.417 1.00 98.06 392 GLY A O 1
ATOM 3124 N N . SER A 1 393 ? -9.365 21.705 6.087 1.00 98.06 393 SER A N 1
ATOM 3125 C CA . SER A 1 393 ? -8.746 23.022 5.850 1.00 98.06 393 SER A CA 1
ATOM 3126 C C . SER A 1 393 ? -7.550 23.348 6.751 1.00 98.06 393 SER A C 1
ATOM 3128 O O . SER A 1 393 ? -6.821 24.297 6.469 1.00 98.06 393 SER A O 1
ATOM 3130 N N . ALA A 1 394 ? -7.310 22.561 7.803 1.00 97.69 394 ALA A N 1
ATOM 3131 C CA . ALA A 1 394 ? -6.099 22.647 8.617 1.00 97.69 394 ALA A CA 1
ATOM 3132 C C . ALA A 1 394 ? -4.923 21.857 8.006 1.00 97.69 394 ALA A C 1
ATOM 3134 O O . ALA A 1 394 ? -3.849 21.779 8.601 1.00 97.69 394 ALA A O 1
ATOM 3135 N N . THR A 1 395 ? -5.110 21.255 6.828 1.00 98.00 395 THR A N 1
ATOM 3136 C CA . THR A 1 395 ? -4.061 20.563 6.071 1.00 98.00 395 THR A CA 1
ATOM 3137 C C . THR A 1 395 ? -3.708 21.356 4.810 1.00 98.00 395 THR A C 1
ATOM 3139 O O . THR A 1 395 ? -4.587 21.977 4.205 1.00 98.00 395 THR A O 1
ATOM 3142 N N . PRO A 1 396 ? -2.442 21.334 4.355 1.00 96.31 396 PRO A N 1
ATOM 3143 C CA . PRO A 1 396 ? -2.025 22.120 3.192 1.00 96.31 396 PRO A CA 1
ATOM 3144 C C . PRO A 1 396 ? -2.671 21.641 1.883 1.00 96.31 396 PRO A C 1
ATOM 3146 O O . PRO A 1 396 ? -2.904 22.440 0.980 1.00 96.31 396 PRO A O 1
ATOM 3149 N N . VAL A 1 397 ? -3.017 20.353 1.787 1.00 97.75 397 VAL A N 1
ATOM 3150 C CA . VAL A 1 397 ? -3.625 19.761 0.585 1.00 97.75 397 VAL A CA 1
ATOM 3151 C C . VAL A 1 397 ? -5.024 20.295 0.284 1.00 97.75 397 VAL A C 1
ATOM 3153 O O . VAL A 1 397 ? -5.443 20.272 -0.869 1.00 97.75 397 VAL A O 1
ATOM 3156 N N . PHE A 1 398 ? -5.738 20.812 1.287 1.00 98.38 398 PHE A N 1
ATOM 3157 C CA . PHE A 1 398 ? -7.048 21.429 1.085 1.00 98.38 398 PHE A CA 1
ATOM 3158 C C . PHE A 1 398 ? -6.960 22.688 0.217 1.00 98.38 398 PHE A C 1
ATOM 3160 O O . PHE A 1 398 ? -7.825 22.913 -0.625 1.00 98.38 398 PHE A O 1
ATOM 3167 N N . HIS A 1 399 ? -5.894 23.475 0.382 1.00 97.12 399 HIS A N 1
ATOM 3168 C CA . HIS A 1 399 ? -5.703 24.765 -0.293 1.00 97.12 399 HIS A CA 1
ATOM 3169 C C . HIS A 1 399 ? -5.086 24.643 -1.693 1.00 97.12 399 HIS A C 1
ATOM 3171 O O . HIS A 1 399 ? -4.902 25.652 -2.372 1.00 97.12 399 HIS A O 1
ATOM 3177 N N . GLN A 1 400 ? -4.749 23.425 -2.121 1.00 97.06 400 GLN A N 1
ATOM 3178 C CA . GLN A 1 400 ? -4.089 23.145 -3.390 1.00 97.06 400 GLN A CA 1
ATOM 3179 C C . GLN A 1 400 ? -5.096 22.673 -4.443 1.00 97.06 400 GLN A C 1
ATOM 3181 O O . GLN A 1 400 ? -5.704 21.612 -4.296 1.00 97.06 400 GLN A O 1
ATOM 3186 N N . GLU A 1 401 ? -5.210 23.398 -5.557 1.00 96.19 401 GLU A N 1
ATOM 3187 C CA . GLU A 1 401 ? -5.927 22.903 -6.734 1.00 96.19 401 GLU A CA 1
ATOM 3188 C C . GLU A 1 401 ? -5.214 21.683 -7.332 1.00 96.19 401 GLU A C 1
ATOM 3190 O O . GLU A 1 401 ? -3.986 21.648 -7.444 1.00 96.19 401 GLU A O 1
ATOM 3195 N N . MET A 1 402 ? -5.979 20.671 -7.743 1.00 95.38 402 MET A N 1
ATOM 3196 C CA . MET A 1 402 ? -5.445 19.417 -8.277 1.00 95.38 402 MET A CA 1
ATOM 3197 C C . MET A 1 402 ? -6.180 19.007 -9.551 1.00 95.38 402 MET A C 1
ATOM 3199 O O . MET A 1 402 ? -7.401 19.130 -9.647 1.00 95.38 402 MET A O 1
ATOM 3203 N N . ALA A 1 403 ? -5.439 18.469 -10.520 1.00 92.44 403 ALA A N 1
ATOM 3204 C CA . ALA A 1 403 ? -6.003 17.916 -11.745 1.00 92.44 403 ALA A CA 1
ATOM 3205 C C . ALA A 1 403 ? -6.140 16.387 -11.647 1.00 92.44 403 ALA A C 1
ATOM 3207 O O . ALA A 1 403 ? -5.178 15.672 -11.352 1.00 92.44 403 ALA A O 1
ATOM 3208 N N . VAL A 1 404 ? -7.337 15.871 -11.947 1.00 91.56 404 VAL A N 1
ATOM 3209 C CA . VAL A 1 404 ? -7.624 14.427 -11.952 1.00 91.56 404 VAL A CA 1
ATOM 3210 C C . VAL A 1 404 ? -7.569 13.877 -13.375 1.00 91.56 404 VAL A C 1
ATOM 3212 O O . VAL A 1 404 ? -8.458 14.128 -14.190 1.00 91.56 404 VAL A O 1
ATOM 3215 N N . TYR A 1 405 ? -6.554 13.068 -13.664 1.00 90.62 405 TYR A N 1
ATOM 3216 C CA . TYR A 1 405 ? -6.423 12.327 -14.919 1.00 90.62 405 TYR A CA 1
ATOM 3217 C C . TYR A 1 405 ? -5.731 10.985 -14.673 1.00 90.62 405 TYR A C 1
ATOM 3219 O O . TYR A 1 405 ? -5.021 10.804 -13.686 1.00 90.62 405 TYR A O 1
ATOM 3227 N N . HIS A 1 406 ? -5.952 10.011 -15.555 1.00 89.31 406 HIS A N 1
ATOM 3228 C CA . HIS A 1 406 ? -5.470 8.647 -15.349 1.00 89.31 406 HIS A CA 1
ATOM 3229 C C . HIS A 1 406 ? -4.353 8.310 -16.334 1.00 89.31 406 HIS A C 1
ATOM 3231 O O . HIS A 1 406 ? -4.526 8.393 -17.550 1.00 89.31 406 HIS A O 1
ATOM 3237 N N . LEU A 1 407 ? -3.207 7.908 -15.791 1.00 91.75 407 LEU A N 1
ATOM 3238 C CA . LEU A 1 407 ? -2.058 7.421 -16.550 1.00 91.75 407 LEU A CA 1
ATOM 3239 C C . LEU A 1 407 ? -1.999 5.888 -16.496 1.00 91.75 407 LEU A C 1
ATOM 3241 O O . LEU A 1 407 ? -2.702 5.255 -15.703 1.00 91.75 407 LEU A O 1
ATOM 3245 N N . LYS A 1 408 ? -1.153 5.297 -17.341 1.00 92.06 408 LYS A N 1
ATOM 3246 C CA . LYS A 1 408 ? -0.771 3.880 -17.300 1.00 92.06 408 LYS A CA 1
ATOM 3247 C C . LYS A 1 408 ? 0.747 3.779 -17.097 1.00 92.06 408 LYS A C 1
ATOM 3249 O O . LYS A 1 408 ? 1.451 4.658 -17.590 1.00 92.06 408 LYS A O 1
ATOM 3254 N N . PRO A 1 409 ? 1.263 2.743 -16.411 1.00 95.50 409 PRO A N 1
ATOM 3255 C CA . PRO A 1 409 ? 0.564 1.710 -15.631 1.00 95.50 409 PRO A CA 1
ATOM 3256 C C . PRO A 1 409 ? -0.290 2.275 -14.486 1.00 95.50 409 PRO A C 1
ATOM 3258 O O . PRO A 1 409 ? -0.062 3.407 -14.051 1.00 95.50 409 PRO A O 1
ATOM 3261 N N . ASN A 1 410 ? -1.285 1.518 -14.009 1.00 93.62 410 ASN A N 1
ATOM 3262 C CA . ASN A 1 410 ? -2.112 1.912 -12.861 1.00 93.62 410 ASN A CA 1
ATOM 3263 C C . ASN A 1 410 ? -2.731 0.729 -12.100 1.00 93.62 410 ASN A C 1
ATOM 3265 O O . ASN A 1 410 ? -2.783 -0.396 -12.596 1.00 93.62 410 ASN A O 1
ATOM 3269 N N . TYR A 1 411 ? -3.250 1.018 -10.902 1.00 94.69 411 TYR A N 1
ATOM 3270 C CA . TYR A 1 411 ? -4.145 0.123 -10.172 1.00 94.69 411 TYR A CA 1
ATOM 3271 C C . TYR A 1 411 ? -5.598 0.515 -10.435 1.00 94.69 411 TYR A C 1
ATOM 3273 O O . TYR A 1 411 ? -5.988 1.661 -10.216 1.00 94.69 411 TYR A O 1
ATOM 3281 N N . THR A 1 412 ? -6.409 -0.430 -10.909 1.00 90.19 412 THR A N 1
ATOM 3282 C CA . THR A 1 412 ? -7.813 -0.189 -11.277 1.00 90.19 412 THR A CA 1
ATOM 3283 C C . THR A 1 412 ? -8.745 -1.094 -10.475 1.00 90.19 412 THR A C 1
ATOM 3285 O O . THR A 1 412 ? -8.424 -2.253 -10.216 1.00 90.19 412 THR A O 1
ATOM 3288 N N . TYR A 1 413 ? -9.914 -0.586 -10.078 1.00 90.62 413 TYR A N 1
ATOM 3289 C CA . TYR A 1 413 ? -10.946 -1.412 -9.447 1.00 90.62 413 TYR A CA 1
ATOM 3290 C C . TYR A 1 413 ? -11.493 -2.480 -10.402 1.00 90.62 413 TYR A C 1
ATOM 3292 O O . TYR A 1 413 ? -11.507 -2.308 -11.621 1.00 90.62 413 TYR A O 1
ATOM 3300 N N . GLN A 1 414 ? -11.983 -3.573 -9.824 1.00 90.12 414 GLN A N 1
ATOM 3301 C CA . GLN A 1 414 ? -12.601 -4.690 -10.534 1.00 90.12 414 GLN A CA 1
ATOM 3302 C C . GLN A 1 414 ? -13.935 -5.035 -9.875 1.00 90.12 414 GLN A C 1
ATOM 3304 O O . GLN A 1 414 ? -14.077 -4.890 -8.659 1.00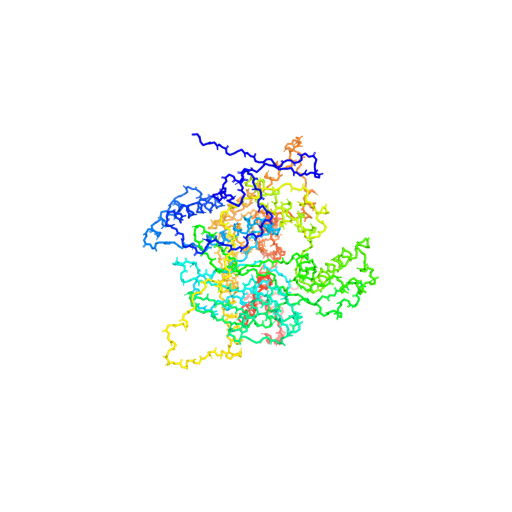 90.12 414 GLN A O 1
ATOM 3309 N N . GLU A 1 415 ? -14.881 -5.566 -10.652 1.00 89.62 415 GLU A N 1
ATOM 3310 C CA . GLU A 1 415 ? -16.106 -6.138 -10.084 1.00 89.62 415 GLU A CA 1
ATOM 3311 C C . GLU A 1 415 ? -15.752 -7.253 -9.079 1.00 89.62 415 GLU A C 1
ATOM 3313 O O . GLU A 1 415 ? -14.866 -8.077 -9.368 1.00 89.62 415 GLU A O 1
ATOM 3318 N N . PRO A 1 416 ? -16.438 -7.331 -7.921 1.00 92.00 416 PRO A N 1
ATOM 3319 C CA . PRO A 1 416 ? -16.250 -8.415 -6.966 1.00 92.00 416 PRO A CA 1
ATOM 3320 C C . PRO A 1 416 ? -16.340 -9.785 -7.641 1.00 92.00 416 PRO A C 1
ATOM 3322 O O . PRO A 1 416 ? -17.265 -10.056 -8.411 1.00 92.00 416 PRO A O 1
ATOM 3325 N N . ALA A 1 417 ? -15.376 -10.664 -7.357 1.00 92.69 417 ALA A N 1
ATOM 3326 C CA . ALA A 1 417 ? -15.236 -11.930 -8.075 1.00 92.69 417 ALA A CA 1
ATOM 3327 C C . ALA A 1 417 ? -16.509 -12.791 -7.989 1.00 92.69 417 ALA A C 1
ATOM 3329 O O . ALA A 1 417 ? -16.970 -13.303 -9.004 1.00 92.69 417 ALA A O 1
ATOM 3330 N N . TRP A 1 418 ? -17.163 -12.849 -6.823 1.00 92.44 418 TRP A N 1
ATOM 3331 C CA . TRP A 1 418 ? -18.398 -13.621 -6.630 1.00 92.44 418 TRP A CA 1
ATOM 3332 C C . TRP A 1 418 ? -19.591 -13.151 -7.468 1.00 92.44 418 TRP A C 1
ATOM 3334 O O . TRP A 1 418 ? -20.513 -13.934 -7.676 1.00 92.44 418 TRP A O 1
ATOM 3344 N N . LYS A 1 419 ? -19.590 -11.904 -7.957 1.00 91.25 419 LYS A N 1
ATOM 3345 C CA . LYS A 1 419 ? -20.656 -11.378 -8.827 1.00 91.25 419 LYS A CA 1
ATOM 3346 C C . LYS A 1 419 ? -20.506 -11.815 -10.283 1.00 91.25 419 LYS A C 1
ATOM 3348 O O . LYS A 1 419 ? -21.470 -11.748 -11.035 1.00 91.25 419 LYS A O 1
ATOM 3353 N N . THR A 1 420 ? -19.303 -12.223 -10.687 1.00 89.75 420 THR A N 1
ATOM 3354 C CA . THR A 1 420 ? -18.965 -12.532 -12.088 1.00 89.75 420 THR A CA 1
ATOM 3355 C C . THR A 1 420 ? -18.473 -13.964 -12.293 1.00 89.75 420 THR A C 1
ATOM 3357 O O . THR A 1 420 ? -18.426 -14.433 -13.427 1.00 89.75 420 THR A O 1
ATOM 3360 N N . HIS A 1 421 ? -18.136 -14.675 -11.213 1.00 92.50 421 HIS A N 1
ATOM 3361 C CA . HIS A 1 421 ? -17.649 -16.051 -11.254 1.00 92.50 421 HIS A CA 1
ATOM 3362 C C . HIS A 1 421 ? -18.716 -17.028 -11.757 1.00 92.50 421 HIS A C 1
ATOM 3364 O O . HIS A 1 421 ? -19.842 -17.056 -11.258 1.00 92.50 421 HIS A O 1
ATOM 3370 N N . ILE A 1 422 ? -18.329 -17.8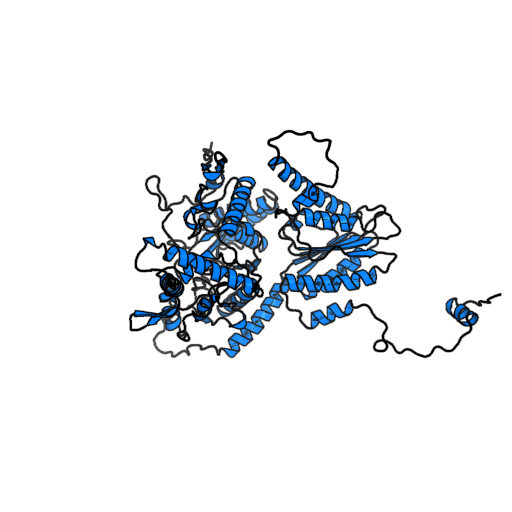89 -12.699 1.00 92.00 422 ILE A N 1
ATOM 3371 C CA . ILE A 1 422 ? -19.167 -18.981 -13.199 1.00 92.00 422 ILE A CA 1
ATOM 3372 C C . ILE A 1 422 ? -18.818 -20.248 -12.416 1.00 92.00 422 ILE A C 1
ATOM 3374 O O . ILE A 1 422 ? -17.774 -20.864 -12.631 1.00 92.00 422 ILE A O 1
ATOM 3378 N N . TRP A 1 423 ? -19.707 -20.645 -11.506 1.00 90.81 423 TRP A N 1
ATOM 3379 C CA . TRP A 1 423 ? -19.519 -21.822 -10.658 1.00 90.81 423 TRP A CA 1
ATOM 3380 C C . TRP A 1 423 ? -19.510 -23.112 -11.480 1.00 90.81 423 TRP A C 1
ATOM 3382 O O . TRP A 1 423 ? -20.496 -23.453 -12.136 1.00 90.81 423 TRP A O 1
ATOM 3392 N N . LYS A 1 424 ? -18.429 -23.893 -11.388 1.00 82.44 424 LYS A N 1
ATOM 3393 C CA . LYS A 1 424 ? -18.296 -25.151 -12.152 1.00 82.44 424 LYS A CA 1
ATOM 3394 C C . LYS A 1 424 ? -19.176 -26.287 -11.597 1.00 82.44 424 LYS A C 1
ATOM 3396 O O . LYS A 1 424 ? -19.392 -27.293 -12.270 1.00 82.44 424 LYS A O 1
ATOM 3401 N N . LYS A 1 425 ? -19.740 -26.136 -10.392 1.00 57.56 425 LYS A N 1
ATOM 3402 C CA . LYS A 1 425 ? -20.532 -27.159 -9.672 1.00 57.56 425 LYS A CA 1
ATOM 3403 C C . LYS A 1 425 ? -21.983 -27.388 -10.144 1.00 57.56 425 LYS A C 1
ATOM 3405 O O . LYS A 1 425 ? -22.721 -28.083 -9.454 1.00 57.56 425 LYS A O 1
ATOM 3410 N N . GLY A 1 426 ? -22.390 -26.878 -11.308 1.00 47.00 426 GLY A N 1
ATOM 3411 C CA . GLY A 1 426 ? -23.746 -27.078 -11.853 1.00 47.00 426 GLY A CA 1
ATOM 3412 C C . GLY A 1 426 ? -23.919 -28.223 -12.864 1.00 47.00 426 GLY A C 1
ATOM 3413 O O . GLY A 1 426 ? -25.029 -28.713 -13.023 1.00 47.00 426 GLY A O 1
ATOM 3414 N N . ALA A 1 427 ? -22.857 -28.688 -13.533 1.00 42.09 427 ALA A N 1
ATOM 3415 C CA . ALA A 1 427 ? -22.984 -29.602 -14.685 1.00 42.09 427 ALA A CA 1
ATOM 3416 C C . ALA A 1 427 ? -22.829 -31.106 -14.362 1.00 42.09 427 ALA A C 1
ATOM 3418 O O . ALA A 1 427 ? -22.957 -31.942 -15.248 1.00 42.09 427 ALA A O 1
ATOM 3419 N N . ALA A 1 428 ? -22.551 -31.468 -13.105 1.00 39.53 428 ALA A N 1
ATOM 3420 C CA . ALA A 1 428 ? -22.306 -32.856 -12.683 1.00 39.53 428 ALA A CA 1
ATOM 3421 C C . ALA A 1 428 ? -23.036 -33.222 -11.377 1.00 39.53 428 ALA A C 1
ATOM 3423 O O . ALA A 1 428 ? -22.558 -34.036 -10.587 1.00 39.53 428 ALA A O 1
ATOM 3424 N N . ALA A 1 429 ? -24.187 -32.598 -11.118 1.00 40.31 429 ALA A N 1
ATOM 3425 C CA . ALA A 1 429 ? -25.010 -32.867 -9.941 1.00 40.31 429 ALA A CA 1
ATOM 3426 C C . ALA A 1 429 ? -26.036 -33.987 -10.189 1.00 40.31 429 ALA A C 1
ATOM 3428 O O . ALA A 1 429 ? -27.192 -33.848 -9.825 1.00 40.31 429 ALA A O 1
ATOM 3429 N N . AS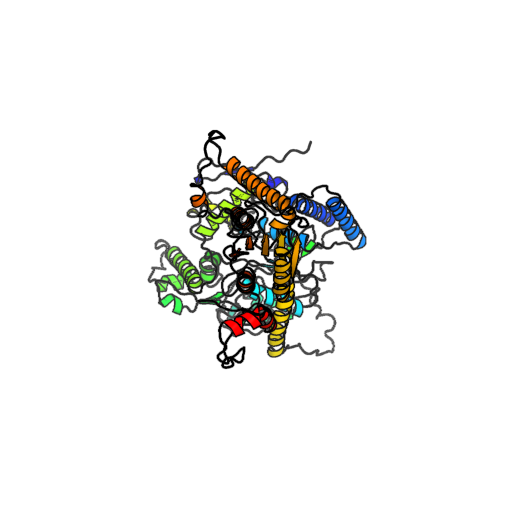N A 1 430 ? -25.597 -35.101 -10.777 1.00 38.62 430 ASN A N 1
ATOM 3430 C CA . ASN A 1 430 ? -26.240 -36.399 -10.600 1.00 38.62 430 ASN A CA 1
ATOM 3431 C C . ASN A 1 430 ? -25.128 -37.413 -10.289 1.00 38.62 430 ASN A C 1
ATOM 3433 O O . ASN A 1 430 ? -24.296 -37.722 -11.135 1.00 38.62 430 ASN A O 1
ATOM 3437 N N . ASN A 1 431 ? -25.116 -37.897 -9.045 1.00 40.47 431 ASN A N 1
ATOM 3438 C CA . ASN A 1 431 ? -24.354 -39.058 -8.564 1.00 40.47 431 ASN A CA 1
ATOM 3439 C C . ASN A 1 431 ? -22.829 -38.943 -8.370 1.00 40.47 431 ASN A C 1
ATOM 3441 O O . ASN A 1 431 ? -22.085 -39.830 -8.775 1.00 40.47 431 ASN A O 1
ATOM 3445 N N . SER A 1 432 ? -22.341 -37.965 -7.596 1.00 35.59 432 SER A N 1
ATOM 3446 C CA . SER A 1 432 ? -21.201 -38.269 -6.708 1.00 35.59 432 SER A CA 1
ATOM 3447 C C . SER A 1 432 ? -21.119 -37.344 -5.492 1.00 35.59 432 SER A C 1
ATOM 3449 O O . SER A 1 432 ? -20.838 -36.149 -5.583 1.00 35.59 432 SER A O 1
ATOM 3451 N N . THR A 1 433 ? -21.294 -37.923 -4.307 1.00 43.12 433 THR A N 1
ATOM 3452 C CA . THR A 1 433 ? -20.834 -37.364 -3.035 1.00 43.12 433 THR A CA 1
ATOM 3453 C C . THR A 1 433 ? -19.303 -37.332 -3.023 1.00 43.12 433 THR A C 1
ATOM 3455 O O . THR A 1 433 ? -18.659 -38.190 -2.422 1.00 43.12 433 THR A O 1
ATOM 3458 N N . LYS A 1 434 ? -18.677 -36.365 -3.704 1.00 39.06 434 LYS A N 1
ATOM 3459 C CA . LYS A 1 434 ? -17.244 -36.105 -3.502 1.00 39.06 434 LYS A CA 1
ATOM 3460 C C . LYS A 1 434 ? -17.046 -35.352 -2.181 1.00 39.06 434 LYS A C 1
ATOM 3462 O O . LYS A 1 434 ? -17.777 -34.397 -1.903 1.00 39.06 434 LYS A O 1
ATOM 3467 N N . PRO A 1 435 ? -16.073 -35.762 -1.350 1.00 36.00 435 PRO A N 1
ATOM 3468 C CA . PRO A 1 435 ? -15.909 -35.216 -0.016 1.00 36.00 435 PRO A CA 1
ATOM 3469 C C . PRO A 1 435 ? -15.509 -33.745 -0.127 1.00 36.00 435 PRO A C 1
ATOM 3471 O O . PRO A 1 435 ? -14.548 -33.398 -0.817 1.00 36.00 435 PRO A O 1
ATOM 3474 N N . LYS A 1 436 ? -16.238 -32.865 0.567 1.00 42.16 436 LYS A N 1
ATOM 3475 C CA . LYS A 1 436 ? -15.792 -31.490 0.817 1.00 42.16 436 LYS A CA 1
ATOM 3476 C C . LYS A 1 436 ? -14.425 -31.598 1.501 1.00 42.16 436 LYS A C 1
ATOM 3478 O O . LYS A 1 436 ? -14.367 -32.038 2.649 1.00 42.16 436 LYS A O 1
ATOM 3483 N N . ARG A 1 437 ? -13.330 -31.283 0.795 1.00 41.34 437 ARG A N 1
ATOM 3484 C CA . ARG A 1 437 ? -11.961 -31.342 1.332 1.00 41.34 437 ARG A CA 1
ATOM 3485 C C . ARG A 1 437 ? -11.830 -30.333 2.477 1.00 41.34 437 ARG A C 1
ATOM 3487 O O . ARG A 1 437 ? -11.441 -29.191 2.282 1.00 41.34 437 ARG A O 1
ATOM 3494 N N . LYS A 1 438 ? -12.166 -30.766 3.693 1.00 40.06 438 LYS A N 1
ATOM 3495 C CA . LYS A 1 438 ? -11.737 -30.123 4.933 1.00 40.06 438 LYS A CA 1
ATOM 3496 C C . LYS A 1 438 ? -10.245 -30.404 5.069 1.00 40.06 438 LYS A C 1
ATOM 3498 O O . LYS A 1 438 ? -9.861 -31.460 5.567 1.00 40.06 438 LYS A O 1
ATOM 3503 N N . PHE A 1 439 ? -9.397 -29.505 4.589 1.00 47.84 439 PHE A N 1
ATOM 3504 C CA . PHE A 1 439 ? -7.981 -29.587 4.919 1.00 47.84 439 PHE A CA 1
ATOM 3505 C C . PHE A 1 439 ? -7.829 -29.469 6.443 1.00 47.84 439 PHE A C 1
ATOM 3507 O O . PHE A 1 439 ? -8.378 -28.558 7.066 1.00 47.84 439 PHE A O 1
ATOM 3514 N N . ARG A 1 440 ? -7.132 -30.423 7.071 1.00 46.69 440 ARG A N 1
ATOM 3515 C CA . ARG A 1 440 ? -6.871 -30.380 8.516 1.00 46.69 440 ARG A CA 1
ATOM 3516 C C . ARG A 1 440 ? -5.942 -29.196 8.802 1.00 46.69 440 ARG A C 1
ATOM 3518 O O . ARG A 1 440 ? -4.836 -29.134 8.270 1.00 46.69 440 ARG A O 1
ATOM 3525 N N . PHE A 1 441 ? -6.389 -28.278 9.659 1.00 46.50 441 PHE A N 1
ATOM 3526 C CA . PHE A 1 441 ? -5.698 -27.037 10.045 1.00 46.50 441 PHE A CA 1
ATOM 3527 C C . PHE A 1 441 ? -4.214 -27.239 10.405 1.00 46.50 441 PHE A C 1
ATOM 3529 O O . PHE A 1 441 ? -3.374 -26.419 10.056 1.00 46.50 441 PHE A O 1
ATOM 3536 N N . THR A 1 442 ? -3.864 -28.369 11.026 1.00 46.47 442 THR A N 1
ATOM 3537 C CA . THR A 1 442 ? -2.484 -28.709 11.405 1.00 46.47 442 THR A CA 1
ATOM 3538 C C . THR A 1 442 ? -1.560 -28.970 10.214 1.00 46.47 442 THR A C 1
ATOM 3540 O O . THR A 1 442 ? -0.371 -28.670 10.300 1.00 46.47 442 THR A O 1
ATOM 3543 N N . GLN A 1 443 ? -2.080 -29.483 9.096 1.00 46.00 443 GLN A N 1
ATOM 3544 C CA . GLN A 1 443 ? -1.303 -29.698 7.872 1.00 46.00 443 GLN A CA 1
ATOM 3545 C C . GLN A 1 443 ? -1.107 -28.391 7.104 1.00 46.00 443 GLN A C 1
ATOM 3547 O O . GLN A 1 443 ? -0.003 -28.145 6.641 1.00 46.00 443 GLN A O 1
ATOM 3552 N N . ILE A 1 444 ? -2.121 -27.516 7.045 1.00 49.91 444 ILE A N 1
ATOM 3553 C CA . ILE A 1 444 ? -1.983 -26.185 6.431 1.00 49.91 444 ILE A CA 1
ATOM 3554 C C . ILE A 1 444 ? -1.076 -25.289 7.268 1.00 49.91 444 ILE A C 1
ATOM 3556 O O . ILE A 1 444 ? -0.236 -24.631 6.685 1.00 49.91 444 ILE A O 1
ATOM 3560 N N . ALA A 1 445 ? -1.173 -25.277 8.599 1.00 47.31 445 ALA A N 1
ATOM 3561 C CA . ALA A 1 445 ? -0.295 -24.459 9.439 1.00 47.31 445 ALA A CA 1
ATOM 3562 C C . ALA A 1 445 ? 1.168 -24.927 9.366 1.00 47.31 445 ALA A C 1
ATOM 3564 O O . ALA A 1 445 ? 2.070 -24.110 9.217 1.00 47.31 445 ALA A O 1
ATOM 3565 N N . ARG A 1 446 ? 1.424 -26.247 9.386 1.00 48.38 446 ARG A N 1
ATOM 3566 C CA . ARG A 1 446 ? 2.781 -26.790 9.193 1.00 48.38 446 ARG A CA 1
ATOM 3567 C C . ARG A 1 446 ? 3.295 -26.563 7.779 1.00 48.38 446 ARG A C 1
ATOM 3569 O O . ARG A 1 446 ? 4.445 -26.181 7.634 1.00 48.38 446 ARG A O 1
ATOM 3576 N N . ALA A 1 447 ? 2.460 -26.746 6.759 1.00 45.22 447 ALA A N 1
ATOM 3577 C CA . ALA A 1 447 ? 2.836 -26.488 5.377 1.00 45.22 447 ALA A CA 1
ATOM 3578 C C . ALA A 1 447 ? 2.939 -24.990 5.072 1.00 45.22 447 ALA A C 1
ATOM 3580 O O . ALA A 1 447 ? 3.742 -24.633 4.238 1.00 45.22 447 ALA A O 1
ATOM 3581 N N . ALA A 1 448 ? 2.209 -24.108 5.758 1.00 48.47 448 ALA A N 1
ATOM 3582 C CA . ALA A 1 448 ? 2.338 -22.656 5.652 1.00 48.47 448 ALA A CA 1
ATOM 3583 C C . ALA A 1 448 ? 3.566 -22.159 6.397 1.00 48.47 448 ALA A C 1
ATOM 3585 O O . ALA A 1 448 ? 4.255 -21.303 5.878 1.00 48.47 448 ALA A O 1
ATOM 3586 N N . LYS A 1 449 ? 3.904 -22.736 7.553 1.00 51.34 449 LYS A N 1
ATOM 3587 C CA . LYS A 1 449 ? 5.171 -22.466 8.239 1.00 51.34 449 LYS A CA 1
ATOM 3588 C C . LYS A 1 449 ? 6.359 -22.987 7.428 1.00 51.34 449 LYS A C 1
ATOM 3590 O O . LYS A 1 449 ? 7.337 -22.274 7.255 1.00 51.34 449 LYS A O 1
ATOM 3595 N N . PHE A 1 450 ? 6.258 -24.201 6.888 1.00 46.97 450 PHE A N 1
ATOM 3596 C CA . PHE A 1 450 ? 7.286 -24.804 6.042 1.00 46.97 450 PHE A CA 1
ATOM 3597 C C . PHE A 1 450 ? 7.406 -24.081 4.701 1.00 46.97 450 PHE A C 1
ATOM 3599 O O . PHE A 1 450 ? 8.509 -23.729 4.322 1.00 46.97 450 PHE A O 1
ATOM 3606 N N . ALA A 1 451 ? 6.299 -23.787 4.016 1.00 42.69 451 ALA A N 1
ATOM 3607 C CA . ALA A 1 451 ? 6.295 -23.033 2.769 1.00 42.69 451 ALA A CA 1
ATOM 3608 C C . ALA A 1 451 ? 6.635 -21.563 2.992 1.00 42.69 451 ALA A C 1
ATOM 3610 O O . ALA A 1 451 ? 7.312 -21.034 2.140 1.00 42.69 451 ALA A O 1
ATOM 3611 N N . SER A 1 452 ? 6.276 -20.918 4.110 1.00 46.31 452 SER A N 1
ATOM 3612 C CA . SER A 1 452 ? 6.789 -19.584 4.478 1.00 46.31 452 SER A CA 1
ATOM 3613 C C . SER A 1 452 ? 8.293 -19.643 4.674 1.00 46.31 452 SER A C 1
ATOM 3615 O O . SER A 1 452 ? 8.981 -18.798 4.133 1.00 46.31 452 SER A O 1
ATOM 3617 N N . LYS A 1 453 ? 8.825 -20.679 5.338 1.00 47.34 453 LYS A N 1
ATOM 3618 C CA . LYS A 1 453 ? 10.274 -20.879 5.495 1.00 47.34 453 LYS A CA 1
ATOM 3619 C C . LYS A 1 453 ? 10.976 -21.191 4.161 1.00 47.34 453 LYS A C 1
ATOM 3621 O O . LYS A 1 453 ? 12.095 -20.752 3.923 1.00 47.34 453 LYS A O 1
ATOM 3626 N N . LEU A 1 454 ? 10.321 -21.924 3.260 1.00 46.56 454 LEU A N 1
ATOM 3627 C CA . LEU A 1 454 ? 10.835 -22.267 1.928 1.00 46.56 454 LEU A CA 1
ATOM 3628 C C . LEU A 1 454 ? 10.708 -21.084 0.950 1.00 46.56 454 LEU A C 1
ATOM 3630 O O . LEU A 1 454 ? 11.609 -20.865 0.148 1.00 46.56 454 LEU A O 1
ATOM 3634 N N . PHE A 1 455 ? 9.647 -20.281 1.071 1.00 47.19 455 PHE A N 1
ATOM 3635 C CA . PHE A 1 455 ? 9.466 -18.993 0.401 1.00 47.19 455 PHE A CA 1
ATOM 3636 C C . PHE A 1 455 ? 10.448 -17.957 0.939 1.00 47.19 455 PHE A C 1
ATOM 3638 O O . PHE A 1 455 ? 10.998 -17.232 0.133 1.00 47.19 455 PHE A O 1
ATOM 3645 N N . GLU A 1 456 ? 10.722 -17.909 2.244 1.00 49.47 456 GLU A N 1
ATOM 3646 C CA . GLU A 1 456 ? 11.760 -17.069 2.862 1.00 49.47 456 GLU A CA 1
ATOM 3647 C C . GLU A 1 456 ? 13.138 -17.434 2.329 1.00 49.47 456 GLU A C 1
ATOM 3649 O O . GLU A 1 456 ? 13.861 -16.546 1.901 1.00 49.47 456 GLU A O 1
ATOM 3654 N N . ARG A 1 457 ? 13.468 -18.730 2.239 1.00 47.53 457 ARG A N 1
ATOM 3655 C CA . ARG A 1 457 ? 14.702 -19.206 1.587 1.00 47.53 457 ARG A CA 1
ATOM 3656 C C . ARG A 1 457 ? 14.750 -18.901 0.086 1.00 47.53 457 ARG A C 1
ATOM 3658 O O . ARG A 1 457 ? 15.824 -18.674 -0.464 1.00 47.53 457 ARG A O 1
ATOM 3665 N N . ALA A 1 458 ? 13.606 -18.907 -0.598 1.00 46.09 458 ALA A N 1
ATOM 3666 C CA . ALA A 1 458 ? 13.514 -18.519 -2.006 1.00 46.09 458 ALA A CA 1
ATOM 3667 C C . ALA A 1 458 ? 13.544 -16.989 -2.206 1.00 46.09 458 ALA A C 1
ATOM 3669 O O . ALA A 1 458 ? 13.947 -16.532 -3.271 1.00 46.09 458 ALA A O 1
ATOM 3670 N N . LEU A 1 459 ? 13.136 -16.210 -1.200 1.00 50.59 459 LEU A N 1
ATOM 3671 C CA . LEU A 1 459 ? 13.110 -14.745 -1.165 1.00 50.59 459 LEU A CA 1
ATOM 3672 C C . LEU A 1 459 ? 14.452 -14.145 -0.755 1.00 50.59 459 LEU A C 1
ATOM 3674 O O . LEU A 1 459 ? 14.879 -13.164 -1.353 1.00 50.59 459 LEU A O 1
ATOM 3678 N N . SER A 1 460 ? 15.134 -14.751 0.216 1.00 47.72 460 SER A N 1
ATOM 3679 C CA . SER A 1 460 ? 16.481 -14.374 0.649 1.00 47.72 460 SER A CA 1
ATOM 3680 C C . SER A 1 460 ? 17.469 -14.507 -0.518 1.00 47.72 460 SER A C 1
ATOM 3682 O O . SER A 1 460 ? 18.200 -13.575 -0.842 1.00 47.72 460 SER A O 1
ATOM 3684 N N . ARG A 1 461 ? 17.327 -15.584 -1.303 1.00 51.91 461 ARG A N 1
ATOM 3685 C CA . ARG A 1 461 ? 18.002 -15.796 -2.596 1.00 51.91 461 ARG A CA 1
ATOM 3686 C C . ARG A 1 461 ? 17.603 -14.828 -3.724 1.00 51.91 461 ARG A C 1
ATOM 3688 O O . ARG A 1 461 ? 18.139 -14.959 -4.818 1.00 51.91 461 ARG A O 1
ATOM 3695 N N . ARG A 1 462 ? 16.679 -13.882 -3.510 1.00 58.88 462 ARG A N 1
ATOM 3696 C CA . ARG A 1 462 ? 16.299 -12.842 -4.493 1.00 58.88 462 ARG A CA 1
ATOM 3697 C C . ARG A 1 462 ? 16.766 -11.437 -4.113 1.00 58.88 462 ARG A C 1
ATOM 3699 O O . ARG A 1 462 ? 16.740 -10.559 -4.971 1.00 58.88 462 ARG A O 1
ATOM 3706 N N . ILE A 1 463 ? 17.198 -11.196 -2.872 1.00 68.19 463 ILE A N 1
ATOM 3707 C CA . ILE A 1 463 ? 17.723 -9.880 -2.482 1.00 68.19 463 ILE A CA 1
ATOM 3708 C C . ILE A 1 463 ? 19.153 -9.780 -3.005 1.00 68.19 463 ILE A C 1
ATOM 3710 O O . ILE A 1 463 ? 20.054 -10.457 -2.507 1.00 68.19 463 ILE A O 1
ATOM 3714 N N . LYS A 1 464 ? 19.341 -8.965 -4.046 1.00 82.81 464 LYS A N 1
ATOM 3715 C CA . LYS A 1 464 ? 20.649 -8.718 -4.652 1.00 82.81 464 LYS A CA 1
ATOM 3716 C C . LYS A 1 464 ? 21.539 -7.966 -3.659 1.00 82.81 464 LYS A C 1
ATOM 3718 O O . LYS A 1 464 ? 21.171 -6.881 -3.205 1.00 82.81 464 LYS A O 1
ATOM 3723 N N . ALA A 1 465 ? 22.690 -8.550 -3.341 1.00 92.31 465 ALA A N 1
ATOM 3724 C CA . ALA A 1 465 ? 23.750 -7.910 -2.573 1.00 92.31 465 ALA A CA 1
ATOM 3725 C C . ALA A 1 465 ? 24.966 -7.743 -3.485 1.00 92.31 465 ALA A C 1
ATOM 3727 O O . ALA A 1 465 ? 25.595 -8.722 -3.880 1.00 92.31 465 ALA A O 1
ATOM 3728 N N . THR A 1 466 ? 25.280 -6.505 -3.845 1.00 95.69 466 THR A N 1
ATOM 3729 C CA . THR A 1 466 ? 26.377 -6.207 -4.766 1.00 95.69 466 THR A CA 1
ATOM 3730 C C . THR A 1 466 ? 27.612 -5.823 -3.962 1.00 95.69 466 THR A C 1
ATOM 3732 O O . THR A 1 466 ? 27.568 -4.887 -3.169 1.00 95.69 466 THR A O 1
ATOM 3735 N N . VAL A 1 467 ? 28.715 -6.542 -4.155 1.00 97.38 467 VAL A N 1
ATOM 3736 C CA . VAL A 1 467 ? 30.019 -6.267 -3.548 1.00 97.38 467 VAL A CA 1
ATOM 3737 C C . VAL A 1 467 ? 30.930 -5.654 -4.605 1.00 97.38 467 VAL A C 1
ATOM 3739 O O . VAL A 1 467 ? 31.269 -6.314 -5.583 1.00 97.38 467 VAL A O 1
ATOM 3742 N N . LEU A 1 468 ? 31.341 -4.402 -4.420 1.00 97.50 468 LEU A N 1
ATOM 3743 C CA . LEU A 1 468 ? 32.297 -3.730 -5.297 1.00 97.50 468 LEU A CA 1
ATOM 3744 C C . LEU A 1 468 ? 33.676 -3.690 -4.661 1.00 97.50 468 LEU A C 1
ATOM 3746 O O . LEU A 1 468 ? 33.802 -3.411 -3.465 1.00 97.50 468 LEU A O 1
ATOM 3750 N N . TYR A 1 469 ? 34.710 -3.895 -5.472 1.00 97.50 469 TYR A N 1
ATOM 3751 C CA . TYR A 1 469 ? 36.086 -3.713 -5.032 1.00 97.50 469 TYR A CA 1
ATOM 3752 C C . TYR A 1 469 ? 36.936 -2.910 -6.006 1.00 97.50 469 TYR A C 1
ATOM 3754 O O . TYR A 1 469 ? 36.747 -2.959 -7.218 1.00 97.50 469 TYR A O 1
ATOM 3762 N N . ALA A 1 470 ? 37.911 -2.198 -5.449 1.00 93.75 470 ALA A N 1
ATOM 3763 C CA . ALA A 1 470 ? 39.038 -1.654 -6.191 1.00 93.75 470 ALA A CA 1
ATOM 3764 C C . ALA A 1 470 ? 40.330 -1.950 -5.424 1.00 93.75 470 ALA A C 1
ATOM 3766 O O . ALA A 1 470 ? 40.388 -1.827 -4.197 1.00 93.75 470 ALA A O 1
ATOM 3767 N N . THR A 1 471 ? 41.348 -2.416 -6.144 1.00 90.62 471 THR A N 1
ATOM 3768 C CA . THR A 1 471 ? 42.591 -2.933 -5.577 1.00 90.62 471 THR A CA 1
ATOM 3769 C C . THR A 1 471 ? 43.742 -2.773 -6.562 1.00 90.62 471 THR A C 1
ATOM 3771 O O . THR A 1 471 ? 43.519 -2.836 -7.764 1.00 90.62 471 THR A O 1
ATOM 3774 N N . GLU A 1 472 ? 44.956 -2.601 -6.040 1.00 82.88 472 GLU A N 1
ATOM 3775 C CA . GLU A 1 472 ? 46.204 -2.632 -6.824 1.00 82.88 472 GLU A CA 1
ATOM 3776 C C . GLU A 1 472 ? 46.922 -3.979 -6.672 1.00 82.88 472 GLU A C 1
ATOM 3778 O O . GLU A 1 472 ? 47.386 -4.579 -7.632 1.00 82.88 472 GLU A O 1
ATOM 3783 N N . THR A 1 473 ? 46.986 -4.486 -5.437 1.00 79.38 473 THR A N 1
ATOM 3784 C CA . THR A 1 473 ? 47.760 -5.684 -5.065 1.00 79.38 473 THR A CA 1
ATOM 3785 C C . THR A 1 473 ? 46.893 -6.921 -4.808 1.00 79.38 473 THR A C 1
ATOM 3787 O O . THR A 1 473 ? 47.400 -7.957 -4.386 1.00 79.38 473 THR A O 1
ATOM 3790 N N . GLY A 1 474 ? 45.573 -6.831 -5.011 1.00 84.88 474 GLY A N 1
ATOM 3791 C CA . GLY A 1 474 ? 44.640 -7.959 -4.864 1.00 84.88 474 GLY A CA 1
ATOM 3792 C C . GLY A 1 474 ? 44.079 -8.176 -3.451 1.00 84.88 474 GLY A C 1
ATOM 3793 O O . GLY A 1 474 ? 43.190 -9.007 -3.257 1.00 84.88 474 GLY A O 1
ATOM 3794 N N . LYS A 1 475 ? 44.539 -7.442 -2.426 1.00 87.31 475 LYS A N 1
ATOM 3795 C CA . LYS A 1 475 ? 44.075 -7.656 -1.037 1.00 87.31 475 LYS A CA 1
ATOM 3796 C C . LYS A 1 475 ? 42.588 -7.318 -0.857 1.00 87.31 475 LYS A C 1
ATOM 3798 O O . LYS A 1 475 ? 41.853 -8.104 -0.259 1.00 87.31 475 LYS A O 1
ATOM 3803 N N . SER A 1 476 ? 42.128 -6.191 -1.403 1.00 91.38 476 SER A N 1
ATOM 3804 C CA . SER A 1 476 ? 40.717 -5.778 -1.317 1.00 91.38 476 SER A CA 1
ATOM 3805 C C . SER A 1 476 ? 39.803 -6.691 -2.132 1.00 91.38 476 SER A C 1
ATOM 3807 O O . SER A 1 476 ? 38.699 -6.988 -1.689 1.00 91.38 476 SER A O 1
ATOM 3809 N N . GLU A 1 477 ? 40.285 -7.209 -3.265 1.00 92.94 477 GLU A N 1
ATOM 3810 C CA . GLU A 1 477 ? 39.583 -8.235 -4.046 1.00 92.94 477 GLU A CA 1
ATOM 3811 C C . GLU A 1 477 ? 39.383 -9.519 -3.232 1.00 92.94 477 GLU A C 1
ATOM 3813 O O . GLU A 1 477 ? 38.277 -10.056 -3.175 1.00 92.94 477 GLU A O 1
ATOM 3818 N N . ASN A 1 478 ? 40.423 -9.993 -2.540 1.00 91.81 478 ASN A N 1
ATOM 3819 C CA . ASN A 1 478 ? 40.326 -11.185 -1.698 1.00 91.81 478 ASN A CA 1
ATOM 3820 C C . ASN A 1 478 ? 39.317 -11.010 -0.553 1.00 91.81 478 ASN A C 1
ATOM 3822 O O . ASN A 1 478 ? 38.533 -11.918 -0.275 1.00 91.81 478 ASN A O 1
ATOM 3826 N N . TYR A 1 479 ? 39.297 -9.846 0.098 1.00 94.94 479 TYR A N 1
ATOM 3827 C CA . TYR A 1 479 ? 38.281 -9.531 1.105 1.00 94.94 479 TYR A CA 1
ATOM 3828 C C . TYR A 1 479 ? 36.878 -9.430 0.506 1.00 94.94 479 TYR A C 1
ATOM 3830 O O . TYR A 1 479 ? 35.941 -9.978 1.078 1.00 94.94 479 TYR A O 1
ATOM 3838 N N . ALA A 1 480 ? 36.720 -8.808 -0.662 1.00 95.25 480 ALA A N 1
ATOM 3839 C CA . ALA A 1 480 ? 35.436 -8.726 -1.352 1.00 95.25 480 ALA A CA 1
ATOM 3840 C C . ALA A 1 480 ? 34.885 -10.110 -1.725 1.00 95.25 480 ALA A C 1
ATOM 3842 O O . ALA A 1 480 ? 33.699 -10.365 -1.532 1.00 95.25 480 ALA A O 1
ATOM 3843 N N . LYS A 1 481 ? 35.740 -11.032 -2.187 1.00 94.06 481 LYS A N 1
ATOM 3844 C CA . LYS A 1 481 ? 35.360 -12.426 -2.468 1.00 94.06 481 LYS A CA 1
ATOM 3845 C C . LYS A 1 481 ? 34.915 -13.162 -1.203 1.00 94.06 481 LYS A C 1
ATOM 3847 O O . LYS A 1 481 ? 33.846 -13.764 -1.213 1.00 94.06 481 LYS A O 1
ATOM 3852 N N . LYS A 1 482 ? 35.666 -13.043 -0.100 1.00 93.94 482 LYS A N 1
ATOM 3853 C CA . LYS A 1 482 ? 35.284 -13.615 1.209 1.00 93.94 482 LYS A CA 1
ATOM 3854 C C . LYS A 1 482 ? 33.971 -13.033 1.738 1.00 93.94 482 LYS A C 1
ATOM 3856 O O . LYS A 1 482 ? 33.147 -13.755 2.290 1.00 93.94 482 LYS A O 1
ATOM 3861 N N . LEU A 1 483 ? 33.764 -11.729 1.560 1.00 94.62 483 LEU A N 1
ATOM 3862 C CA . LEU A 1 483 ? 32.519 -11.062 1.933 1.00 94.62 483 LEU A CA 1
ATOM 3863 C C . LEU A 1 483 ? 31.351 -11.559 1.078 1.00 94.62 483 LEU A C 1
ATOM 3865 O O . LEU A 1 483 ? 30.284 -11.841 1.608 1.00 94.62 483 LEU A O 1
ATOM 3869 N N . CYS A 1 484 ? 31.554 -11.693 -0.233 1.00 93.00 484 CYS A N 1
ATOM 3870 C CA . CYS A 1 484 ? 30.557 -12.222 -1.158 1.00 93.00 484 CYS A CA 1
ATOM 3871 C C . CYS A 1 484 ? 30.161 -13.657 -0.788 1.00 93.00 484 CYS A C 1
ATOM 3873 O O . CYS A 1 484 ? 28.974 -13.964 -0.722 1.00 93.00 484 CYS A O 1
ATOM 3875 N N . GLU A 1 485 ? 31.134 -14.508 -0.457 1.00 91.25 485 GLU A N 1
ATOM 3876 C CA . GLU A 1 485 ? 30.890 -15.866 0.033 1.00 91.25 485 GLU A CA 1
ATOM 3877 C C . GLU A 1 485 ? 30.039 -15.859 1.311 1.00 91.25 485 GLU A C 1
ATOM 3879 O O . GLU A 1 485 ? 29.009 -16.530 1.358 1.00 91.25 485 GLU A O 1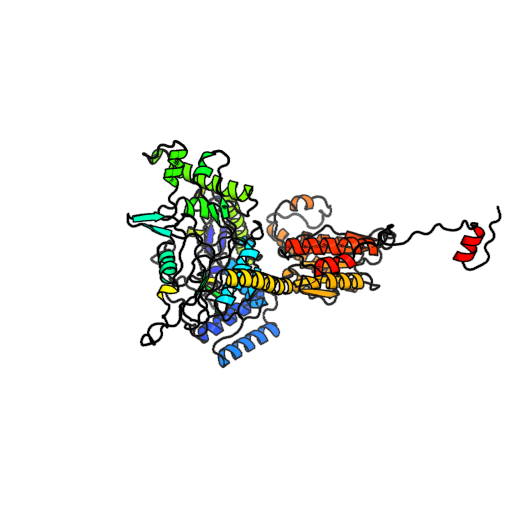
ATOM 3884 N N . LEU A 1 486 ? 30.384 -15.030 2.304 1.00 89.44 486 LEU A N 1
ATOM 3885 C CA . LEU A 1 486 ? 29.585 -14.871 3.525 1.00 89.44 486 LEU A CA 1
ATOM 3886 C C . LEU A 1 486 ? 28.153 -14.396 3.220 1.00 89.44 486 LEU A C 1
ATOM 3888 O O . LEU A 1 486 ? 27.184 -14.944 3.743 1.00 89.44 486 LEU A O 1
ATOM 3892 N N . PHE A 1 487 ? 27.997 -13.403 2.345 1.00 90.25 487 PHE A N 1
ATOM 3893 C CA . PHE A 1 487 ? 26.682 -12.889 1.968 1.00 90.25 487 PHE A CA 1
ATOM 3894 C C . PHE A 1 487 ? 25.869 -13.891 1.140 1.00 90.25 487 PHE A C 1
ATOM 3896 O O . PHE A 1 487 ? 24.646 -13.897 1.257 1.00 90.25 487 PHE A O 1
ATOM 3903 N N . SER A 1 488 ? 26.504 -14.788 0.381 1.00 86.50 488 SER A N 1
ATOM 3904 C CA . SER A 1 488 ? 25.823 -15.799 -0.445 1.00 86.50 488 SER A CA 1
ATOM 3905 C C . SER A 1 488 ? 24.976 -16.798 0.360 1.00 86.50 488 SER A C 1
ATOM 3907 O O . SER A 1 488 ? 24.037 -17.392 -0.176 1.00 86.50 488 SER A O 1
ATOM 3909 N N . TYR A 1 489 ? 25.245 -16.940 1.665 1.00 82.12 489 TYR A N 1
ATOM 3910 C CA . TYR A 1 489 ? 24.442 -17.768 2.569 1.00 82.12 489 TYR A CA 1
ATOM 3911 C C . TYR A 1 489 ? 23.025 -17.219 2.794 1.00 82.12 489 TYR A C 1
ATOM 3913 O O . TYR A 1 489 ? 22.114 -17.998 3.080 1.00 82.12 489 TYR A O 1
ATOM 3921 N N . ALA A 1 490 ? 22.820 -15.904 2.661 1.00 74.81 490 ALA A N 1
ATOM 3922 C CA . ALA A 1 490 ? 21.529 -15.255 2.911 1.00 74.81 490 ALA A CA 1
ATOM 3923 C C . ALA A 1 490 ? 21.029 -14.370 1.756 1.00 74.81 490 ALA A C 1
ATOM 3925 O O . ALA A 1 490 ? 19.834 -14.105 1.684 1.00 74.81 490 ALA A O 1
ATOM 3926 N N . PHE A 1 491 ? 21.897 -13.954 0.836 1.00 83.81 491 PHE A N 1
ATOM 3927 C CA . PHE A 1 491 ? 21.601 -13.013 -0.245 1.00 83.81 491 PHE A CA 1
ATOM 3928 C C . PHE A 1 491 ? 21.985 -13.591 -1.612 1.00 83.81 491 PHE A C 1
ATOM 3930 O O . PHE A 1 491 ? 22.823 -14.487 -1.712 1.00 83.81 491 PHE A O 1
ATOM 3937 N N . ASN A 1 492 ? 21.429 -13.031 -2.692 1.00 83.06 492 ASN A N 1
ATOM 3938 C CA . ASN A 1 492 ? 21.990 -13.206 -4.035 1.00 83.06 492 ASN A CA 1
ATOM 3939 C C . ASN A 1 492 ? 23.224 -12.305 -4.177 1.00 83.06 492 ASN A C 1
ATOM 3941 O O . ASN A 1 492 ? 23.136 -11.191 -4.704 1.00 83.06 492 ASN A O 1
ATOM 3945 N N . ALA A 1 493 ? 24.337 -12.753 -3.599 1.00 89.81 493 ALA A N 1
ATOM 3946 C CA . ALA A 1 493 ? 25.572 -11.991 -3.541 1.00 89.81 493 ALA A CA 1
ATOM 3947 C C . ALA A 1 493 ? 26.333 -12.064 -4.871 1.00 89.81 493 ALA A C 1
ATOM 3949 O O . ALA A 1 493 ? 26.560 -13.146 -5.413 1.00 89.81 493 ALA A O 1
ATOM 3950 N N . GLN A 1 494 ? 26.734 -10.909 -5.392 1.00 92.38 494 GLN A N 1
ATOM 3951 C CA . GLN A 1 494 ? 27.547 -10.790 -6.598 1.00 92.38 494 GLN A CA 1
ATOM 3952 C C . GLN A 1 494 ? 28.724 -9.869 -6.314 1.00 92.38 494 GLN A C 1
ATOM 3954 O O . GLN A 1 494 ? 28.556 -8.839 -5.668 1.00 92.38 494 GLN A O 1
ATOM 3959 N N . VAL A 1 495 ? 29.907 -10.229 -6.803 1.00 95.62 495 VAL A N 1
ATOM 3960 C CA . VAL A 1 495 ? 31.122 -9.428 -6.641 1.00 95.62 495 VAL A CA 1
ATOM 3961 C C . VAL A 1 495 ? 31.578 -8.901 -7.994 1.00 95.62 495 VAL A C 1
ATOM 3963 O O . VAL A 1 495 ? 31.628 -9.658 -8.961 1.00 95.62 495 VAL A O 1
ATOM 3966 N N . TYR A 1 496 ? 31.905 -7.613 -8.056 1.00 95.44 496 TYR A N 1
ATOM 3967 C CA . TYR A 1 496 ? 32.381 -6.943 -9.262 1.00 95.44 496 TYR A CA 1
ATOM 3968 C C . TYR A 1 496 ? 33.606 -6.083 -8.954 1.00 95.44 496 TYR A C 1
ATOM 3970 O O . TYR A 1 496 ? 33.670 -5.418 -7.915 1.00 95.44 496 TYR A O 1
ATOM 3978 N N . SER A 1 497 ? 34.555 -6.056 -9.890 1.00 95.00 497 SER A N 1
ATOM 3979 C CA . SER A 1 497 ? 35.543 -4.979 -9.950 1.00 95.00 497 SER A CA 1
ATOM 3980 C C . SER A 1 497 ? 34.821 -3.663 -10.245 1.00 95.00 497 SER A C 1
ATOM 3982 O O . SER A 1 497 ? 33.880 -3.636 -11.041 1.00 95.00 497 SER A O 1
ATOM 3984 N N . MET A 1 498 ? 35.265 -2.557 -9.647 1.00 95.25 498 MET A N 1
ATOM 3985 C CA . MET A 1 498 ? 34.726 -1.227 -9.954 1.00 95.25 498 MET A CA 1
ATOM 3986 C C . MET A 1 498 ? 34.871 -0.844 -11.436 1.00 95.25 498 MET A C 1
ATOM 3988 O O . MET A 1 498 ? 34.063 -0.055 -11.921 1.00 95.25 498 MET A O 1
ATOM 3992 N N . SER A 1 499 ? 35.843 -1.412 -12.160 1.00 91.00 499 SER A N 1
ATOM 3993 C CA . SER A 1 499 ? 36.029 -1.193 -13.603 1.00 91.00 499 SER A CA 1
ATOM 3994 C C . SER A 1 499 ? 34.954 -1.863 -14.459 1.00 91.00 499 SER A C 1
ATOM 3996 O O . SER A 1 499 ? 34.608 -1.355 -15.522 1.00 91.00 499 SER A O 1
ATOM 3998 N N . ASP A 1 500 ? 34.429 -2.995 -13.988 1.00 89.88 500 ASP A N 1
ATOM 3999 C CA . ASP A 1 500 ? 33.520 -3.862 -14.747 1.00 89.88 500 ASP A CA 1
ATOM 4000 C C . ASP A 1 500 ? 32.054 -3.608 -14.369 1.00 89.88 500 ASP A C 1
ATOM 4002 O O . ASP A 1 500 ? 31.126 -4.157 -14.967 1.00 89.88 500 ASP A O 1
ATOM 4006 N N . TYR A 1 501 ? 31.835 -2.784 -13.344 1.00 91.25 501 TYR A N 1
ATOM 4007 C CA . TYR A 1 501 ? 30.517 -2.439 -12.850 1.00 91.25 501 TYR A CA 1
ATOM 4008 C C . TYR A 1 501 ? 29.894 -1.300 -13.667 1.00 91.25 501 TYR A C 1
ATOM 4010 O O . TYR A 1 501 ? 30.373 -0.167 -13.656 1.00 91.25 501 TYR A O 1
ATOM 4018 N N . ASP A 1 502 ? 28.766 -1.578 -14.327 1.00 85.50 502 ASP A N 1
ATOM 4019 C CA . ASP A 1 502 ? 27.961 -0.538 -14.976 1.00 85.50 502 ASP A CA 1
ATOM 4020 C C . ASP A 1 502 ? 27.274 0.335 -13.917 1.00 85.50 502 ASP A C 1
ATOM 4022 O O . ASP A 1 502 ? 26.275 -0.060 -13.301 1.00 85.50 502 ASP A O 1
ATOM 4026 N N . ILE A 1 503 ? 27.807 1.549 -13.745 1.00 87.00 503 ILE A N 1
ATOM 4027 C CA . ILE A 1 503 ? 27.339 2.555 -12.786 1.00 87.00 503 ILE A CA 1
ATOM 4028 C C . ILE A 1 503 ? 25.858 2.904 -12.957 1.00 87.00 503 ILE A C 1
ATOM 4030 O O . ILE A 1 503 ? 25.221 3.334 -12.001 1.00 87.00 503 ILE A O 1
ATOM 4034 N N . SER A 1 504 ? 25.265 2.681 -14.131 1.00 80.62 504 SER A N 1
ATOM 4035 C CA . SER A 1 504 ? 23.835 2.923 -14.365 1.00 80.62 504 SER A CA 1
ATOM 4036 C C . SER A 1 504 ? 22.945 2.057 -13.467 1.00 80.62 504 SER A C 1
ATOM 4038 O O . SER A 1 504 ? 21.806 2.425 -13.187 1.00 80.62 504 SER A O 1
ATOM 4040 N N . ASN A 1 505 ? 23.461 0.923 -12.984 1.00 82.38 505 ASN A N 1
ATOM 4041 C CA . ASN A 1 505 ? 22.732 0.018 -12.101 1.00 82.38 505 ASN A CA 1
ATOM 4042 C C . ASN A 1 505 ? 22.713 0.478 -10.638 1.00 82.38 505 ASN A C 1
ATOM 4044 O O . ASN A 1 505 ? 21.875 -0.010 -9.880 1.00 82.38 505 ASN A O 1
ATOM 4048 N N . ILE A 1 506 ? 23.578 1.420 -10.236 1.00 87.44 506 ILE A N 1
ATOM 4049 C CA . ILE A 1 506 ? 23.760 1.793 -8.823 1.00 87.44 506 ILE A CA 1
ATOM 4050 C C . ILE A 1 506 ? 22.483 2.366 -8.189 1.00 87.44 506 ILE A C 1
ATOM 4052 O O . ILE A 1 506 ? 22.203 2.109 -7.023 1.00 87.44 506 ILE A O 1
ATOM 4056 N N . GLU A 1 507 ? 21.652 3.069 -8.968 1.00 80.44 507 GLU A N 1
ATOM 4057 C CA . GLU A 1 507 ? 20.357 3.618 -8.525 1.00 80.44 507 GLU A CA 1
ATOM 4058 C C . GLU A 1 507 ? 19.296 2.525 -8.268 1.00 80.44 507 GLU A C 1
ATOM 4060 O O . GLU A 1 507 ? 18.257 2.775 -7.646 1.00 80.44 507 GLU A O 1
ATOM 4065 N N . HIS A 1 508 ? 19.535 1.309 -8.763 1.00 76.56 508 HIS A N 1
ATOM 4066 C CA . HIS A 1 508 ? 18.652 0.152 -8.629 1.00 76.56 508 HIS A CA 1
ATOM 4067 C C . HIS A 1 508 ? 19.156 -0.871 -7.603 1.00 76.56 508 HIS A C 1
ATOM 4069 O O . HIS A 1 508 ? 18.431 -1.821 -7.290 1.00 76.56 508 HIS A O 1
ATOM 4075 N N . GLU A 1 509 ? 20.365 -0.689 -7.065 1.00 83.62 509 GLU A N 1
ATOM 4076 C CA . GLU A 1 509 ? 20.906 -1.567 -6.032 1.00 83.62 509 GLU A CA 1
ATOM 4077 C C . GLU A 1 509 ? 20.131 -1.407 -4.722 1.00 83.62 509 GLU A C 1
ATOM 4079 O O . GLU A 1 509 ? 19.810 -0.305 -4.277 1.00 83.62 509 GLU A O 1
ATOM 4084 N N . SER A 1 510 ? 19.832 -2.540 -4.087 1.00 81.69 510 SER A N 1
ATOM 4085 C CA . SER A 1 510 ? 19.159 -2.571 -2.782 1.00 81.69 510 SER A CA 1
ATOM 4086 C C . SER A 1 510 ? 20.172 -2.575 -1.636 1.00 81.69 510 SER A C 1
ATOM 4088 O O . SER A 1 510 ? 19.990 -1.875 -0.641 1.00 81.69 510 SER A O 1
ATOM 4090 N N . LEU A 1 511 ? 21.252 -3.348 -1.797 1.00 92.06 511 LEU A N 1
ATOM 4091 C CA . LEU A 1 511 ? 22.356 -3.468 -0.853 1.00 92.06 511 LEU A CA 1
ATOM 4092 C C . LEU A 1 511 ? 23.695 -3.416 -1.600 1.00 92.06 511 LEU A C 1
ATOM 4094 O O . LEU A 1 511 ? 23.966 -4.280 -2.435 1.00 92.06 511 LEU A O 1
ATOM 4098 N N . LEU A 1 512 ? 24.528 -2.428 -1.266 1.00 96.25 512 LEU A N 1
ATOM 4099 C CA . LEU A 1 512 ? 25.860 -2.224 -1.834 1.00 96.25 512 LEU A CA 1
ATOM 4100 C C . LEU A 1 512 ? 26.940 -2.332 -0.749 1.00 96.25 512 LEU A C 1
ATOM 4102 O O . LEU A 1 512 ? 26.957 -1.568 0.212 1.00 96.25 512 LEU A O 1
ATOM 4106 N N . LEU A 1 513 ? 27.880 -3.252 -0.909 1.00 97.81 513 LEU A N 1
ATOM 4107 C CA . LEU A 1 513 ? 29.038 -3.402 -0.031 1.00 97.81 513 LEU A CA 1
ATOM 4108 C C . LEU A 1 513 ? 30.281 -2.983 -0.806 1.00 97.81 513 LEU A C 1
ATOM 4110 O O . LEU A 1 513 ? 30.516 -3.478 -1.903 1.00 97.81 513 LEU A O 1
ATOM 4114 N N . VAL A 1 514 ? 31.083 -2.078 -0.257 1.00 97.75 514 VAL A N 1
ATOM 4115 C CA . VAL A 1 514 ? 32.301 -1.601 -0.921 1.00 97.75 514 VAL A CA 1
ATOM 4116 C C . VAL A 1 514 ? 33.522 -2.023 -0.121 1.00 97.75 514 VAL A C 1
ATOM 4118 O O . VAL A 1 514 ? 33.621 -1.719 1.065 1.00 97.75 514 VAL A O 1
ATOM 4121 N N . VAL A 1 515 ? 34.471 -2.687 -0.775 1.00 97.31 515 VAL A N 1
ATOM 4122 C CA . VAL A 1 515 ? 35.759 -3.078 -0.193 1.00 97.31 515 VAL A CA 1
ATOM 4123 C C . VAL A 1 515 ? 36.874 -2.535 -1.077 1.00 97.31 515 VAL A C 1
ATOM 4125 O O . VAL A 1 515 ? 37.149 -3.078 -2.141 1.00 97.31 515 VAL A O 1
ATOM 4128 N N . THR A 1 516 ? 37.525 -1.449 -0.668 1.00 96.25 516 THR A N 1
ATOM 4129 C CA . THR A 1 516 ? 38.478 -0.751 -1.547 1.00 96.25 516 THR A CA 1
ATOM 4130 C C . THR A 1 516 ? 39.764 -0.366 -0.844 1.00 96.25 516 THR A C 1
ATOM 4132 O O . THR A 1 516 ? 39.735 0.054 0.312 1.00 96.25 516 THR A O 1
ATOM 4135 N N . SER A 1 517 ? 40.891 -0.460 -1.550 1.00 91.56 517 SER A N 1
ATOM 4136 C CA . SER A 1 517 ? 42.160 0.127 -1.117 1.00 91.56 517 SER A CA 1
ATOM 4137 C C . SER A 1 517 ? 42.269 1.588 -1.533 1.00 91.56 517 SER A C 1
ATOM 4139 O O . SER A 1 517 ? 41.494 2.081 -2.347 1.00 91.56 517 SER A O 1
ATOM 4141 N N . THR A 1 518 ? 43.242 2.279 -0.955 1.00 88.69 518 THR A N 1
ATOM 4142 C CA . THR A 1 518 ? 43.664 3.625 -1.350 1.00 88.69 518 THR A CA 1
ATOM 4143 C C . THR A 1 518 ? 45.067 3.533 -1.941 1.00 88.69 518 THR A C 1
ATOM 4145 O O . THR A 1 518 ? 45.882 2.777 -1.418 1.00 88.69 518 THR A O 1
ATOM 4148 N N . PHE A 1 519 ? 45.353 4.283 -3.006 1.00 79.69 519 PHE A N 1
ATOM 4149 C CA . PHE A 1 519 ? 46.666 4.311 -3.648 1.00 79.69 519 PHE A CA 1
ATOM 4150 C C . PHE A 1 519 ? 47.426 5.612 -3.348 1.00 79.69 519 PHE A C 1
ATOM 4152 O O . PHE A 1 519 ? 46.850 6.704 -3.301 1.00 79.69 519 PHE A O 1
ATOM 4159 N N . GLY A 1 520 ? 48.739 5.493 -3.132 1.00 75.00 520 GLY A N 1
ATOM 4160 C CA . GLY A 1 520 ? 49.649 6.616 -2.900 1.00 75.00 520 GLY A CA 1
ATOM 4161 C C . GLY A 1 520 ? 49.157 7.597 -1.828 1.00 75.00 520 GLY A C 1
ATOM 4162 O O . GLY A 1 520 ? 48.890 7.229 -0.687 1.00 75.00 520 GLY A O 1
ATOM 4163 N N . ASN A 1 521 ? 49.010 8.868 -2.209 1.00 74.31 521 ASN A N 1
ATOM 4164 C CA . ASN A 1 521 ? 48.619 9.965 -1.316 1.00 74.31 521 ASN A CA 1
ATOM 4165 C C . ASN A 1 521 ? 47.097 10.163 -1.201 1.00 74.31 521 ASN A C 1
ATOM 4167 O O . ASN A 1 521 ? 46.637 11.301 -1.056 1.00 74.31 521 ASN A O 1
ATOM 4171 N N . GLY A 1 522 ? 46.310 9.088 -1.254 1.00 79.25 522 GLY A N 1
ATOM 4172 C CA . GLY A 1 522 ? 44.858 9.145 -1.062 1.00 79.25 522 GLY A CA 1
ATOM 4173 C C . GLY A 1 522 ? 44.012 8.948 -2.320 1.00 79.25 522 GLY A C 1
ATOM 4174 O O . GLY A 1 522 ? 42.800 9.145 -2.251 1.00 79.25 522 GLY A O 1
ATOM 4175 N N . GLU A 1 523 ? 44.633 8.599 -3.444 1.00 85.38 523 GLU A N 1
ATOM 4176 C CA . GLU A 1 523 ? 43.967 8.437 -4.736 1.00 85.38 523 GLU A CA 1
ATOM 4177 C C . GLU A 1 523 ? 43.208 7.098 -4.817 1.00 85.38 523 GLU A C 1
ATOM 4179 O O . GLU A 1 523 ? 43.534 6.150 -4.087 1.00 85.38 523 GLU A O 1
ATOM 4184 N N . PRO A 1 524 ? 42.180 6.987 -5.680 1.00 89.00 524 PRO A N 1
ATOM 4185 C CA . PRO A 1 524 ? 41.603 5.694 -6.026 1.00 89.00 524 PRO A CA 1
ATOM 4186 C C . PRO A 1 524 ? 42.647 4.776 -6.683 1.00 89.00 524 PRO A C 1
ATOM 4188 O O . PRO A 1 524 ? 43.492 5.267 -7.433 1.00 89.00 524 PRO A O 1
ATOM 4191 N N . PRO A 1 525 ? 42.559 3.451 -6.473 1.00 89.50 525 PRO A N 1
ATOM 4192 C CA . PRO A 1 525 ? 43.208 2.482 -7.351 1.00 89.50 525 PRO A CA 1
ATOM 4193 C C . PRO A 1 525 ? 42.785 2.700 -8.809 1.00 89.50 525 PRO A C 1
ATOM 4195 O O . PRO A 1 525 ? 41.666 3.162 -9.045 1.00 89.50 525 PRO A O 1
ATOM 4198 N N . GLU A 1 526 ? 43.617 2.322 -9.779 1.00 87.62 526 GLU A N 1
ATOM 4199 C CA . GLU A 1 526 ? 43.385 2.540 -11.214 1.00 87.62 526 GLU A CA 1
ATOM 4200 C C . GLU A 1 526 ? 41.996 2.039 -11.644 1.00 87.62 526 GLU A C 1
ATOM 4202 O O . GLU A 1 526 ? 41.206 2.779 -12.237 1.00 87.62 526 GLU A O 1
ATOM 4207 N N . ILE A 1 527 ? 41.633 0.828 -11.213 1.00 89.31 527 ILE A N 1
ATOM 4208 C CA . ILE A 1 527 ? 40.334 0.204 -11.509 1.00 89.31 527 ILE A CA 1
ATOM 4209 C C . ILE A 1 527 ? 39.137 0.884 -10.815 1.00 89.31 527 ILE A C 1
ATOM 4211 O O . ILE A 1 527 ? 37.989 0.633 -11.170 1.00 89.31 527 ILE A O 1
ATOM 4215 N N . GLY A 1 528 ? 39.380 1.758 -9.834 1.00 88.56 528 GLY A N 1
ATOM 4216 C CA . GLY A 1 528 ? 38.366 2.551 -9.132 1.00 88.56 528 GLY A CA 1
ATOM 4217 C C . GLY A 1 528 ? 38.198 3.980 -9.662 1.00 88.56 528 GLY A C 1
ATOM 4218 O O . GLY A 1 528 ? 37.224 4.646 -9.304 1.00 88.56 528 GLY A O 1
ATOM 4219 N N . VAL A 1 529 ? 39.108 4.467 -10.519 1.00 90.06 529 VAL A N 1
ATOM 4220 C CA . VAL A 1 529 ? 39.131 5.866 -10.993 1.00 90.06 529 VAL A CA 1
ATOM 4221 C C . VAL A 1 529 ? 37.838 6.242 -11.718 1.00 90.06 529 VAL A C 1
ATOM 4223 O O . VAL A 1 529 ? 37.246 7.288 -11.437 1.00 90.06 529 VAL A O 1
ATOM 4226 N N . GLN A 1 530 ? 37.388 5.402 -12.654 1.00 88.75 530 GLN A N 1
ATOM 4227 C CA . GLN A 1 530 ? 36.210 5.706 -13.469 1.00 88.75 530 GLN A CA 1
ATOM 4228 C C . GLN A 1 530 ? 34.928 5.689 -12.626 1.00 88.75 530 GLN A C 1
ATOM 4230 O O . GLN A 1 530 ? 34.148 6.638 -12.687 1.00 88.75 530 GLN A O 1
ATOM 4235 N N . PHE A 1 531 ? 34.774 4.692 -11.750 1.00 92.62 531 PHE A N 1
ATOM 4236 C CA . PHE A 1 531 ? 33.668 4.622 -10.794 1.00 92.62 531 PHE A CA 1
ATOM 4237 C C . PHE A 1 531 ? 33.603 5.870 -9.898 1.00 92.62 531 PHE A C 1
ATOM 4239 O O . PHE A 1 531 ? 32.543 6.477 -9.741 1.00 92.62 531 PHE A O 1
ATOM 4246 N N . ALA A 1 532 ? 34.747 6.303 -9.355 1.00 90.25 532 ALA A N 1
ATOM 4247 C CA . ALA A 1 532 ? 34.835 7.503 -8.526 1.00 90.25 532 ALA A CA 1
ATOM 4248 C C . ALA A 1 532 ? 34.402 8.764 -9.288 1.00 90.25 532 ALA A C 1
ATOM 4250 O O . ALA A 1 532 ? 33.644 9.588 -8.766 1.00 90.25 532 ALA A O 1
ATOM 4251 N N . ARG A 1 533 ? 34.853 8.898 -10.541 1.00 90.06 533 ARG A N 1
ATOM 4252 C CA . ARG A 1 533 ? 34.478 10.002 -11.428 1.00 90.06 533 ARG A CA 1
ATOM 4253 C C . ARG A 1 533 ? 32.980 10.000 -11.713 1.00 90.06 533 ARG A C 1
ATOM 4255 O O . ARG A 1 533 ? 32.360 11.057 -11.647 1.00 90.06 533 ARG A O 1
ATOM 4262 N N . ASP A 1 534 ? 32.388 8.846 -11.995 1.00 90.12 534 ASP A N 1
ATOM 4263 C CA . ASP A 1 534 ? 30.961 8.749 -12.305 1.00 90.12 534 ASP A CA 1
ATOM 4264 C C . ASP A 1 534 ? 30.077 9.018 -11.084 1.00 90.12 534 ASP A C 1
ATOM 4266 O O . ASP A 1 534 ? 29.076 9.733 -11.196 1.00 90.12 534 ASP A O 1
ATOM 4270 N N . LEU A 1 535 ? 30.491 8.557 -9.902 1.00 90.06 535 LEU A N 1
ATOM 4271 C CA . LEU A 1 535 ? 29.822 8.871 -8.641 1.00 90.06 535 LEU A CA 1
ATOM 4272 C C . LEU A 1 535 ? 29.911 10.372 -8.314 1.00 90.06 535 LEU A C 1
ATOM 4274 O O . LEU A 1 535 ? 28.922 10.996 -7.923 1.00 90.06 535 LEU A O 1
ATOM 4278 N N . TYR A 1 536 ? 31.071 10.991 -8.550 1.00 89.12 536 TYR A N 1
ATOM 4279 C CA . TYR A 1 536 ? 31.234 12.437 -8.408 1.00 89.12 536 TYR A CA 1
ATOM 4280 C C . TYR A 1 536 ? 30.395 13.213 -9.432 1.00 89.12 536 TYR A C 1
ATOM 4282 O O . TYR A 1 536 ? 29.719 14.173 -9.072 1.00 89.12 536 TYR A O 1
ATOM 4290 N N . ASN A 1 537 ? 30.356 12.773 -10.691 1.00 87.56 537 ASN A N 1
ATOM 4291 C CA . ASN A 1 537 ? 29.505 13.360 -11.725 1.00 87.56 537 ASN A CA 1
ATOM 4292 C C . ASN A 1 537 ? 28.023 13.268 -11.348 1.00 87.56 537 ASN A C 1
ATOM 4294 O O . ASN A 1 537 ? 27.271 14.215 -11.579 1.00 87.56 537 ASN A O 1
ATOM 4298 N N . MET A 1 538 ? 27.595 12.159 -10.741 1.00 86.81 538 MET A N 1
ATOM 4299 C CA . MET A 1 538 ? 26.245 12.013 -10.198 1.00 86.81 538 MET A CA 1
ATOM 4300 C C . MET A 1 538 ? 25.978 13.048 -9.099 1.00 86.81 538 MET A C 1
ATOM 4302 O O . MET A 1 538 ? 24.941 13.711 -9.135 1.00 86.81 538 MET A O 1
ATOM 4306 N N . LYS A 1 539 ? 26.931 13.262 -8.181 1.00 85.31 539 LYS A N 1
ATOM 4307 C CA . LYS A 1 539 ? 26.838 14.302 -7.143 1.00 85.31 539 LYS A CA 1
ATOM 4308 C C . LYS A 1 539 ? 26.779 15.703 -7.737 1.00 85.31 539 LYS A C 1
ATOM 4310 O O . LYS A 1 539 ? 25.917 16.479 -7.342 1.00 85.31 539 LYS A O 1
ATOM 4315 N N . VAL A 1 540 ? 27.654 16.037 -8.683 1.00 84.50 540 VAL A N 1
ATOM 4316 C CA . VAL A 1 540 ? 27.655 17.352 -9.342 1.00 84.50 540 VAL A CA 1
ATOM 4317 C C . VAL A 1 540 ? 26.321 17.587 -10.035 1.00 84.50 540 VAL A C 1
ATOM 4319 O O . VAL A 1 540 ? 25.701 18.614 -9.798 1.00 84.50 540 VAL A O 1
ATOM 4322 N N . ARG A 1 541 ? 25.815 16.612 -10.799 1.00 80.19 541 ARG A N 1
ATOM 4323 C CA . ARG A 1 541 ? 24.488 16.699 -11.431 1.00 80.19 541 ARG A CA 1
ATOM 4324 C C . ARG A 1 541 ? 23.384 16.908 -10.398 1.00 80.19 541 ARG A C 1
ATOM 4326 O O . ARG A 1 541 ? 22.519 17.748 -10.611 1.00 80.19 541 ARG A O 1
ATOM 4333 N N . TYR A 1 542 ? 23.428 16.185 -9.283 1.00 76.94 542 TYR A N 1
ATOM 4334 C CA . TYR A 1 542 ? 22.462 16.330 -8.196 1.00 76.94 542 TYR A CA 1
ATOM 4335 C C . TYR A 1 542 ? 22.527 17.722 -7.545 1.00 76.94 542 TYR A C 1
ATOM 4337 O O . TYR A 1 542 ? 21.494 18.352 -7.334 1.00 76.94 542 TYR A O 1
ATOM 4345 N N . ILE A 1 543 ? 23.726 18.254 -7.294 1.00 76.38 543 ILE A N 1
ATOM 4346 C CA . ILE A 1 543 ? 23.918 19.597 -6.731 1.00 76.38 543 ILE A CA 1
ATOM 4347 C C . ILE A 1 543 ? 23.504 20.680 -7.728 1.00 76.38 543 ILE A C 1
ATOM 4349 O O . ILE A 1 543 ? 22.806 21.607 -7.332 1.00 76.38 543 ILE A O 1
ATOM 4353 N N . SER A 1 544 ? 23.865 20.566 -9.007 1.00 72.56 544 SER A N 1
ATOM 4354 C CA . SER A 1 544 ? 23.426 21.496 -10.055 1.00 72.56 544 SER A CA 1
ATOM 4355 C C . SER A 1 544 ? 21.906 21.505 -10.178 1.00 72.56 544 SER A C 1
ATOM 4357 O O . SER A 1 544 ? 21.303 22.572 -10.216 1.00 72.56 544 SER A O 1
ATOM 4359 N N . GLN A 1 545 ? 21.272 20.329 -10.113 1.00 65.00 545 GLN A N 1
ATOM 4360 C CA . GLN A 1 545 ? 19.818 20.225 -10.044 1.00 65.00 545 GLN A CA 1
ATOM 4361 C C . GLN A 1 545 ? 19.249 20.905 -8.798 1.00 65.00 545 GLN A C 1
ATOM 4363 O O . GLN A 1 545 ? 18.148 21.424 -8.879 1.00 65.00 545 GLN A O 1
ATOM 4368 N N . ILE A 1 546 ? 19.942 20.911 -7.654 1.00 64.44 546 ILE A N 1
ATOM 4369 C CA . ILE A 1 546 ? 19.518 21.631 -6.438 1.00 64.44 546 ILE A CA 1
ATOM 4370 C C . ILE A 1 546 ? 19.757 23.146 -6.558 1.00 64.44 546 ILE A C 1
ATOM 4372 O O . ILE A 1 546 ? 18.942 23.922 -6.066 1.00 64.44 546 ILE A O 1
ATOM 4376 N N . GLN A 1 547 ? 20.842 23.582 -7.200 1.00 49.81 547 GLN A N 1
ATOM 4377 C CA . GLN A 1 547 ? 21.212 24.995 -7.337 1.00 49.81 547 GLN A CA 1
ATOM 4378 C C . GLN A 1 547 ? 20.364 25.730 -8.379 1.00 49.81 547 GLN A C 1
ATOM 4380 O O . GLN A 1 547 ? 19.931 26.846 -8.105 1.00 49.81 547 GLN A O 1
ATOM 4385 N N . GLU A 1 548 ? 20.009 25.092 -9.498 1.00 48.75 548 GLU A N 1
ATOM 4386 C CA . GLU A 1 548 ? 18.982 25.628 -10.408 1.00 48.75 548 GLU A CA 1
ATOM 4387 C C . GLU A 1 548 ? 17.619 25.787 -9.710 1.00 48.75 548 GLU A C 1
ATOM 4389 O O . GLU A 1 548 ? 16.853 26.679 -10.062 1.00 48.75 548 GLU A O 1
ATOM 4394 N N . ASN A 1 549 ? 17.334 24.995 -8.665 1.00 41.09 549 ASN A N 1
ATOM 4395 C CA . ASN A 1 549 ? 16.115 25.153 -7.862 1.00 41.09 549 ASN A CA 1
ATOM 4396 C C . ASN A 1 549 ? 16.185 26.308 -6.842 1.00 41.09 549 ASN A C 1
ATOM 4398 O O . ASN A 1 549 ? 15.149 26.643 -6.275 1.00 41.09 549 ASN A O 1
ATOM 4402 N N . ASN A 1 550 ? 17.364 26.888 -6.568 1.00 40.44 550 ASN A N 1
ATOM 4403 C CA . ASN A 1 550 ? 17.575 27.853 -5.474 1.00 40.44 550 ASN A CA 1
ATOM 4404 C C . ASN A 1 550 ? 18.005 29.261 -5.926 1.00 40.44 550 ASN A C 1
ATOM 4406 O O . ASN A 1 550 ? 18.167 30.139 -5.079 1.00 40.44 550 ASN A O 1
ATOM 4410 N N . SER A 1 551 ? 18.160 29.520 -7.226 1.00 39.19 551 SER A N 1
ATOM 4411 C CA . SER A 1 551 ? 18.575 30.834 -7.735 1.00 39.19 551 SER A CA 1
ATOM 4412 C C . SER A 1 551 ? 17.499 31.505 -8.590 1.00 39.19 551 SER A C 1
ATOM 4414 O O . SER A 1 551 ? 17.662 31.694 -9.789 1.00 39.19 551 SER A O 1
ATOM 4416 N N . ALA A 1 552 ? 16.456 32.002 -7.923 1.00 38.53 552 ALA A N 1
ATOM 4417 C CA . ALA A 1 552 ? 16.003 33.374 -8.150 1.00 38.53 552 ALA A CA 1
ATOM 4418 C C . ALA A 1 552 ? 16.766 34.298 -7.180 1.00 38.53 552 ALA A C 1
ATOM 4420 O O . ALA A 1 552 ? 16.212 34.818 -6.219 1.00 38.53 552 ALA A O 1
ATOM 4421 N N . SER A 1 553 ? 18.085 34.403 -7.351 1.00 37.09 553 SER A N 1
ATOM 4422 C CA . SER A 1 553 ? 18.923 35.520 -6.883 1.00 37.09 553 SER A CA 1
ATOM 4423 C C . SER A 1 553 ? 20.381 35.249 -7.253 1.00 37.09 553 SER A C 1
ATOM 4425 O O . SER A 1 553 ? 20.961 34.211 -6.937 1.00 37.09 553 SER A O 1
ATOM 4427 N N . SER A 1 554 ? 20.948 36.192 -7.992 1.00 39.91 554 SER A N 1
ATOM 4428 C CA . SER A 1 554 ? 22.274 36.141 -8.595 1.00 39.91 554 SER A CA 1
ATOM 4429 C C . SER A 1 554 ? 23.358 36.429 -7.554 1.00 39.91 554 SER A C 1
ATOM 4431 O O . SER A 1 554 ? 23.455 37.564 -7.096 1.00 39.91 554 SER A O 1
ATOM 4433 N N . ILE A 1 555 ? 24.211 35.456 -7.215 1.00 33.94 555 ILE A N 1
ATOM 4434 C CA . ILE A 1 555 ? 25.488 35.700 -6.518 1.00 33.94 555 ILE A CA 1
ATOM 4435 C C . ILE A 1 555 ? 26.583 34.814 -7.138 1.00 33.94 555 ILE A C 1
ATOM 4437 O O . ILE A 1 555 ? 26.352 33.669 -7.511 1.00 33.94 555 ILE A O 1
ATOM 4441 N N . SER A 1 556 ? 27.762 35.408 -7.316 1.00 31.36 556 SER A N 1
ATOM 4442 C CA . SER A 1 556 ? 28.867 34.993 -8.183 1.00 31.36 556 SER A CA 1
ATOM 4443 C C . SER A 1 556 ? 29.611 33.706 -7.783 1.00 31.36 556 SER A C 1
ATOM 4445 O O . SER A 1 556 ? 29.784 33.361 -6.618 1.00 31.36 556 SER A O 1
ATOM 4447 N N . VAL A 1 557 ? 30.130 33.038 -8.819 1.00 36.69 557 VAL A N 1
ATOM 4448 C CA . VAL A 1 557 ? 30.607 31.640 -8.889 1.00 36.69 557 VAL A CA 1
ATOM 4449 C C . VAL A 1 557 ? 31.961 31.350 -8.201 1.00 36.69 557 VAL A C 1
ATOM 4451 O O . VAL A 1 557 ? 32.411 30.214 -8.218 1.00 36.69 557 VAL A O 1
ATOM 4454 N N . PHE A 1 558 ? 32.629 32.305 -7.543 1.00 30.03 558 PHE A N 1
ATOM 4455 C CA . PHE A 1 558 ? 34.042 32.111 -7.140 1.00 30.03 558 PHE A CA 1
ATOM 4456 C C . PHE A 1 558 ? 34.394 32.303 -5.660 1.00 30.03 558 PHE A C 1
ATOM 4458 O O . PHE A 1 558 ? 35.575 32.317 -5.314 1.00 30.03 558 PHE A O 1
ATOM 4465 N N . LYS A 1 559 ? 33.417 32.421 -4.753 1.00 29.34 559 LYS A N 1
ATOM 4466 C CA . LYS A 1 559 ? 33.731 32.708 -3.342 1.00 29.34 559 LYS A CA 1
ATOM 4467 C C . LYS A 1 559 ? 32.856 31.963 -2.335 1.00 29.34 559 LYS A C 1
ATOM 4469 O O . LYS A 1 559 ? 32.211 32.588 -1.507 1.00 29.34 559 LYS A O 1
ATOM 4474 N N . MET A 1 560 ? 32.848 30.628 -2.377 1.00 29.14 560 MET A N 1
ATOM 4475 C CA . MET A 1 560 ? 32.400 29.828 -1.224 1.00 29.14 560 MET A CA 1
ATOM 4476 C C . MET A 1 560 ? 32.893 28.369 -1.274 1.00 29.14 560 MET A C 1
ATOM 4478 O O . MET A 1 560 ? 32.117 27.420 -1.289 1.00 29.14 560 MET A O 1
ATOM 4482 N N . ILE A 1 561 ? 34.216 28.186 -1.279 1.00 39.78 561 ILE A N 1
ATOM 4483 C CA . ILE A 1 561 ? 34.847 26.933 -0.836 1.00 39.78 561 ILE A CA 1
ATOM 4484 C C . ILE A 1 561 ? 35.232 27.146 0.631 1.00 39.78 561 ILE A C 1
ATOM 4486 O O . ILE A 1 561 ? 36.333 27.593 0.934 1.00 39.78 561 ILE A O 1
ATOM 4490 N N . GLN A 1 562 ? 34.297 26.894 1.548 1.00 33.06 562 GLN A N 1
ATOM 4491 C CA . GLN A 1 562 ? 34.619 26.648 2.955 1.00 33.06 562 GLN A CA 1
ATOM 4492 C C . GLN A 1 562 ? 33.536 25.762 3.586 1.00 33.06 562 GLN A C 1
ATOM 4494 O O . GLN A 1 562 ? 32.338 26.001 3.436 1.00 33.06 562 GLN A O 1
ATOM 4499 N N . CYS A 1 563 ? 33.996 24.691 4.232 1.00 39.06 563 CYS A N 1
ATOM 4500 C CA . CYS A 1 563 ? 33.284 23.454 4.561 1.00 39.06 563 CYS A CA 1
ATOM 4501 C C . CYS A 1 563 ? 32.167 23.523 5.625 1.00 39.06 563 CYS A C 1
ATOM 4503 O O . CYS A 1 563 ? 31.734 22.470 6.086 1.00 39.06 563 CYS A O 1
ATOM 4505 N N . ASP A 1 564 ? 31.639 24.686 6.007 1.00 31.38 564 ASP A N 1
ATOM 4506 C CA . ASP A 1 564 ? 30.856 24.771 7.255 1.00 31.38 564 ASP A CA 1
ATOM 4507 C C . ASP A 1 564 ? 29.324 24.826 7.114 1.00 31.38 564 ASP A C 1
ATOM 4509 O O . ASP A 1 564 ? 28.616 24.633 8.101 1.00 31.38 564 ASP A O 1
ATOM 4513 N N . ASN A 1 565 ? 28.764 24.965 5.906 1.00 33.62 565 ASN A N 1
ATOM 4514 C CA . ASN A 1 565 ? 27.300 25.066 5.736 1.00 33.62 565 ASN A CA 1
ATOM 4515 C C . ASN A 1 565 ? 26.573 23.769 5.321 1.00 33.62 565 ASN A C 1
ATOM 4517 O O . ASN A 1 565 ? 25.343 23.747 5.281 1.00 33.62 565 ASN A O 1
ATOM 4521 N N . LEU A 1 566 ? 27.284 22.660 5.085 1.00 40.16 566 LEU A N 1
ATOM 4522 C CA . LEU A 1 566 ? 26.671 21.376 4.692 1.00 40.16 566 LEU A CA 1
ATOM 4523 C C . LEU A 1 566 ? 26.106 20.562 5.868 1.00 40.16 566 LEU A C 1
ATOM 4525 O O . LEU A 1 566 ? 25.175 19.782 5.676 1.00 40.16 566 LEU A O 1
ATOM 4529 N N . LYS A 1 567 ? 26.569 20.795 7.105 1.00 36.91 567 LYS A N 1
ATOM 4530 C CA . LYS A 1 567 ? 26.002 20.132 8.298 1.00 36.91 567 LYS A CA 1
ATOM 4531 C C . LYS A 1 567 ? 24.542 20.523 8.561 1.00 36.91 567 LYS A C 1
ATOM 4533 O O . LYS A 1 567 ? 23.791 19.738 9.128 1.00 36.91 567 LYS A O 1
ATOM 4538 N N . LYS A 1 568 ? 24.099 21.692 8.081 1.00 33.28 568 LYS A N 1
ATOM 4539 C CA . LYS A 1 568 ? 22.693 22.130 8.171 1.00 33.28 568 LYS A CA 1
ATOM 4540 C C . LYS A 1 568 ? 21.762 21.461 7.149 1.00 33.28 568 LYS A C 1
ATOM 4542 O O . LYS A 1 568 ? 20.551 21.618 7.271 1.00 33.28 568 LYS A O 1
ATOM 4547 N N . LEU A 1 569 ? 22.290 20.715 6.172 1.00 36.75 569 LEU A N 1
ATOM 4548 C CA . LEU A 1 569 ? 21.481 19.982 5.190 1.00 36.75 569 LEU A CA 1
ATOM 4549 C C . LEU A 1 569 ? 21.106 18.562 5.643 1.00 36.75 569 LEU A C 1
ATOM 4551 O O . LEU A 1 569 ? 20.131 18.017 5.140 1.00 36.75 569 LEU A O 1
ATOM 4555 N N . GLN A 1 570 ? 21.816 17.985 6.619 1.00 36.28 570 GLN A N 1
ATOM 4556 C CA . GLN A 1 570 ? 21.524 16.640 7.139 1.00 36.28 570 GLN A CA 1
ATOM 4557 C C . GLN A 1 570 ? 20.207 16.556 7.936 1.00 36.28 570 GLN A C 1
ATOM 4559 O O . GLN A 1 570 ? 19.693 15.462 8.138 1.00 36.28 570 GLN A O 1
ATOM 4564 N N . SER A 1 571 ? 19.626 17.688 8.356 1.00 33.22 571 SER A N 1
ATOM 4565 C CA . SER A 1 571 ? 18.346 17.732 9.083 1.00 33.22 571 SER A CA 1
ATOM 4566 C C . SER A 1 571 ? 17.109 17.872 8.187 1.00 33.22 571 SER A C 1
ATOM 4568 O O . SER A 1 571 ? 15.986 17.854 8.690 1.00 33.22 571 SER A O 1
ATOM 4570 N N . LYS A 1 572 ? 17.273 17.989 6.863 1.00 35.84 572 LYS A N 1
ATOM 4571 C CA . LYS A 1 572 ? 16.162 17.992 5.903 1.00 35.84 572 LYS A CA 1
ATOM 4572 C C . LYS A 1 572 ? 16.235 16.716 5.071 1.00 35.84 572 LYS A C 1
ATOM 4574 O O . LYS A 1 572 ? 17.205 16.520 4.351 1.00 35.84 572 LYS A O 1
ATOM 4579 N N . ASN A 1 573 ? 15.206 15.871 5.162 1.00 37.69 573 ASN A N 1
ATOM 4580 C CA . ASN A 1 573 ? 15.020 14.655 4.357 1.00 37.69 573 ASN A CA 1
ATOM 4581 C C . ASN A 1 573 ? 14.947 14.987 2.852 1.00 37.69 573 ASN A C 1
ATOM 4583 O O . ASN A 1 573 ? 13.868 15.040 2.261 1.00 37.69 573 ASN A O 1
ATOM 4587 N N . LEU A 1 574 ? 16.094 15.258 2.233 1.00 43.50 574 LEU A N 1
ATOM 4588 C CA . LEU A 1 574 ? 16.231 15.460 0.800 1.00 43.50 574 LEU A CA 1
ATOM 4589 C C . LEU A 1 574 ? 16.578 14.107 0.168 1.00 43.50 574 LEU A C 1
ATOM 4591 O O . LEU A 1 574 ? 17.639 13.542 0.421 1.00 43.50 574 LEU A O 1
ATOM 4595 N N . PHE A 1 575 ? 15.651 13.569 -0.622 1.00 57.53 575 PHE A N 1
ATOM 4596 C CA . PHE A 1 575 ? 15.817 12.302 -1.330 1.00 57.53 575 PHE A CA 1
ATOM 4597 C C . PHE A 1 575 ? 16.868 12.459 -2.435 1.00 57.53 575 PHE A C 1
ATOM 4599 O O . PHE A 1 575 ? 16.596 13.075 -3.467 1.00 57.53 575 PHE A O 1
ATOM 4606 N N . GLY A 1 576 ? 18.064 11.916 -2.213 1.00 68.00 576 GLY A N 1
ATOM 4607 C CA . GLY A 1 576 ? 19.094 11.832 -3.245 1.00 68.00 576 GLY A CA 1
ATOM 4608 C C . GLY A 1 576 ? 18.878 10.656 -4.216 1.00 68.00 576 GLY A C 1
ATOM 4609 O O . GLY A 1 576 ? 18.031 9.788 -3.956 1.00 68.00 576 GLY A O 1
ATOM 4610 N N . PRO A 1 577 ? 19.626 10.605 -5.337 1.00 75.81 577 PRO A N 1
ATOM 4611 C CA . PRO A 1 577 ? 19.508 9.562 -6.366 1.00 75.81 577 PRO A CA 1
ATOM 4612 C C . PRO A 1 577 ? 19.624 8.128 -5.829 1.00 75.81 577 PRO A C 1
ATOM 4614 O O . PRO A 1 577 ? 19.014 7.214 -6.374 1.00 75.81 577 PRO A O 1
ATOM 4617 N N . LEU A 1 578 ? 20.348 7.934 -4.723 1.00 84.81 578 LEU A N 1
ATOM 4618 C CA . LEU A 1 578 ? 20.606 6.633 -4.100 1.00 84.81 578 LEU A CA 1
ATOM 4619 C C . LEU A 1 578 ? 19.722 6.369 -2.870 1.00 84.81 578 LEU A C 1
ATOM 4621 O O . LEU A 1 578 ? 20.017 5.492 -2.067 1.00 84.81 578 LEU A O 1
ATOM 4625 N N . SER A 1 579 ? 18.603 7.086 -2.726 1.00 77.00 579 SER A N 1
ATOM 4626 C CA . SER A 1 579 ? 17.686 6.990 -1.571 1.00 77.00 579 SER A CA 1
ATOM 4627 C C . SER A 1 579 ? 17.037 5.621 -1.326 1.00 77.00 579 SER A C 1
ATOM 4629 O O . SER A 1 579 ? 16.477 5.393 -0.253 1.00 77.00 579 SER A O 1
ATOM 4631 N N . ASN A 1 580 ? 17.105 4.698 -2.291 1.00 69.62 580 ASN A N 1
ATOM 4632 C CA . ASN A 1 580 ? 16.609 3.325 -2.137 1.00 69.62 580 ASN A CA 1
ATOM 4633 C C . ASN A 1 580 ? 17.713 2.313 -1.782 1.00 69.62 580 ASN A C 1
ATOM 4635 O O . ASN A 1 580 ? 17.394 1.149 -1.552 1.00 69.62 580 ASN A O 1
ATOM 4639 N N . MET A 1 581 ? 18.977 2.742 -1.746 1.00 85.81 581 MET A N 1
ATOM 4640 C CA . MET A 1 581 ? 20.138 1.878 -1.556 1.00 85.81 581 MET A CA 1
ATOM 4641 C C . MET A 1 581 ? 20.624 1.930 -0.106 1.00 85.81 581 MET A C 1
ATOM 4643 O O . MET A 1 581 ? 20.790 3.003 0.482 1.00 85.81 581 MET A O 1
ATOM 4647 N N . ILE A 1 582 ? 20.897 0.755 0.455 1.00 90.25 582 ILE A N 1
ATOM 4648 C CA . ILE A 1 582 ? 21.577 0.587 1.740 1.00 90.25 582 ILE A CA 1
ATOM 4649 C C . ILE A 1 582 ? 23.028 0.202 1.459 1.00 90.25 582 ILE A C 1
ATOM 4651 O O . ILE A 1 582 ? 23.270 -0.620 0.576 1.00 90.25 582 ILE A O 1
ATOM 4655 N N . PHE A 1 583 ? 23.997 0.775 2.173 1.00 96.44 583 PHE A N 1
ATOM 4656 C CA . PHE A 1 583 ? 25.405 0.495 1.893 1.00 96.44 583 PHE A CA 1
ATOM 4657 C C . PHE A 1 583 ? 26.305 0.398 3.124 1.00 96.44 583 PHE A C 1
ATOM 4659 O O . PHE A 1 583 ? 25.991 0.932 4.185 1.00 96.44 583 PHE A O 1
ATOM 4666 N N . ALA A 1 584 ? 27.448 -0.268 2.968 1.00 97.69 584 ALA A N 1
ATOM 4667 C CA . ALA A 1 584 ? 28.532 -0.283 3.949 1.00 97.69 584 ALA A CA 1
ATOM 4668 C C . ALA A 1 584 ? 29.891 -0.288 3.243 1.00 97.69 584 ALA A C 1
ATOM 4670 O O . ALA A 1 584 ? 30.029 -0.873 2.166 1.00 97.69 584 ALA A O 1
ATOM 4671 N N . VAL A 1 585 ? 30.897 0.339 3.858 1.00 98.00 585 VAL A N 1
ATOM 4672 C CA . VAL A 1 585 ? 32.237 0.470 3.273 1.00 98.00 585 VAL A CA 1
ATOM 4673 C C . VAL A 1 585 ? 33.308 -0.052 4.229 1.00 98.00 585 VAL A C 1
ATOM 4675 O O . VAL A 1 585 ? 33.370 0.356 5.390 1.00 98.00 585 VAL A O 1
ATOM 4678 N N . PHE A 1 586 ? 34.179 -0.919 3.712 1.00 97.62 586 PHE A N 1
ATOM 4679 C CA . PHE A 1 586 ? 35.435 -1.319 4.337 1.00 97.62 586 PHE A CA 1
ATOM 4680 C C . PHE A 1 586 ? 36.606 -0.740 3.536 1.00 97.62 586 PHE A C 1
ATOM 4682 O O . PHE A 1 586 ? 36.846 -1.111 2.383 1.00 97.62 586 PHE A O 1
ATOM 4689 N N . ALA A 1 587 ? 37.320 0.209 4.135 1.00 96.62 587 ALA A N 1
ATOM 4690 C CA . ALA A 1 587 ? 38.336 1.011 3.465 1.00 96.62 587 ALA A CA 1
ATOM 4691 C C . ALA A 1 587 ? 39.745 0.595 3.907 1.00 96.62 587 ALA A C 1
ATOM 4693 O O . ALA A 1 587 ? 40.127 0.790 5.058 1.00 96.62 587 ALA A O 1
ATOM 4694 N N . LEU A 1 588 ? 40.544 0.043 2.997 1.00 93.62 588 LEU A N 1
ATOM 4695 C CA . LEU A 1 588 ? 41.927 -0.326 3.283 1.00 93.62 588 LEU A CA 1
ATOM 4696 C C . LEU A 1 588 ? 42.872 0.856 3.027 1.00 93.62 588 LEU A C 1
ATOM 4698 O O . LEU A 1 588 ? 42.697 1.635 2.081 1.00 93.62 588 LEU A O 1
ATOM 4702 N N . GLY A 1 589 ? 43.908 0.955 3.850 1.00 90.44 589 GLY A N 1
ATOM 4703 C CA . GLY A 1 589 ? 45.014 1.888 3.675 1.00 90.44 589 GLY A CA 1
ATOM 4704 C C . GLY A 1 589 ? 46.160 1.568 4.629 1.00 90.44 589 GLY A C 1
ATOM 4705 O O . GLY A 1 589 ? 46.116 0.574 5.344 1.00 90.44 589 GLY A O 1
ATOM 4706 N N . SER A 1 590 ? 47.159 2.442 4.670 1.00 85.69 590 SER A N 1
ATOM 4707 C CA . SER A 1 590 ? 48.270 2.346 5.616 1.00 85.69 590 SER A CA 1
ATOM 4708 C C . SER A 1 590 ? 48.432 3.669 6.357 1.00 85.69 590 SER A C 1
ATOM 4710 O O . SER A 1 590 ? 48.444 4.734 5.730 1.00 85.69 590 SER A O 1
ATOM 4712 N N . THR A 1 591 ? 48.522 3.619 7.686 1.00 86.62 591 THR A N 1
ATOM 4713 C CA . THR A 1 591 ? 48.763 4.808 8.523 1.00 86.62 591 THR A CA 1
ATOM 4714 C C . THR A 1 591 ? 50.159 5.406 8.334 1.00 86.62 591 THR A C 1
ATOM 4716 O O . THR A 1 591 ? 50.382 6.541 8.751 1.00 86.62 591 THR A O 1
ATOM 4719 N N . ALA A 1 592 ? 51.067 4.724 7.620 1.00 81.00 592 ALA A N 1
ATOM 4720 C CA . ALA A 1 592 ? 52.319 5.327 7.149 1.00 81.00 592 ALA A CA 1
ATOM 4721 C C . ALA A 1 592 ? 52.093 6.507 6.191 1.00 81.00 592 ALA A C 1
ATOM 4723 O O . ALA A 1 592 ? 52.985 7.340 6.027 1.00 81.00 592 ALA A O 1
ATOM 4724 N N . TYR A 1 593 ? 50.920 6.594 5.556 1.00 79.94 593 TYR A N 1
ATOM 4725 C CA . TYR A 1 593 ? 50.595 7.662 4.619 1.00 79.94 593 TYR A CA 1
ATOM 4726 C C . TYR A 1 593 ? 49.632 8.680 5.248 1.00 79.94 593 TYR A C 1
ATOM 4728 O O . TYR A 1 593 ? 48.627 8.290 5.849 1.00 79.94 593 TYR A O 1
ATOM 4736 N N . PRO A 1 594 ? 49.847 9.998 5.044 1.00 80.00 594 PRO A N 1
ATOM 4737 C CA . PRO A 1 594 ? 49.017 11.045 5.651 1.00 80.00 594 PRO A CA 1
ATOM 4738 C C . PRO A 1 594 ? 47.520 10.941 5.324 1.00 80.00 594 PRO A C 1
ATOM 4740 O O . PRO A 1 594 ? 46.673 11.322 6.130 1.00 80.00 594 PRO A O 1
ATOM 4743 N N . LYS A 1 595 ? 47.173 10.424 4.138 1.00 85.44 595 LYS A N 1
ATOM 4744 C CA . LYS A 1 595 ? 45.785 10.258 3.683 1.00 85.44 595 LYS A CA 1
ATOM 4745 C C . LYS A 1 595 ? 45.295 8.819 3.870 1.00 85.44 595 LYS A C 1
ATOM 4747 O O . LYS A 1 595 ? 44.896 8.149 2.918 1.00 85.44 595 LYS A O 1
ATOM 4752 N N . PHE A 1 596 ? 45.315 8.355 5.117 1.00 89.12 596 PHE A N 1
ATOM 4753 C CA . PHE A 1 596 ? 44.916 6.999 5.487 1.00 89.12 596 PHE A CA 1
ATOM 4754 C C . PHE A 1 596 ? 43.476 6.652 5.053 1.00 89.12 596 PHE A C 1
ATOM 4756 O O . PHE A 1 596 ? 42.508 7.298 5.481 1.00 89.12 596 PHE A O 1
ATOM 4763 N N . ALA A 1 597 ? 43.347 5.598 4.235 1.00 90.50 597 ALA A N 1
ATOM 4764 C CA . ALA A 1 597 ? 42.088 5.038 3.725 1.00 90.50 597 ALA A CA 1
ATOM 4765 C C . ALA A 1 597 ? 41.165 6.071 3.034 1.00 90.50 597 ALA A C 1
ATOM 4767 O O . ALA A 1 597 ? 39.935 5.963 3.075 1.00 90.50 597 ALA A O 1
ATOM 4768 N N . ALA A 1 598 ? 41.753 7.116 2.441 1.00 91.62 598 ALA A N 1
ATOM 4769 C CA . ALA A 1 598 ? 41.018 8.276 1.950 1.00 91.62 598 ALA A CA 1
ATOM 4770 C C . ALA A 1 598 ? 40.025 7.952 0.827 1.00 91.62 598 ALA A C 1
ATOM 4772 O O . ALA A 1 598 ? 38.932 8.519 0.820 1.00 91.62 598 ALA A O 1
ATOM 4773 N N . PHE A 1 599 ? 40.351 7.025 -0.081 1.00 94.25 599 PHE A N 1
ATOM 4774 C CA . PHE A 1 599 ? 39.447 6.706 -1.183 1.00 94.25 599 PHE A CA 1
ATOM 4775 C C . PHE A 1 599 ? 38.153 6.049 -0.685 1.00 94.25 599 PHE A C 1
ATOM 4777 O O . PHE A 1 599 ? 37.063 6.515 -1.012 1.00 94.25 599 PHE A O 1
ATOM 4784 N N . GLY A 1 600 ? 38.248 5.039 0.184 1.00 94.31 600 GLY A N 1
ATOM 4785 C CA . GLY A 1 600 ? 37.061 4.395 0.755 1.00 94.31 600 GLY A CA 1
ATOM 4786 C C . GLY A 1 600 ? 36.209 5.351 1.599 1.00 94.31 600 GLY A C 1
ATOM 4787 O O . GLY A 1 600 ? 34.987 5.345 1.481 1.00 94.31 600 GLY A O 1
ATOM 4788 N N . LYS A 1 601 ? 36.839 6.250 2.369 1.00 95.94 601 LYS A N 1
ATOM 4789 C CA . LYS A 1 601 ? 36.129 7.325 3.092 1.00 95.94 601 LYS A CA 1
ATOM 4790 C C . LYS A 1 601 ? 35.403 8.285 2.140 1.00 95.94 601 LYS A C 1
ATOM 4792 O O . LYS A 1 601 ? 34.290 8.714 2.432 1.00 95.94 601 LYS A O 1
ATOM 4797 N N . SER A 1 602 ? 36.012 8.604 0.998 1.00 94.69 602 SER A N 1
ATOM 4798 C CA . SER A 1 602 ? 35.395 9.436 -0.041 1.00 94.69 602 SER A CA 1
ATOM 4799 C C . SER A 1 602 ? 34.173 8.752 -0.657 1.00 94.69 602 SER A C 1
ATOM 4801 O O . SER A 1 602 ? 33.113 9.369 -0.747 1.00 94.69 602 SER A O 1
ATOM 4803 N N . VAL A 1 603 ? 34.279 7.463 -1.006 1.00 95.38 603 VAL A N 1
ATOM 4804 C CA . VAL A 1 603 ? 33.150 6.677 -1.530 1.00 95.38 603 VAL A CA 1
ATOM 4805 C C . VAL A 1 603 ? 32.004 6.619 -0.520 1.00 95.38 603 VAL A C 1
ATOM 4807 O O . VAL A 1 603 ? 30.872 6.918 -0.888 1.00 95.38 603 VAL A O 1
ATOM 4810 N N . ASP A 1 604 ? 32.285 6.317 0.752 1.00 96.56 604 ASP A N 1
ATOM 4811 C CA . ASP A 1 604 ? 31.272 6.333 1.815 1.00 96.56 604 ASP A CA 1
ATOM 4812 C C . ASP A 1 604 ? 30.547 7.686 1.887 1.00 96.56 604 ASP A C 1
ATOM 4814 O O . ASP A 1 604 ? 29.313 7.747 1.886 1.00 96.56 604 ASP A O 1
ATOM 4818 N N . SER A 1 605 ? 31.314 8.782 1.898 1.00 94.25 605 SER A N 1
ATOM 4819 C CA . SER A 1 605 ? 30.769 10.138 1.941 1.00 94.25 605 SER A CA 1
ATOM 4820 C C . SER A 1 605 ? 29.864 10.415 0.743 1.00 94.25 605 SER A C 1
ATOM 4822 O O . SER A 1 605 ? 28.728 10.845 0.936 1.00 94.25 605 SER A O 1
ATOM 4824 N N . LEU A 1 606 ? 30.330 10.119 -0.475 1.00 93.56 606 LEU A N 1
ATOM 4825 C CA . LEU A 1 606 ? 29.585 10.349 -1.713 1.00 93.56 606 LEU A CA 1
ATOM 4826 C C . LEU A 1 606 ? 28.278 9.550 -1.760 1.00 93.56 606 LEU A C 1
ATOM 4828 O O . LEU A 1 606 ? 27.239 10.118 -2.091 1.00 93.56 606 LEU A O 1
ATOM 4832 N N . LEU A 1 607 ? 28.300 8.263 -1.392 1.00 93.69 607 LEU A N 1
ATOM 4833 C CA . LEU A 1 607 ? 27.092 7.429 -1.350 1.00 93.69 607 LEU A CA 1
ATOM 4834 C C . LEU A 1 607 ? 26.061 7.996 -0.363 1.00 93.69 607 LEU A C 1
ATOM 4836 O O . LEU A 1 607 ? 24.873 8.066 -0.680 1.00 93.69 607 LEU A O 1
ATOM 4840 N N . GLY A 1 608 ? 26.517 8.461 0.804 1.00 88.38 608 GLY A N 1
ATOM 4841 C CA . GLY A 1 608 ? 25.654 9.101 1.796 1.00 88.38 608 GLY A CA 1
ATOM 4842 C C . GLY A 1 608 ? 25.099 10.457 1.350 1.00 88.38 608 GLY A C 1
ATOM 4843 O O . GLY A 1 608 ? 23.917 10.731 1.538 1.00 88.38 608 GLY A O 1
ATOM 4844 N N . GLU A 1 609 ? 25.919 11.309 0.733 1.00 87.19 609 GLU A N 1
ATOM 4845 C CA . GLU A 1 609 ? 25.492 12.611 0.194 1.00 87.19 609 GLU A CA 1
ATOM 4846 C C . GLU A 1 609 ? 24.494 12.468 -0.964 1.00 87.19 609 GLU A C 1
ATOM 4848 O O . GLU A 1 609 ? 23.615 13.311 -1.142 1.00 87.19 609 GLU A O 1
ATOM 4853 N N . LEU A 1 610 ? 24.604 11.381 -1.729 1.00 85.75 610 LEU A N 1
ATOM 4854 C CA . LEU A 1 610 ? 23.659 10.995 -2.774 1.00 85.75 610 LEU A CA 1
ATOM 4855 C C . LEU A 1 610 ? 22.388 10.323 -2.226 1.00 85.75 610 LEU A C 1
ATOM 4857 O O . LEU A 1 610 ? 21.546 9.885 -3.008 1.00 85.75 610 LEU A O 1
ATOM 4861 N N . GLY A 1 611 ? 22.205 10.270 -0.904 1.00 79.50 611 GLY A N 1
ATOM 4862 C CA . GLY A 1 611 ? 20.983 9.807 -0.245 1.00 79.50 611 GLY A CA 1
ATOM 4863 C C . GLY A 1 611 ? 20.977 8.337 0.173 1.00 79.50 611 GLY A C 1
ATOM 4864 O O . GLY A 1 611 ? 19.964 7.888 0.702 1.00 79.50 611 GLY A O 1
ATOM 4865 N N . GLY A 1 612 ? 22.068 7.594 -0.034 1.00 86.25 612 GLY A N 1
ATOM 4866 C CA . GLY A 1 612 ? 22.188 6.214 0.432 1.00 86.25 612 GLY A CA 1
ATOM 4867 C C . GLY A 1 612 ? 22.125 6.109 1.958 1.00 86.25 612 GLY A C 1
ATOM 4868 O O . GLY A 1 612 ? 22.609 6.982 2.683 1.00 86.25 612 GLY A O 1
ATOM 4869 N N . VAL A 1 613 ? 21.555 5.014 2.459 1.00 86.00 613 VAL A N 1
ATOM 4870 C CA . VAL A 1 613 ? 21.459 4.747 3.900 1.00 86.00 613 VAL A CA 1
ATOM 4871 C C . VAL A 1 613 ? 22.650 3.899 4.336 1.00 86.00 613 VAL A C 1
ATOM 4873 O O . VAL A 1 613 ? 22.811 2.769 3.879 1.00 86.00 613 VAL A O 1
ATOM 4876 N N . ARG A 1 614 ? 23.476 4.425 5.245 1.00 92.94 614 ARG A N 1
ATOM 4877 C CA . ARG A 1 614 ? 24.575 3.655 5.842 1.00 92.94 614 ARG A CA 1
ATOM 4878 C C . ARG A 1 614 ? 24.014 2.553 6.728 1.00 92.94 614 ARG A C 1
ATOM 4880 O O . ARG A 1 614 ? 23.273 2.832 7.667 1.00 92.94 614 ARG A O 1
ATOM 4887 N N . LEU A 1 615 ? 24.400 1.319 6.435 1.00 90.88 615 LEU A N 1
ATOM 4888 C CA . LEU A 1 615 ? 24.143 0.168 7.287 1.00 90.88 615 LEU A CA 1
ATOM 4889 C C . LEU A 1 615 ? 25.028 0.237 8.533 1.00 90.88 615 LEU A C 1
ATOM 4891 O O . LEU A 1 615 ? 24.552 0.023 9.637 1.00 90.88 615 LEU A O 1
ATOM 4895 N N . MET A 1 616 ? 26.300 0.587 8.355 1.00 92.00 616 MET A N 1
ATOM 4896 C CA . MET A 1 616 ? 27.284 0.728 9.424 1.00 92.00 616 MET A CA 1
ATOM 4897 C C . MET A 1 616 ? 28.269 1.843 9.068 1.00 92.00 616 MET A C 1
ATOM 4899 O O . MET A 1 616 ? 28.444 2.150 7.887 1.00 92.00 616 MET A O 1
ATOM 4903 N N . GLU A 1 617 ? 28.898 2.456 10.073 1.00 93.69 617 GLU A N 1
ATOM 4904 C CA . GLU A 1 617 ? 29.985 3.413 9.842 1.00 93.69 617 GLU A CA 1
ATOM 4905 C C . GLU A 1 617 ? 31.135 2.773 9.054 1.00 93.69 617 GLU A C 1
ATOM 4907 O O . GLU A 1 617 ? 31.389 1.568 9.160 1.00 93.69 617 GLU A O 1
ATOM 4912 N N . VAL A 1 618 ? 31.830 3.593 8.258 1.00 95.44 618 VAL A N 1
ATOM 4913 C CA . VAL A 1 618 ? 33.003 3.149 7.503 1.00 95.44 618 VAL A CA 1
ATOM 4914 C C . VAL A 1 618 ? 34.056 2.600 8.462 1.00 95.44 618 VAL A C 1
ATOM 4916 O O . VAL A 1 618 ? 34.481 3.276 9.397 1.00 95.44 618 VAL A O 1
ATOM 4919 N N . VAL A 1 619 ? 34.500 1.371 8.212 1.00 95.94 619 VAL A N 1
ATOM 4920 C CA . VAL A 1 619 ? 35.578 0.744 8.982 1.00 95.94 619 VAL A CA 1
ATOM 4921 C C . VAL A 1 619 ? 36.832 0.696 8.133 1.00 95.94 619 VAL A C 1
ATOM 4923 O O . VAL A 1 619 ? 36.779 0.422 6.934 1.00 95.94 619 VAL A O 1
ATOM 4926 N N . THR A 1 620 ? 37.969 0.989 8.758 1.00 94.69 620 THR A N 1
ATOM 4927 C CA . THR A 1 620 ? 39.263 1.026 8.084 1.00 94.69 620 THR A CA 1
ATOM 4928 C C . THR A 1 620 ? 40.126 -0.172 8.452 1.00 94.69 620 THR A C 1
ATOM 4930 O O . THR A 1 620 ? 40.265 -0.475 9.634 1.00 94.69 620 THR A O 1
ATOM 4933 N N . GLY A 1 621 ? 40.742 -0.810 7.458 1.00 92.12 621 GLY A N 1
ATOM 4934 C CA . GLY A 1 621 ? 41.803 -1.797 7.665 1.00 92.12 621 GLY A CA 1
ATOM 4935 C C . GLY A 1 621 ? 43.166 -1.145 7.464 1.00 92.12 621 GLY A C 1
ATOM 4936 O O . GLY A 1 621 ? 43.457 -0.703 6.353 1.00 92.12 621 GLY A O 1
ATOM 4937 N N . ASP A 1 622 ? 43.968 -1.067 8.526 1.00 89.88 622 ASP A N 1
ATOM 4938 C CA . ASP A 1 622 ? 45.335 -0.542 8.468 1.00 89.88 622 ASP A CA 1
ATOM 4939 C C . ASP A 1 622 ? 46.339 -1.663 8.195 1.00 89.88 622 ASP A C 1
ATOM 4941 O O . ASP A 1 622 ? 46.425 -2.633 8.950 1.00 89.88 622 ASP A O 1
ATOM 4945 N N . GLU A 1 623 ? 47.114 -1.519 7.125 1.00 85.75 623 GLU A N 1
ATOM 4946 C CA . GLU A 1 623 ? 48.193 -2.435 6.760 1.00 85.75 623 GLU A CA 1
ATOM 4947 C C . GLU A 1 623 ? 49.207 -2.632 7.899 1.00 85.75 623 GLU A C 1
ATOM 4949 O O . GLU A 1 623 ? 49.735 -3.731 8.056 1.00 85.75 623 GLU A O 1
ATOM 4954 N N . LEU A 1 624 ? 49.431 -1.603 8.726 1.00 83.81 624 LEU A N 1
ATOM 4955 C CA . LEU A 1 624 ? 50.379 -1.649 9.845 1.00 83.81 624 LEU A CA 1
ATOM 4956 C C . LEU A 1 624 ? 49.772 -2.141 11.167 1.00 83.81 624 LEU A C 1
ATOM 4958 O O . LEU A 1 624 ? 50.518 -2.509 12.073 1.00 83.81 624 LEU A O 1
ATOM 4962 N N . ALA A 1 625 ? 48.441 -2.151 11.293 1.00 74.69 625 ALA A N 1
ATOM 4963 C CA . ALA A 1 625 ? 47.730 -2.443 12.541 1.00 74.69 625 ALA A CA 1
ATOM 4964 C C . ALA A 1 625 ? 46.655 -3.530 12.350 1.00 74.69 625 ALA A C 1
ATOM 4966 O O . ALA A 1 625 ? 45.488 -3.353 12.697 1.00 74.69 625 ALA A O 1
ATOM 4967 N N . ASP A 1 626 ? 47.085 -4.666 11.789 1.00 81.50 626 ASP A N 1
ATOM 4968 C CA . ASP A 1 626 ? 46.308 -5.900 11.599 1.00 81.50 626 ASP A CA 1
ATOM 4969 C C . ASP A 1 626 ? 44.955 -5.697 10.883 1.00 81.50 626 ASP A C 1
ATOM 4971 O O . ASP A 1 626 ? 43.847 -5.879 11.412 1.00 81.50 626 ASP A O 1
ATOM 4975 N N . GLN A 1 627 ? 45.055 -5.326 9.605 1.00 86.19 627 GLN A N 1
ATOM 4976 C CA . GLN A 1 627 ? 43.915 -5.220 8.695 1.00 86.19 627 GLN A CA 1
ATOM 4977 C C . GLN A 1 627 ? 43.094 -6.514 8.553 1.00 86.19 627 GLN A C 1
ATOM 4979 O O . GLN A 1 627 ? 41.897 -6.433 8.270 1.00 86.19 627 GLN A O 1
ATOM 4984 N N . ASP A 1 628 ? 43.702 -7.697 8.712 1.00 87.56 628 ASP A N 1
ATOM 4985 C CA . ASP A 1 628 ? 43.007 -8.983 8.571 1.00 87.56 628 ASP A CA 1
ATOM 4986 C C . ASP A 1 628 ? 42.030 -9.191 9.732 1.00 87.56 628 ASP A C 1
ATOM 4988 O O . ASP A 1 628 ? 40.871 -9.554 9.510 1.00 87.56 628 ASP A O 1
ATOM 4992 N N . ASN A 1 629 ? 42.449 -8.890 10.962 1.00 87.69 629 ASN A N 1
ATOM 4993 C CA . ASN A 1 629 ? 41.565 -8.943 12.123 1.00 87.69 629 ASN A CA 1
ATOM 4994 C C . ASN A 1 629 ? 40.445 -7.889 12.052 1.00 87.69 629 ASN A C 1
ATOM 4996 O O . ASN A 1 629 ? 39.286 -8.176 12.362 1.00 87.69 629 ASN A O 1
ATOM 5000 N N . SER A 1 630 ? 40.761 -6.687 11.560 1.00 91.56 630 SER A N 1
ATOM 5001 C CA . SER A 1 630 ? 39.766 -5.626 11.345 1.00 91.56 630 SER A CA 1
ATOM 5002 C C . SER A 1 630 ? 38.649 -6.071 10.390 1.00 91.56 630 SER A C 1
ATOM 5004 O O . SER A 1 630 ? 37.466 -5.869 10.675 1.00 91.56 630 SER A O 1
ATOM 5006 N N . PHE A 1 631 ? 39.005 -6.744 9.291 1.00 93.44 631 PHE A N 1
ATOM 5007 C CA . PHE A 1 631 ? 38.032 -7.303 8.350 1.00 93.44 631 PHE A CA 1
ATOM 5008 C C . PHE A 1 631 ? 37.235 -8.467 8.956 1.00 93.44 631 PHE A C 1
ATOM 5010 O O . PHE A 1 631 ? 36.012 -8.516 8.817 1.00 93.44 631 PHE A O 1
ATOM 5017 N N . LYS A 1 632 ? 37.908 -9.379 9.672 1.00 90.50 632 LYS A N 1
ATOM 5018 C CA . LYS A 1 632 ? 37.280 -10.522 10.358 1.00 90.50 632 LYS A CA 1
ATOM 5019 C C . LYS A 1 632 ? 36.234 -10.100 11.390 1.00 90.50 632 LYS A C 1
ATOM 5021 O O . LYS A 1 632 ? 35.235 -10.790 11.546 1.00 90.50 632 LYS A O 1
ATOM 5026 N N . LYS A 1 633 ? 36.416 -8.953 12.047 1.00 90.19 633 LYS A N 1
ATOM 5027 C CA . LYS A 1 633 ? 35.404 -8.369 12.937 1.00 90.19 633 LYS A CA 1
ATOM 5028 C C . LYS A 1 633 ? 34.258 -7.712 12.162 1.00 90.19 633 LYS A C 1
ATOM 5030 O O . LYS A 1 633 ? 33.094 -7.929 12.473 1.00 90.19 633 LYS A O 1
ATOM 5035 N N . TRP A 1 634 ? 34.588 -6.934 11.134 1.00 94.50 634 TRP A N 1
ATOM 5036 C CA . TRP A 1 634 ? 33.616 -6.156 10.365 1.00 94.50 634 TRP A CA 1
ATOM 5037 C C . TRP A 1 634 ? 32.641 -7.015 9.545 1.00 94.50 634 TRP A C 1
ATOM 5039 O O . TRP A 1 634 ? 31.445 -6.724 9.516 1.00 94.50 634 TRP A O 1
ATOM 5049 N N . ALA A 1 635 ? 33.129 -8.071 8.885 1.00 94.12 635 ALA A N 1
ATOM 5050 C CA . ALA A 1 635 ? 32.333 -8.866 7.946 1.00 94.12 635 ALA A CA 1
ATOM 5051 C C . ALA A 1 635 ? 31.130 -9.596 8.600 1.00 94.12 635 ALA A C 1
ATOM 5053 O O . ALA A 1 635 ? 30.027 -9.524 8.052 1.00 94.12 635 ALA A O 1
ATOM 5054 N N . PRO A 1 636 ? 31.262 -10.242 9.775 1.00 91.00 636 PRO A N 1
ATOM 5055 C CA . PRO A 1 636 ? 30.122 -10.809 10.499 1.00 91.00 636 PRO A CA 1
ATOM 5056 C C . PRO A 1 636 ? 29.123 -9.759 10.984 1.00 91.00 636 PRO A C 1
ATOM 5058 O O . PRO A 1 636 ? 27.915 -9.978 10.889 1.00 91.00 636 PRO A O 1
ATOM 5061 N N . ASP A 1 637 ? 29.612 -8.621 11.481 1.00 92.25 637 ASP A N 1
ATOM 5062 C CA . ASP A 1 637 ? 28.767 -7.561 12.035 1.00 92.25 637 ASP A CA 1
ATOM 5063 C C . ASP A 1 637 ? 27.900 -6.921 10.942 1.00 92.25 637 ASP A C 1
ATOM 5065 O O . ASP A 1 637 ? 26.681 -6.802 11.098 1.00 92.25 637 ASP A O 1
ATOM 5069 N N . VAL A 1 638 ? 28.500 -6.593 9.789 1.00 94.00 638 VAL A N 1
ATOM 5070 C CA . VAL A 1 638 ? 27.759 -6.045 8.643 1.00 94.00 638 VAL A CA 1
ATOM 5071 C C . VAL A 1 638 ? 26.783 -7.067 8.060 1.00 94.00 638 VAL A C 1
ATOM 5073 O O . VAL A 1 638 ? 25.665 -6.706 7.694 1.00 94.00 638 VAL A O 1
ATOM 5076 N N . PHE A 1 639 ? 27.156 -8.350 8.017 1.00 91.56 639 PHE A N 1
ATOM 5077 C CA . PHE A 1 639 ? 26.280 -9.423 7.552 1.00 91.56 639 PHE A CA 1
ATOM 5078 C C . PHE A 1 639 ? 25.061 -9.604 8.462 1.00 91.56 639 PHE A C 1
ATOM 5080 O O . PHE A 1 639 ? 23.929 -9.681 7.977 1.00 91.56 639 PHE A O 1
ATOM 5087 N N . LYS A 1 640 ? 25.270 -9.619 9.783 1.00 86.19 640 LYS A N 1
ATOM 5088 C CA . LYS A 1 640 ? 24.189 -9.699 10.769 1.00 86.19 640 LYS A CA 1
ATOM 5089 C C . LYS A 1 640 ? 23.234 -8.519 10.625 1.00 86.19 640 LYS A C 1
ATOM 5091 O O . LYS A 1 640 ? 22.026 -8.716 10.519 1.00 86.19 640 LYS A O 1
ATOM 5096 N N . LEU A 1 641 ? 23.776 -7.306 10.555 1.00 86.12 641 LEU A N 1
ATOM 5097 C CA . LEU A 1 641 ? 22.973 -6.097 10.445 1.00 86.12 641 LEU A CA 1
ATOM 5098 C C . LEU A 1 641 ? 22.203 -6.035 9.119 1.00 86.12 641 LEU A C 1
ATOM 5100 O O . LEU A 1 641 ? 21.052 -5.595 9.097 1.00 86.12 641 LEU A O 1
ATOM 5104 N N . ALA A 1 642 ? 22.793 -6.528 8.026 1.00 85.25 642 ALA A N 1
ATOM 5105 C CA . ALA A 1 642 ? 22.096 -6.697 6.757 1.00 85.25 642 ALA A CA 1
ATOM 5106 C C . ALA A 1 642 ? 20.943 -7.702 6.894 1.00 85.25 642 ALA A C 1
ATOM 5108 O O . ALA A 1 642 ? 19.817 -7.384 6.517 1.00 85.25 642 ALA A O 1
ATOM 5109 N N . CYS A 1 643 ? 21.178 -8.882 7.475 1.00 80.62 643 CYS A N 1
ATOM 5110 C CA . CYS A 1 643 ? 20.122 -9.873 7.699 1.00 80.62 643 CYS A CA 1
ATOM 5111 C C . CYS A 1 643 ? 18.967 -9.296 8.524 1.00 80.62 643 CYS A C 1
ATOM 5113 O O . CYS A 1 643 ? 17.812 -9.446 8.133 1.00 80.62 643 CYS A O 1
ATOM 5115 N N . ASP A 1 644 ? 19.262 -8.563 9.597 1.00 75.81 644 ASP A N 1
ATOM 5116 C CA . ASP A 1 644 ? 18.246 -7.925 10.439 1.00 75.81 644 ASP A CA 1
ATOM 5117 C C . ASP A 1 644 ? 17.463 -6.850 9.662 1.00 75.81 644 ASP A C 1
ATOM 5119 O O . ASP A 1 644 ? 16.233 -6.774 9.738 1.00 75.81 644 ASP A O 1
ATOM 5123 N N . THR A 1 645 ? 18.166 -6.054 8.850 1.00 74.75 645 THR A N 1
ATOM 5124 C CA . THR A 1 645 ? 17.588 -4.984 8.018 1.00 74.75 645 THR A CA 1
ATOM 5125 C C . THR A 1 645 ? 16.666 -5.530 6.927 1.00 74.75 645 THR A C 1
ATOM 5127 O O . THR A 1 645 ? 15.606 -4.960 6.655 1.00 74.75 645 THR A O 1
ATOM 5130 N N . PHE A 1 646 ? 17.037 -6.658 6.320 1.00 71.62 646 PHE A N 1
ATOM 5131 C CA . PHE A 1 646 ? 16.243 -7.334 5.294 1.00 71.62 646 PHE A CA 1
ATOM 5132 C C . PHE A 1 646 ? 15.269 -8.380 5.869 1.00 71.62 646 PHE A C 1
ATOM 5134 O O . PHE A 1 646 ? 14.396 -8.867 5.147 1.00 71.62 646 PHE A O 1
ATOM 5141 N N . CYS A 1 647 ? 15.313 -8.614 7.184 1.00 62.47 647 CYS A N 1
ATOM 5142 C CA . CYS A 1 647 ? 14.473 -9.539 7.954 1.00 62.47 647 CYS A CA 1
ATOM 5143 C C . CYS A 1 647 ? 14.628 -10.995 7.513 1.00 62.47 647 CYS A C 1
ATOM 5145 O O . CYS A 1 647 ? 13.647 -11.691 7.242 1.00 62.47 647 CYS A O 1
ATOM 5147 N N . LEU A 1 648 ? 15.881 -11.419 7.411 1.00 66.62 648 LEU A N 1
ATOM 5148 C CA . LEU A 1 648 ? 16.276 -12.780 7.096 1.00 66.62 648 LEU A CA 1
ATOM 5149 C C . LEU A 1 648 ? 16.532 -13.533 8.407 1.00 66.62 648 LEU A C 1
ATOM 5151 O O . LEU A 1 648 ? 17.350 -13.103 9.220 1.00 66.62 648 LEU A O 1
ATOM 5155 N N . ASP A 1 649 ? 15.826 -14.647 8.617 1.00 58.19 649 ASP A N 1
ATOM 5156 C CA . ASP A 1 649 ? 16.030 -15.510 9.785 1.00 58.19 649 ASP A CA 1
ATOM 5157 C C . ASP A 1 649 ? 17.407 -16.208 9.674 1.00 58.19 649 ASP A C 1
ATOM 5159 O O . ASP A 1 649 ? 17.722 -16.828 8.656 1.00 58.19 649 ASP A O 1
ATOM 5163 N N . GLN A 1 650 ? 18.242 -16.105 10.716 1.00 57.69 650 GLN A N 1
ATOM 5164 C CA . GLN A 1 650 ? 19.570 -16.734 10.763 1.00 57.69 650 GLN A CA 1
ATOM 5165 C C . GLN A 1 650 ? 19.418 -18.234 11.087 1.00 57.69 650 GLN A C 1
ATOM 5167 O O . GLN A 1 650 ? 19.117 -18.604 12.219 1.00 57.69 650 GLN A O 1
ATOM 5172 N N . ASP A 1 651 ? 19.567 -19.104 10.082 1.00 55.16 651 ASP A N 1
ATOM 5173 C CA . ASP A 1 651 ? 19.594 -20.570 10.254 1.00 55.16 651 ASP A CA 1
ATOM 5174 C C . ASP A 1 651 ? 20.969 -21.042 10.810 1.00 55.16 651 ASP A C 1
ATOM 5176 O O . ASP A 1 651 ? 21.954 -20.307 10.780 1.00 55.16 651 ASP A O 1
ATOM 5180 N N . GLU A 1 652 ? 21.085 -22.300 11.262 1.00 55.22 652 GLU A N 1
ATOM 5181 C CA . GLU A 1 652 ? 22.340 -22.884 11.795 1.00 55.22 652 GLU A CA 1
ATOM 5182 C C . GLU A 1 652 ? 23.548 -22.766 10.840 1.00 55.22 652 GLU A C 1
ATOM 5184 O O . GLU A 1 652 ? 24.667 -22.531 11.291 1.00 55.22 652 GLU A O 1
ATOM 5189 N N . SER A 1 653 ? 23.329 -22.815 9.520 1.00 56.03 653 SER A N 1
ATOM 5190 C CA . SER A 1 653 ? 24.386 -22.627 8.510 1.00 56.03 653 SER A CA 1
ATOM 5191 C C . SER A 1 653 ? 25.002 -21.223 8.529 1.00 56.03 653 SER A C 1
ATOM 5193 O O . SER A 1 653 ? 26.163 -21.042 8.178 1.00 56.03 653 SER A O 1
ATOM 5195 N N . VAL A 1 654 ? 24.232 -20.214 8.949 1.00 59.91 654 VAL A N 1
ATOM 5196 C CA . VAL A 1 654 ? 24.698 -18.828 9.086 1.00 59.91 654 VAL A CA 1
ATOM 5197 C C . VAL A 1 654 ? 25.609 -18.685 10.305 1.00 59.91 654 VAL A C 1
ATOM 5199 O O . VAL A 1 654 ? 26.617 -17.978 10.244 1.00 59.91 654 VAL A O 1
ATOM 5202 N N . HIS A 1 655 ? 25.288 -19.385 11.397 1.00 60.53 655 HIS A N 1
ATOM 5203 C CA . HIS A 1 655 ? 26.130 -19.441 12.593 1.00 60.53 655 HIS A CA 1
ATOM 5204 C C . HIS A 1 655 ? 27.466 -20.144 12.330 1.00 60.53 655 HIS A C 1
ATOM 5206 O O . HIS A 1 655 ? 28.495 -19.711 12.850 1.00 60.53 655 HIS A O 1
ATOM 5212 N N . GLU A 1 656 ? 27.475 -21.179 11.493 1.00 60.12 656 GLU A N 1
ATOM 5213 C CA . GLU A 1 656 ? 28.699 -21.867 11.077 1.00 60.12 656 GLU A CA 1
ATOM 5214 C C . GLU A 1 656 ? 29.565 -20.974 10.167 1.00 60.12 656 GLU A C 1
ATOM 5216 O O . GLU A 1 656 ? 30.755 -20.796 10.433 1.00 60.12 656 GLU A O 1
ATOM 5221 N N . ALA A 1 657 ? 28.958 -20.296 9.183 1.00 61.16 657 ALA A N 1
ATOM 5222 C CA . ALA A 1 657 ? 29.652 -19.362 8.290 1.00 61.16 657 ALA A CA 1
ATOM 5223 C C . ALA A 1 657 ? 30.258 -18.154 9.032 1.00 61.16 657 ALA A C 1
ATOM 5225 O O . ALA A 1 657 ? 31.413 -17.803 8.806 1.00 61.16 657 ALA A O 1
ATOM 5226 N N . THR A 1 658 ? 29.529 -17.544 9.975 1.00 64.31 658 THR A N 1
ATOM 5227 C CA . THR A 1 658 ? 30.073 -16.450 10.809 1.00 64.31 658 THR A CA 1
ATOM 5228 C C . THR A 1 658 ? 31.146 -16.922 11.793 1.00 64.31 658 THR A C 1
ATOM 5230 O O . THR A 1 658 ? 31.986 -16.121 12.206 1.00 64.31 658 THR A O 1
ATOM 5233 N N . SER A 1 659 ? 31.184 -18.211 12.146 1.00 61.69 659 SER A N 1
ATOM 5234 C CA . SER A 1 659 ? 32.211 -18.759 13.043 1.00 61.69 659 SER A CA 1
ATOM 5235 C C . SER A 1 659 ? 33.592 -18.846 12.387 1.00 61.69 659 SER A C 1
ATOM 5237 O O . SER A 1 659 ? 34.587 -18.710 13.093 1.00 61.69 659 SER A O 1
ATOM 5239 N N . GLN A 1 660 ? 33.668 -18.954 11.054 1.00 62.78 660 GLN A N 1
ATOM 5240 C CA . GLN A 1 660 ? 34.929 -18.925 10.290 1.00 62.78 660 GLN A CA 1
ATOM 5241 C C . GLN A 1 660 ? 35.640 -17.559 10.327 1.00 62.78 660 GLN A C 1
ATOM 5243 O O . GLN A 1 660 ? 36.824 -17.459 10.006 1.00 62.78 660 GLN A O 1
ATOM 5248 N N . PHE A 1 661 ? 34.930 -16.502 10.731 1.00 62.56 661 PHE A N 1
ATOM 5249 C CA . PHE A 1 661 ? 35.446 -15.135 10.823 1.00 62.56 661 PHE A CA 1
ATOM 5250 C C . PHE A 1 661 ? 35.735 -14.691 12.266 1.00 62.56 661 PHE A C 1
ATOM 5252 O O . PHE A 1 661 ? 36.192 -13.570 12.469 1.00 62.56 661 PHE A O 1
ATOM 5259 N N . LYS A 1 662 ? 35.514 -15.538 13.285 1.00 57.06 662 LYS A N 1
ATOM 5260 C CA . LYS A 1 662 ? 35.876 -15.184 14.667 1.00 57.06 662 LYS A CA 1
ATOM 5261 C C . LYS A 1 662 ? 37.405 -15.084 14.810 1.00 57.06 662 LYS A C 1
ATOM 5263 O O . LYS A 1 662 ? 38.113 -15.941 14.280 1.00 57.06 662 LYS A O 1
ATOM 5268 N N . PRO A 1 663 ? 37.935 -14.071 15.519 1.00 49.50 663 PRO A N 1
ATOM 5269 C CA . PRO A 1 663 ? 39.353 -14.037 15.849 1.00 49.50 663 PRO A CA 1
ATOM 5270 C C . PRO A 1 663 ? 39.703 -15.260 16.704 1.00 49.50 663 PRO A C 1
ATOM 5272 O O . PRO A 1 663 ? 39.000 -15.562 17.670 1.00 49.50 663 PRO A O 1
ATOM 5275 N N . GLU A 1 664 ? 40.778 -15.968 16.353 1.00 48.28 664 GLU A N 1
ATOM 5276 C CA . GLU A 1 664 ? 41.347 -17.018 17.201 1.00 48.28 664 GLU A CA 1
ATOM 5277 C C . GLU A 1 664 ? 41.937 -16.364 18.453 1.00 48.28 664 GLU A C 1
ATOM 5279 O O . GLU A 1 664 ? 43.115 -16.025 18.523 1.00 48.28 664 GLU A O 1
ATOM 5284 N N . THR A 1 665 ? 41.113 -16.153 19.473 1.00 48.00 665 THR A N 1
ATOM 5285 C CA . THR A 1 665 ? 41.632 -15.923 20.818 1.00 48.00 665 THR A CA 1
ATOM 5286 C C . THR A 1 665 ? 42.231 -17.234 21.313 1.00 48.00 665 THR A C 1
ATOM 5288 O O . THR A 1 665 ? 41.502 -18.193 21.590 1.00 48.00 665 THR A O 1
ATOM 5291 N N . LEU A 1 666 ? 43.564 -17.281 21.407 1.00 51.34 666 LEU A N 1
ATOM 5292 C CA . LEU A 1 666 ? 44.285 -18.340 22.110 1.00 51.34 666 LEU A CA 1
ATOM 5293 C C . LEU A 1 666 ? 43.777 -18.360 23.555 1.00 51.34 666 LEU A C 1
ATOM 5295 O O . LEU A 1 666 ? 43.978 -17.421 24.320 1.00 51.34 666 LEU A O 1
ATOM 5299 N N . SER A 1 667 ? 43.057 -19.417 23.904 1.00 60.25 667 SER A N 1
ATOM 5300 C CA . SER A 1 667 ? 42.501 -19.639 25.232 1.00 60.25 667 SER A CA 1
ATOM 5301 C C . SER A 1 667 ? 42.851 -21.055 25.671 1.00 60.25 667 SER A C 1
ATOM 5303 O O . SER A 1 667 ? 43.102 -21.918 24.828 1.00 60.25 667 SER A O 1
ATOM 5305 N N . ASN A 1 668 ? 42.798 -21.336 26.975 1.00 56.84 668 ASN A N 1
ATOM 5306 C CA . ASN A 1 668 ? 43.016 -22.693 27.499 1.00 56.84 668 ASN A CA 1
ATOM 5307 C C . ASN A 1 668 ? 42.028 -23.730 26.923 1.00 56.84 668 ASN A C 1
ATOM 5309 O O . ASN A 1 668 ? 42.246 -24.928 27.077 1.00 56.84 668 ASN A O 1
ATOM 5313 N N . ALA A 1 669 ? 40.939 -23.281 26.285 1.00 51.44 669 ALA A N 1
ATOM 5314 C CA . ALA A 1 669 ? 39.971 -24.136 25.607 1.00 51.44 669 ALA A CA 1
ATOM 5315 C C . ALA A 1 669 ? 40.332 -24.433 24.137 1.00 51.44 669 ALA A C 1
ATOM 5317 O O . ALA A 1 669 ? 39.847 -25.421 23.593 1.00 51.44 669 ALA A O 1
ATOM 5318 N N . THR A 1 670 ? 41.156 -23.600 23.491 1.00 43.56 670 THR A N 1
ATOM 5319 C CA . THR A 1 670 ? 41.523 -23.717 22.065 1.00 43.56 670 THR A CA 1
ATOM 5320 C C . THR A 1 670 ? 42.940 -24.241 21.836 1.00 43.56 670 THR A C 1
ATOM 5322 O O . THR A 1 670 ? 43.208 -24.802 20.779 1.00 43.56 670 THR A O 1
ATOM 5325 N N . VAL A 1 671 ? 43.836 -24.125 22.820 1.00 55.62 671 VAL A N 1
ATOM 5326 C CA . VAL A 1 671 ? 45.211 -24.649 22.766 1.00 55.62 671 VAL A CA 1
ATOM 5327 C C . VAL A 1 671 ? 45.674 -25.142 24.138 1.00 55.62 671 VAL A C 1
ATOM 5329 O O . VAL A 1 671 ? 45.286 -24.608 25.177 1.00 55.62 671 VAL A O 1
ATOM 5332 N N . ARG A 1 672 ? 46.534 -26.168 24.150 1.00 63.50 672 ARG A N 1
ATOM 5333 C CA . ARG A 1 672 ? 47.155 -26.692 25.373 1.00 63.50 672 ARG A CA 1
ATOM 5334 C C . ARG A 1 672 ? 48.437 -25.916 25.661 1.00 63.50 672 ARG A C 1
ATOM 5336 O O . ARG A 1 672 ? 49.435 -26.107 24.973 1.00 63.50 672 ARG A O 1
ATOM 5343 N N . PHE A 1 673 ? 48.416 -25.071 26.686 1.00 65.31 673 PHE A N 1
ATOM 5344 C CA . PHE A 1 673 ? 49.633 -24.444 27.197 1.00 65.31 673 PHE A CA 1
ATOM 5345 C C . PHE A 1 673 ? 50.500 -25.499 27.889 1.00 65.31 673 PHE A C 1
ATOM 5347 O O . PHE A 1 673 ? 49.996 -26.340 28.638 1.00 65.31 673 PHE A O 1
ATOM 5354 N N . VAL A 1 674 ? 51.797 -25.471 27.605 1.00 76.12 674 VAL A N 1
ATOM 5355 C CA . VAL A 1 674 ? 52.797 -26.343 28.224 1.00 76.12 674 VAL A CA 1
ATOM 5356 C C . VAL A 1 674 ? 53.791 -25.440 28.938 1.00 76.12 674 VAL A C 1
ATOM 5358 O O . VAL A 1 674 ? 54.134 -24.382 28.413 1.00 76.12 674 VAL A O 1
ATOM 5361 N N . GLU A 1 675 ? 54.232 -25.837 30.128 1.00 69.69 675 GLU A N 1
ATOM 5362 C CA . GLU A 1 675 ? 55.314 -25.145 30.828 1.00 69.69 675 GLU A CA 1
ATOM 5363 C C . GLU A 1 675 ? 56.564 -25.165 29.941 1.00 69.69 675 GLU A C 1
ATOM 5365 O O . GLU A 1 675 ? 57.058 -26.232 29.560 1.00 69.69 675 GLU A O 1
ATOM 5370 N N . ALA A 1 676 ? 57.035 -23.981 29.552 1.00 66.81 676 ALA A N 1
ATOM 5371 C CA . ALA A 1 676 ? 58.266 -23.857 28.793 1.00 66.81 676 ALA A CA 1
ATOM 5372 C C . ALA A 1 676 ? 59.441 -24.231 29.704 1.00 66.81 676 ALA A C 1
ATOM 5374 O O . ALA A 1 676 ? 59.511 -23.777 30.846 1.00 66.81 676 ALA A O 1
ATOM 5375 N N . LYS A 1 677 ? 60.368 -25.057 29.209 1.00 75.25 677 LYS A N 1
ATOM 5376 C CA . LYS A 1 677 ? 61.640 -25.274 29.906 1.00 75.25 677 LYS A CA 1
ATOM 5377 C C . LYS A 1 677 ? 62.384 -23.941 29.958 1.00 75.25 677 LYS A C 1
ATOM 5379 O O . LYS A 1 677 ? 62.435 -23.242 28.949 1.00 75.25 677 LYS A O 1
ATOM 5384 N N . GLU A 1 678 ? 62.955 -23.597 31.109 1.00 73.12 678 GLU A N 1
ATOM 5385 C CA . GLU A 1 678 ? 63.857 -22.448 31.202 1.00 73.12 678 GLU A CA 1
ATOM 5386 C C . GLU A 1 678 ? 65.058 -22.679 30.276 1.00 73.12 678 GLU A C 1
ATOM 5388 O O . GLU A 1 678 ? 65.890 -23.557 30.505 1.00 73.12 678 GLU A O 1
ATOM 5393 N N . GLU A 1 679 ? 65.124 -21.895 29.203 1.00 77.00 679 GLU A N 1
ATOM 5394 C CA . GLU A 1 679 ? 66.264 -21.821 28.296 1.00 77.00 679 GLU A CA 1
ATOM 5395 C C . GLU A 1 679 ? 66.956 -20.471 28.496 1.00 77.00 679 GLU A C 1
ATOM 5397 O O . GLU A 1 679 ? 66.306 -19.445 28.721 1.00 77.00 679 GLU A O 1
ATOM 5402 N N . SER A 1 680 ? 68.289 -20.446 28.427 1.00 81.12 680 SER A N 1
ATOM 5403 C CA . SER A 1 680 ? 69.010 -19.173 28.451 1.00 81.12 680 SER A CA 1
ATOM 5404 C C . SER A 1 680 ? 68.637 -18.350 27.216 1.00 81.12 680 SER A C 1
ATOM 5406 O O . SER A 1 680 ? 68.403 -18.902 26.141 1.00 81.12 680 SER A O 1
ATOM 5408 N N . ILE A 1 681 ? 68.617 -17.018 27.336 1.00 78.75 681 ILE A N 1
ATOM 5409 C CA . ILE A 1 681 ? 68.292 -16.122 26.208 1.00 78.75 681 ILE A CA 1
ATOM 5410 C C . ILE A 1 681 ? 69.173 -16.433 24.986 1.00 78.75 681 ILE A C 1
ATOM 5412 O O . ILE A 1 681 ? 68.700 -16.400 23.854 1.00 78.75 681 ILE A O 1
ATOM 5416 N N . GLU A 1 682 ? 70.437 -16.794 25.206 1.00 82.12 682 GLU A N 1
ATOM 5417 C CA . GLU A 1 682 ? 71.373 -17.186 24.148 1.00 82.12 682 GLU A CA 1
ATOM 5418 C C . GLU A 1 682 ? 70.937 -18.459 23.419 1.00 82.12 682 GLU A C 1
ATOM 5420 O O . GLU A 1 682 ? 71.011 -18.510 22.191 1.00 82.12 682 GLU A O 1
ATOM 5425 N N . ALA A 1 683 ? 70.449 -19.466 24.148 1.00 77.25 683 ALA A N 1
ATOM 5426 C CA . ALA A 1 683 ? 69.931 -20.702 23.570 1.00 77.25 683 ALA A CA 1
ATOM 5427 C C . ALA A 1 683 ? 68.632 -20.449 22.790 1.00 77.25 683 ALA A C 1
ATOM 5429 O O . ALA A 1 683 ? 68.518 -20.875 21.639 1.00 77.25 683 ALA A O 1
ATOM 5430 N N . SER A 1 684 ? 67.712 -19.665 23.357 1.00 78.38 684 SER A N 1
ATOM 5431 C CA . SER A 1 684 ? 66.447 -19.298 22.710 1.00 78.38 684 SER A CA 1
ATOM 5432 C C . SER A 1 684 ? 66.669 -18.506 21.418 1.00 78.38 684 SER A C 1
ATOM 5434 O O . SER A 1 684 ? 66.063 -18.804 20.390 1.00 78.38 684 SER A O 1
ATOM 5436 N N . LEU A 1 685 ? 67.582 -17.527 21.433 1.00 78.00 685 LEU A N 1
ATOM 5437 C CA . LEU A 1 685 ? 67.936 -16.743 20.246 1.00 78.00 685 LEU A CA 1
ATOM 5438 C C . LEU A 1 685 ? 68.699 -17.577 19.214 1.00 78.00 685 LEU A C 1
ATOM 5440 O O . LEU A 1 685 ? 68.463 -17.423 18.016 1.00 78.00 685 LEU A O 1
ATOM 5444 N N . THR A 1 686 ? 69.572 -18.484 19.662 1.00 81.62 686 THR A N 1
ATOM 5445 C CA . THR A 1 686 ? 70.278 -19.413 18.770 1.00 81.62 686 THR A CA 1
ATOM 5446 C C . THR A 1 686 ? 69.301 -20.323 18.029 1.00 81.62 686 THR A C 1
ATOM 5448 O O . THR A 1 686 ? 69.430 -20.494 16.818 1.00 81.62 686 THR A O 1
ATOM 5451 N N . ASN A 1 687 ? 68.292 -20.850 18.730 1.00 77.00 687 ASN A N 1
ATOM 5452 C CA . ASN A 1 687 ? 67.240 -21.679 18.143 1.00 77.00 687 ASN A CA 1
ATOM 5453 C C . ASN A 1 687 ? 66.333 -20.880 17.197 1.00 77.00 687 ASN A C 1
ATOM 5455 O O . ASN A 1 687 ? 66.044 -21.344 16.097 1.00 77.00 687 ASN A O 1
ATOM 5459 N N . TYR A 1 688 ? 65.913 -19.670 17.582 1.00 76.31 688 TYR A N 1
ATOM 5460 C CA . TYR A 1 688 ? 65.031 -18.836 16.757 1.00 76.31 688 TYR A CA 1
ATOM 5461 C C . TYR A 1 688 ? 65.696 -18.384 15.449 1.00 76.31 688 TYR A C 1
ATOM 5463 O O . TYR A 1 688 ? 65.086 -18.441 14.383 1.00 76.31 688 TYR A O 1
ATOM 5471 N N . HIS A 1 689 ? 66.959 -17.957 15.515 1.00 74.94 689 HIS A N 1
ATOM 5472 C CA . HIS A 1 689 ? 67.707 -17.498 14.342 1.00 74.94 689 HIS A CA 1
ATOM 5473 C C . HIS A 1 689 ? 68.412 -18.630 13.584 1.00 74.94 689 HIS A C 1
ATOM 5475 O O . HIS A 1 689 ? 68.955 -18.394 12.506 1.00 74.94 689 HIS A O 1
ATOM 5481 N N . ASN A 1 690 ? 68.386 -19.852 14.127 1.00 72.75 690 ASN A N 1
ATOM 5482 C CA . ASN A 1 690 ? 69.037 -21.044 13.584 1.00 72.75 690 ASN A CA 1
ATOM 5483 C C . ASN A 1 690 ? 70.550 -20.847 13.320 1.00 72.75 690 ASN A C 1
ATOM 5485 O O . ASN A 1 690 ? 71.120 -21.381 12.369 1.00 72.75 690 ASN A O 1
ATOM 5489 N N . THR A 1 691 ? 71.199 -20.036 14.163 1.00 71.56 691 THR A N 1
ATOM 5490 C CA . THR A 1 691 ? 72.616 -19.636 14.081 1.00 71.56 691 THR A CA 1
ATOM 5491 C C . THR A 1 691 ? 73.148 -19.327 15.477 1.00 71.56 691 THR A C 1
ATOM 5493 O O . THR A 1 691 ? 72.403 -18.795 16.290 1.00 71.56 691 THR A O 1
ATOM 5496 N N . GLN A 1 692 ? 74.422 -19.611 15.772 1.00 80.00 692 GLN A N 1
ATOM 5497 C CA . GLN A 1 692 ? 74.973 -19.473 17.128 1.00 80.00 692 GLN A CA 1
ATOM 5498 C C . GLN A 1 692 ? 75.005 -18.005 17.600 1.00 80.00 692 GLN A C 1
ATOM 5500 O O . GLN A 1 692 ? 75.765 -17.195 17.070 1.00 80.00 692 GLN A O 1
ATOM 5505 N N . VAL A 1 693 ? 74.207 -17.673 18.621 1.00 79.31 693 VAL A N 1
ATOM 5506 C CA . VAL A 1 693 ? 74.135 -16.338 19.237 1.00 79.31 693 VAL A CA 1
ATOM 5507 C C . VAL A 1 693 ? 74.874 -16.357 20.580 1.00 79.31 693 VAL A C 1
ATOM 5509 O O . VAL A 1 693 ? 74.616 -17.211 21.423 1.00 79.31 693 VAL A O 1
ATOM 5512 N N . ARG A 1 694 ? 75.799 -15.410 20.792 1.00 77.00 694 ARG A N 1
ATOM 5513 C CA . ARG A 1 694 ? 76.446 -15.151 22.093 1.00 77.00 694 ARG A CA 1
ATOM 5514 C C . ARG A 1 694 ? 76.139 -13.730 22.540 1.00 77.00 694 ARG A C 1
ATOM 5516 O O . ARG A 1 694 ? 76.386 -12.794 21.778 1.00 77.00 694 ARG A O 1
ATOM 5523 N N . ILE A 1 695 ? 75.657 -13.565 23.766 1.00 74.19 695 ILE A N 1
ATOM 5524 C CA . ILE A 1 695 ? 75.366 -12.259 24.355 1.00 74.19 695 ILE A CA 1
ATOM 5525 C C . ILE A 1 695 ? 76.599 -11.849 25.159 1.00 74.19 695 ILE A C 1
ATOM 5527 O O . ILE A 1 695 ? 76.920 -12.433 26.189 1.00 74.19 695 ILE A O 1
ATOM 5531 N N . ARG A 1 696 ? 77.346 -10.859 24.665 1.00 70.00 696 ARG A N 1
ATOM 5532 C CA . ARG A 1 696 ? 78.399 -10.213 25.458 1.00 70.00 696 ARG A CA 1
ATOM 5533 C C . ARG A 1 696 ? 77.756 -9.105 26.284 1.00 70.00 696 ARG A C 1
ATOM 5535 O O . ARG A 1 696 ? 77.154 -8.210 25.697 1.00 70.00 696 ARG A O 1
ATOM 5542 N N . PHE A 1 697 ? 77.879 -9.201 27.605 1.00 51.47 697 PHE A N 1
ATOM 5543 C CA . PHE A 1 697 ? 77.596 -8.093 28.516 1.00 51.47 697 PHE A CA 1
ATOM 5544 C C . PHE A 1 697 ? 78.714 -7.055 28.476 1.00 51.47 697 PHE A C 1
ATOM 5546 O O . PHE A 1 697 ? 79.892 -7.470 28.338 1.00 51.47 697 PHE A O 1
#

pLDDT: mean 84.1, std 17.82, range [29.14, 98.88]

Sequence (697 aa):
MEKKARSIRLLNIANGDETLYDELHARSAVQNKVCTPLVCLSSALNNSGKGVNKVRRNDDLLQHAQDFLDQYFTSTKKANTPEHLSRIDQVKKEIEATGTYQLTETELIYGAKLAWRNSVRCIGRIQWTRLQVFDCRSVTTTSGMFYALCGHIKYASNNGKIRSAITIFPQRTDGKHDYRIWNTQLISYAGYKQQNGKIIGDPMHVEFTELCTKLGWRGKGTPFDILPLVLSANGHDPDYFNIPKEIILEVPLKHPSFDWFEQLGLKWYSPPAVSNMMFDCGGLQFTAAPFNGWYMSAEIGCRNLCDTYRLNMLETVALAMGLDTNTTTSLWKDKAMVECNIAVLYSFQLKGVTIVDHHAASESFMKHLENETRLRRGCPADWVWIVPPMSGSATPVFHQEMAVYHLKPNYTYQEPAWKTHIWKKGAAANNSTKPKRKFRFTQIARAAKFASKLFERALSRRIKATVLYATETGKSENYAKKLCELFSYAFNAQVYSMSDYDISNIEHESLLLVVTSTFGNGEPPEIGVQFARDLYNMKVRYISQIQENNSASSISVFKMIQCDNLKKLQSKNLFGPLSNMIFAVFALGSTAYPKFAAFGKSVDSLLGELGGVRLMEVVTGDELADQDNSFKKWAPDVFKLACDTFCLDQDESVHEATSQFKPETLSNATVRFVEAKEESIEASLTNYHNTQVRIRF

InterPro domains:
  IPR001094 Flavodoxin-like [PR00369] (466-479)
  IPR001094 Flavodoxin-like [PR00369] (513-524)
  IPR001094 Flavodoxin-like [PR00369] (580-590)
  IPR001094 Flavodoxin-like [PR00369] (604-623)
  IPR004030 Nitric oxide synthase, N-terminal [PF02898] (58-419)
  IPR004030 Nitric oxide synthase, N-terminal [PS60001] (121-128)
  IPR008254 Flavodoxin/nitric oxide synthase [PF00258] (467-634)
  IPR008254 Flavodoxin/nitric oxide synthase [PS50902] (465-639)
  IPR029039 Flavoprotein-like superfamily [G3DSA:3.40.50.360] (452-654)
  IPR029039 Flavoprotein-like superfamily [SSF52218] (462-652)
  IPR036119 Nitric oxide synthase, N-terminal domain superfamily [SSF56512] (19-425)
  IPR044940 Nitric oxide synthase, domain 2 superfamily [G3DSA:3.90.440.10] (138-249)
  IPR044943 Nitric oxide synthase, domain 1 superfamily [G3DSA:3.90.340.10] (23-386)
  IPR044944 Nitric oxide synthase, domain 3 superfamily [G3DSA:3.90.1230.10] (250-360)
  IPR050607 Nitric Oxide Synthase (NOS) [PTHR43410] (5-689)

Organism: Photinus pyralis (NCBI:txid7054)

Foldseek 3Di:
DPDQDAWDWWDQQVVPPDIATFSPLVQFPDPVVCADPVDDPLVDPPLACVPVLAADALVRLLVLLLVLLQVVCVVLVNHPPPVSVVVSVVQNVCCVVQVGDDDDPSSVLVQQLVQLLQAQLDLQNLCSNQEAEAEAQVDFDLLSVLLVLLLVLLLQPLLQAGGKYKYFYHWDDRSQFAKAWLDQWQKAFAWDQDPVRDIAAWLVHPVVNVVQVVLPDDFPSHNGTIAWTWIDGGNAHTDTGRRPPVSWAKFQFDFPPQRCSSVVRDIDTDDTKGFQWWFAHSNIIGRGMIITDHEALLCCLVPQCCDPNHVNCQVVQLVSVVFDPPDCVSVSSLVSSVRSSNRSVVRSVVSSHDYHYLQVSLVSSVVSQVVCCVPPNGGAHSLSSNQRPPPRVVHSSNSIGHHHGGDPRHIGRHRRCVVPRDHPPPPPPDDDPDDPPPPDNVVSVVVSVVSSLVVLQVVLAAQEAEEEEFDDPCPLVVLSVLLQVLSNVRHVGDYDYLQGDDPSCLLVHQEYEYRYEADDQGHGHPSCNVVLVVLVVLLVVQVVVVVVVPPPDDDDDPPDPDDPPCVVVVPDQDAASNQNYEYEFEFEAAPVHPCGSNNRVSVVVSSVSRNYHYLDPYFYQHPVPHSLLSSLVPSLVSSVSVCSVSVRDQDPVSVVSNVVSDPPDDDVVRDPDDDDDDDDPQRVVCVVVVHRGDDDD